Protein AF-0000000068387414 (afdb_homodimer)

pLDDT: mean 95.53, std 7.82, range [35.66, 98.94]

Radius of gyration: 23.89 Å; Cα contacts (8 Å, |Δi|>4): 836; chains: 2; bounding box: 49×79×54 Å

Secondary structure (DSSP, 8-state):
--HHHHHHHHHHHHHHHHHHTTTT--EEEEEEE-TTSSHHHHHHHHHHHHHHTT--EEEEEGGGGBPPHHHHHHTT-GGGTTSGGGB-HHHHHHHHHHHHHT-SSEEEEEEEETTTTEEEEEEEEEETT--EEEEEESSTTB-STTGGGSGGG-SEEEEEE--HHHHHHHHHHHHHHTT--HHHHHIIIIIIIHHHHHHHHHHBPPPSEEEE---TT---/--HHHHHHHHHHHHHHHHHHTTTS--EEEEEEE-TTSSHHHHHHHHHHHHHHTT--EEEEEGGGGBPPHHHHHHTT-GGGTTSGGGB-HHHHHHHHHHHHHT-SSEEEEEEEETTTTEEEEEEEEEETT--EEEEEESSTTB-STTGGGSGGG-SEEEEEE--HHHHHHHHHHHHHHTT--HHHHHIIIIIIIHHHHHHHHHHBPPPSEEEE---TT---

InterPro domains:
  IPR006083 Phosphoribulokinase/uridine kinase [PF00485] (28-165)
  IPR027417 P-loop containing nucleoside triphosphate hydrolase [G3DSA:3.40.50.300] (11-213)
  IPR027417 P-loop containing nucleoside triphosphate hydrolase [SSF52540] (21-212)

Structure (mmCIF, N/CA/C/O backbone):
data_AF-0000000068387414-model_v1
#
loop_
_entity.id
_entity.type
_entity.pdbx_description
1 polymer 'Phosphoribulokinase/uridine kinase domain-containing protein'
#
loop_
_atom_site.group_PDB
_atom_site.id
_atom_site.type_symbol
_atom_site.label_atom_id
_atom_site.label_alt_id
_atom_site.label_comp_id
_atom_site.label_asym_id
_atom_site.label_entity_id
_atom_site.label_seq_id
_atom_site.pdbx_PDB_ins_code
_atom_site.Cartn_x
_atom_site.Cartn_y
_atom_site.Cartn_z
_atom_site.occupancy
_atom_site.B_iso_or_equiv
_atom_site.auth_seq_id
_atom_site.auth_comp_id
_atom_site.auth_asym_id
_atom_site.auth_atom_id
_atom_site.pdbx_PDB_model_num
ATOM 1 N N . MET A 1 1 ? -7.348 27.781 25.469 1 64.69 1 MET A N 1
ATOM 2 C CA . MET A 1 1 ? -7.211 26.969 24.281 1 64.69 1 MET A CA 1
ATOM 3 C C . MET A 1 1 ? -5.816 27.109 23.672 1 64.69 1 MET A C 1
ATOM 5 O O . MET A 1 1 ? -5.273 28.219 23.625 1 64.69 1 MET A O 1
ATOM 9 N N . SER A 1 2 ? -5.121 25.984 23.453 1 84.06 2 SER A N 1
ATOM 10 C CA . SER A 1 2 ? -3.762 26.047 22.922 1 84.06 2 SER A CA 1
ATOM 11 C C . SER A 1 2 ? -3.75 26.531 21.469 1 84.06 2 SER A C 1
ATOM 13 O O . SER A 1 2 ? -4.789 26.562 20.812 1 84.06 2 SER A O 1
ATOM 15 N N . LYS A 1 3 ? -2.721 27.156 21.125 1 89.88 3 LYS A N 1
ATOM 16 C CA . LYS A 1 3 ? -2.57 27.625 19.75 1 89.88 3 LYS A CA 1
ATOM 17 C C . LYS A 1 3 ? -2.918 26.531 18.75 1 89.88 3 LYS A C 1
ATOM 19 O O . LYS A 1 3 ? -3.535 26.797 17.719 1 89.88 3 LYS A O 1
ATOM 24 N N . ILE A 1 4 ? -2.602 25.328 19.078 1 91.81 4 ILE A N 1
ATOM 25 C CA . ILE A 1 4 ? -2.873 24.219 18.188 1 91.81 4 ILE A CA 1
ATOM 26 C C . ILE A 1 4 ? -4.379 23.969 18.094 1 91.81 4 ILE A C 1
ATOM 28 O O . ILE A 1 4 ? -4.902 23.656 17.031 1 91.81 4 ILE A O 1
ATOM 32 N N . ASP A 1 5 ? -5.082 24.125 19.188 1 93.31 5 ASP A N 1
ATOM 33 C CA . ASP A 1 5 ? -6.531 23.953 19.203 1 93.31 5 ASP A CA 1
ATOM 34 C C . ASP A 1 5 ? -7.215 25.062 18.391 1 93.31 5 ASP A C 1
ATOM 36 O O . ASP A 1 5 ? -8.195 24.797 17.688 1 93.31 5 ASP A O 1
ATOM 40 N N . ASP A 1 6 ? -6.664 26.25 18.531 1 95.25 6 ASP A N 1
ATOM 41 C CA . ASP A 1 6 ? -7.188 27.359 17.734 1 95.25 6 ASP A CA 1
ATOM 42 C C . ASP A 1 6 ? -7.012 27.109 16.25 1 95.25 6 ASP A C 1
ATOM 44 O O . ASP A 1 6 ? -7.945 27.297 15.461 1 95.25 6 ASP A O 1
ATOM 48 N N . ASN A 1 7 ? -5.793 26.75 15.891 1 97.31 7 ASN A N 1
ATOM 49 C CA . ASN A 1 7 ? -5.516 26.406 14.5 1 97.31 7 ASN A CA 1
ATOM 50 C C . ASN A 1 7 ? -6.438 25.297 14 1 97.31 7 ASN A C 1
ATOM 52 O O . ASN A 1 7 ? -6.988 25.391 12.906 1 97.31 7 ASN A O 1
ATOM 56 N N . ALA A 1 8 ? -6.656 24.266 14.852 1 97.94 8 ALA A N 1
ATOM 57 C CA . ALA A 1 8 ? -7.504 23.141 14.492 1 97.94 8 ALA A CA 1
ATOM 58 C C . ALA A 1 8 ? -8.945 23.594 14.25 1 97.94 8 ALA A C 1
ATOM 60 O O . ALA A 1 8 ? -9.594 23.141 13.305 1 97.94 8 ALA A O 1
ATOM 61 N N . GLY A 1 9 ? -9.398 24.453 15.156 1 97.31 9 GLY A N 1
ATOM 62 C CA . GLY A 1 9 ? -10.742 24.984 14.992 1 97.31 9 GLY A CA 1
ATOM 63 C C . GLY A 1 9 ? -10.93 25.734 13.695 1 97.31 9 GLY A C 1
ATOM 64 O O . GLY A 1 9 ? -11.953 25.594 13.023 1 97.31 9 GLY A O 1
ATOM 65 N N . GLU A 1 10 ? -9.945 26.531 13.383 1 97.88 10 GLU A N 1
ATOM 66 C CA . GLU A 1 10 ? -10 27.297 12.148 1 97.88 10 GLU A CA 1
ATOM 67 C C . GLU A 1 10 ? -10.016 26.391 10.93 1 97.88 10 GLU A C 1
ATOM 69 O O . GLU A 1 10 ? -10.844 26.562 10.031 1 97.88 10 GLU A O 1
ATOM 74 N N . ILE A 1 11 ? -9.156 25.438 10.898 1 98.56 11 ILE A N 1
ATOM 75 C CA . ILE A 1 11 ? -9.055 24.516 9.781 1 98.56 11 ILE A CA 1
ATOM 76 C C . ILE A 1 11 ? -10.352 23.703 9.672 1 98.56 11 ILE A C 1
ATOM 78 O O . ILE A 1 11 ? -10.875 23.516 8.57 1 98.56 11 ILE A O 1
ATOM 82 N N . ALA A 1 12 ? -10.891 23.25 10.812 1 98.62 12 ALA A N 1
ATOM 83 C CA . ALA A 1 12 ? -12.141 22.5 10.828 1 98.62 12 ALA A CA 1
ATOM 84 C C . ALA A 1 12 ? -13.281 23.328 10.25 1 98.62 12 ALA A C 1
ATOM 86 O O . ALA A 1 12 ? -14.109 22.812 9.5 1 98.62 12 ALA A O 1
ATOM 87 N N . GLY A 1 13 ? -13.297 24.609 10.656 1 98.19 13 GLY A N 1
ATOM 88 C CA . GLY A 1 13 ? -14.312 25.5 10.117 1 98.19 13 GLY A CA 1
ATOM 89 C C . GLY A 1 13 ? -14.258 25.625 8.609 1 98.19 13 GLY A C 1
ATOM 90 O O . GLY A 1 13 ? -15.281 25.547 7.93 1 98.19 13 GLY A O 1
ATOM 91 N N . LEU A 1 14 ? -13.07 25.797 8.094 1 98.5 14 LEU A N 1
ATOM 92 C CA . LEU A 1 14 ? -12.883 25.891 6.648 1 98.5 14 LEU A CA 1
ATOM 93 C C . LEU A 1 14 ? -13.227 24.578 5.953 1 98.5 14 LEU A C 1
ATOM 95 O O . LEU A 1 14 ? -13.828 24.578 4.879 1 98.5 14 LEU A O 1
ATOM 99 N N . ALA A 1 15 ? -12.836 23.469 6.562 1 98.38 15 ALA A N 1
ATOM 100 C CA . ALA A 1 15 ? -13.141 22.156 6.02 1 98.38 15 ALA A CA 1
ATOM 101 C C . ALA A 1 15 ? -14.648 21.938 5.914 1 98.38 15 ALA A C 1
ATOM 103 O O . ALA A 1 15 ? -15.133 21.422 4.91 1 98.38 15 ALA A O 1
ATOM 104 N N . ARG A 1 16 ? -15.359 22.344 6.902 1 97.69 16 ARG A N 1
ATOM 105 C CA . ARG A 1 16 ? -16.812 22.219 6.891 1 97.69 16 ARG A CA 1
ATOM 106 C C . ARG A 1 16 ? -17.422 23.062 5.77 1 97.69 16 ARG A C 1
ATOM 108 O O . ARG A 1 16 ? -18.391 22.625 5.129 1 97.69 16 ARG A O 1
ATOM 115 N N . LYS A 1 17 ? -16.891 24.219 5.633 1 97.75 17 LYS A N 1
ATOM 116 C CA . LYS A 1 17 ? -17.375 25.062 4.543 1 97.75 17 LYS A CA 1
ATOM 117 C C . LYS A 1 17 ? -17.156 24.391 3.191 1 97.75 17 LYS A C 1
ATOM 119 O O . LYS A 1 17 ? -18.031 24.422 2.326 1 97.75 17 LYS A O 1
ATOM 124 N N . CYS A 1 18 ? -15.961 23.812 3.035 1 98.06 18 CYS A N 1
ATOM 125 C CA . CYS A 1 18 ? -15.68 23.078 1.808 1 98.06 18 CYS A CA 1
ATOM 126 C C . CYS A 1 18 ? -16.672 21.938 1.61 1 98.06 18 CYS A C 1
ATOM 128 O O . CYS A 1 18 ? -17.188 21.75 0.506 1 98.06 18 CYS A O 1
ATOM 130 N N . PHE A 1 19 ? -16.984 21.266 2.699 1 97.69 19 PHE A N 1
ATOM 131 C CA . PHE A 1 19 ? -17.891 20.125 2.625 1 97.69 19 PHE A CA 1
ATOM 132 C C . PHE A 1 19 ? -19.312 20.578 2.283 1 97.69 19 PHE A C 1
ATOM 134 O O . PHE A 1 19 ? -19.969 19.969 1.441 1 97.69 19 PHE A O 1
ATOM 141 N N . ALA A 1 20 ? -19.703 21.594 2.893 1 96.31 20 ALA A N 1
ATOM 142 C CA . ALA A 1 20 ? -21.031 22.141 2.631 1 96.31 20 ALA A CA 1
ATOM 143 C C . ALA A 1 20 ? -21.188 22.516 1.16 1 96.31 20 ALA A C 1
ATOM 145 O O . ALA A 1 20 ? -22.281 22.375 0.599 1 96.31 20 ALA A O 1
ATOM 146 N N . GLY A 1 21 ? -20.125 22.938 0.538 1 96.38 21 GLY A N 1
ATOM 147 C CA . GLY A 1 21 ? -20.172 23.359 -0.854 1 96.38 21 GLY A CA 1
ATOM 148 C C . GLY A 1 21 ? -19.906 22.219 -1.827 1 96.38 21 GLY A C 1
ATOM 149 O O . GLY A 1 21 ? -19.953 22.422 -3.043 1 96.38 21 GLY A O 1
ATOM 150 N N . SER A 1 22 ? -19.641 21.031 -1.412 1 95.31 22 SER A N 1
ATOM 151 C CA . SER A 1 22 ? -19.156 19.953 -2.254 1 95.31 22 SER A CA 1
ATOM 152 C C . SER A 1 22 ? -20.312 19.109 -2.785 1 95.31 22 SER A C 1
ATOM 154 O O . SER A 1 22 ? -20.094 18.188 -3.576 1 95.31 22 SER A O 1
ATOM 156 N N . ASN A 1 23 ? -21.594 19.344 -2.426 1 94.31 23 ASN A N 1
ATOM 157 C CA . ASN A 1 23 ? -22.75 18.531 -2.785 1 94.31 23 ASN A CA 1
ATOM 158 C C . ASN A 1 23 ? -22.578 17.094 -2.324 1 94.31 23 ASN A C 1
ATOM 160 O O . ASN A 1 23 ? -22.734 16.156 -3.119 1 94.31 23 ASN A O 1
ATOM 164 N N . ASP A 1 24 ? -22.125 16.906 -1.085 1 91.75 24 ASP A N 1
ATOM 165 C CA . ASP A 1 24 ? -22.047 15.633 -0.367 1 91.75 24 ASP A CA 1
ATOM 166 C C . ASP A 1 24 ? -20.906 14.766 -0.913 1 91.75 24 ASP A C 1
ATOM 168 O O . ASP A 1 24 ? -20.875 13.562 -0.663 1 91.75 24 ASP A O 1
ATOM 172 N N . ARG A 1 25 ? -20.078 15.367 -1.689 1 96.56 25 ARG A N 1
ATOM 173 C CA . ARG A 1 25 ? -18.875 14.672 -2.129 1 96.56 25 ARG A CA 1
ATOM 174 C C . ARG A 1 25 ? -17.766 14.773 -1.08 1 96.56 25 ARG A C 1
ATOM 176 O O . ARG A 1 25 ? -17.656 15.789 -0.391 1 96.56 25 ARG A O 1
ATOM 183 N N . ARG A 1 26 ? -16.984 13.773 -1.006 1 98.31 26 ARG A N 1
ATOM 184 C CA . ARG A 1 26 ? -15.898 13.719 -0.034 1 98.31 26 ARG A CA 1
ATOM 185 C C . ARG A 1 26 ? -14.914 14.867 -0.249 1 98.31 26 ARG A C 1
ATOM 187 O O . ARG A 1 26 ? -14.562 15.188 -1.388 1 98.31 26 ARG A O 1
ATOM 194 N N . VAL A 1 27 ? -14.508 15.484 0.831 1 98.62 27 VAL A N 1
ATOM 195 C CA . VAL A 1 27 ? -13.57 16.594 0.819 1 98.62 27 VAL A CA 1
ATOM 196 C C . VAL A 1 27 ? -12.203 16.141 1.324 1 98.62 27 VAL A C 1
ATOM 198 O O . VAL A 1 27 ? -12.117 15.398 2.309 1 98.62 27 VAL A O 1
ATOM 201 N N . MET A 1 28 ? -11.188 16.531 0.631 1 98.75 28 MET A N 1
ATOM 202 C CA . MET A 1 28 ? -9.805 16.203 0.969 1 98.75 28 MET A CA 1
ATOM 203 C C . MET A 1 28 ? -9.055 17.438 1.471 1 98.75 28 MET A C 1
ATOM 205 O O . MET A 1 28 ? -8.984 18.453 0.773 1 98.75 28 MET A O 1
ATOM 209 N N . ILE A 1 29 ? -8.469 17.344 2.658 1 98.81 29 ILE A N 1
ATOM 210 C CA . ILE A 1 29 ? -7.688 18.422 3.256 1 98.81 29 ILE A CA 1
ATOM 211 C C . ILE A 1 29 ? -6.227 17.984 3.367 1 98.81 29 ILE A C 1
ATOM 213 O O . ILE A 1 29 ? -5.926 16.891 3.824 1 98.81 29 ILE A O 1
ATOM 217 N N . ALA A 1 30 ? -5.328 18.859 2.945 1 98.94 30 ALA A N 1
ATOM 218 C CA . ALA A 1 30 ? -3.902 18.609 3.133 1 98.94 30 ALA A CA 1
ATOM 219 C C . ALA A 1 30 ? -3.33 19.516 4.227 1 98.94 30 ALA A C 1
ATOM 221 O O . ALA A 1 30 ? -3.568 20.719 4.238 1 98.94 30 ALA A O 1
ATOM 222 N N . ILE A 1 31 ? -2.643 18.906 5.125 1 98.88 31 ILE A N 1
ATOM 223 C CA . ILE A 1 31 ? -1.847 19.625 6.113 1 98.88 31 ILE A CA 1
ATOM 224 C C . ILE A 1 31 ? -0.372 19.266 5.945 1 98.88 31 ILE A C 1
ATOM 226 O O . ILE A 1 31 ? 0.047 18.156 6.285 1 98.88 31 ILE A O 1
ATOM 230 N N . ALA A 1 32 ? 0.381 20.234 5.406 1 98.75 32 ALA A N 1
ATOM 231 C CA . ALA A 1 32 ? 1.798 20.016 5.129 1 98.75 32 ALA A CA 1
ATOM 232 C C . ALA A 1 32 ? 2.676 20.797 6.09 1 98.75 32 ALA A C 1
ATOM 234 O O . ALA A 1 32 ? 2.221 21.781 6.695 1 98.75 32 ALA A O 1
ATOM 235 N N . GLY A 1 33 ? 3.848 20.438 6.25 1 98.06 33 GLY A N 1
ATOM 236 C CA . GLY A 1 33 ? 4.828 21.094 7.094 1 98.06 33 GLY A CA 1
ATOM 237 C C . GLY A 1 33 ? 6.105 20.297 7.27 1 98.06 33 GLY A C 1
ATOM 238 O O . GLY A 1 33 ? 6.148 19.109 6.938 1 98.06 33 GLY A O 1
ATOM 239 N N . ALA A 1 34 ? 7.078 20.938 7.816 1 97.5 34 ALA A N 1
ATOM 240 C CA . ALA A 1 34 ? 8.375 20.312 8.039 1 97.5 34 ALA A CA 1
ATOM 241 C C . ALA A 1 34 ? 8.289 19.234 9.117 1 97.5 34 ALA A C 1
ATOM 243 O O . ALA A 1 34 ? 7.336 19.203 9.898 1 97.5 34 ALA A O 1
ATOM 244 N N . PRO A 1 35 ? 9.312 18.25 9.055 1 96.31 35 PRO A N 1
ATOM 245 C CA . PRO A 1 35 ? 9.398 17.359 10.211 1 96.31 35 PRO A CA 1
ATOM 246 C C . PRO A 1 35 ? 9.492 18.109 11.539 1 96.31 35 PRO A C 1
ATOM 248 O O . PRO A 1 35 ? 10.234 19.094 11.648 1 96.31 35 PRO A O 1
ATOM 251 N N . GLY A 1 36 ? 8.633 17.719 12.508 1 95.25 36 GLY A N 1
ATOM 252 C CA . GLY A 1 36 ? 8.656 18.375 13.805 1 95.25 36 GLY A CA 1
ATOM 253 C C . GLY A 1 36 ? 7.727 19.578 13.883 1 95.25 36 GLY A C 1
ATOM 254 O O . GLY A 1 36 ? 7.609 20.203 14.938 1 95.25 36 GLY A O 1
ATOM 255 N N . SER A 1 37 ? 7.008 19.828 12.836 1 96.75 37 SER A N 1
ATOM 256 C CA . SER A 1 37 ? 6.199 21.047 12.781 1 96.75 37 SER A CA 1
ATOM 257 C C . SER A 1 37 ? 4.918 20.891 13.602 1 96.75 37 SER A C 1
ATOM 259 O O . SER A 1 37 ? 4.246 21.875 13.898 1 96.75 37 SER A O 1
ATOM 261 N N . GLY A 1 38 ? 4.551 19.734 13.969 1 95.94 38 GLY A N 1
ATOM 262 C CA . GLY A 1 38 ? 3.301 19.484 14.672 1 95.94 38 GLY A CA 1
ATOM 263 C C . GLY A 1 38 ? 2.139 19.188 13.734 1 95.94 38 GLY A C 1
ATOM 264 O O . GLY A 1 38 ? 0.983 19.172 14.164 1 95.94 38 GLY A O 1
ATOM 265 N N . LYS A 1 39 ? 2.391 19 12.5 1 96.69 39 LYS A N 1
ATOM 266 C CA . LYS A 1 39 ? 1.342 18.781 11.508 1 96.69 39 LYS A CA 1
ATOM 267 C C . LYS A 1 39 ? 0.505 17.547 11.867 1 96.69 39 LYS A C 1
ATOM 269 O O . LYS A 1 39 ? -0.714 17.547 11.68 1 96.69 39 LYS A O 1
ATOM 274 N N . SER A 1 40 ? 1.144 16.438 12.344 1 97 40 SER A N 1
ATOM 275 C CA . SER A 1 40 ? 0.394 15.234 12.703 1 97 40 SER A CA 1
ATOM 276 C C . SER A 1 40 ? -0.56 15.5 13.859 1 97 40 SER A C 1
ATOM 278 O O . SER A 1 40 ? -1.727 15.109 13.82 1 97 40 SER A O 1
ATOM 280 N N . THR A 1 41 ? -0.073 16.172 14.906 1 96.44 41 THR A N 1
ATOM 281 C CA . THR A 1 41 ? -0.914 16.547 16.031 1 96.44 41 THR A CA 1
ATOM 282 C C . THR A 1 41 ? -2.059 17.438 15.594 1 96.44 41 THR A C 1
ATOM 284 O O . THR A 1 41 ? -3.207 17.25 15.992 1 96.44 41 THR A O 1
ATOM 287 N N . LEU A 1 42 ? -1.697 18.438 14.773 1 97.88 42 LEU A N 1
ATOM 288 C CA . LEU A 1 42 ? -2.717 19.344 14.266 1 97.88 42 LEU A CA 1
ATOM 289 C C . LEU A 1 42 ? -3.779 18.594 13.477 1 97.88 42 LEU A C 1
ATOM 291 O O . LEU A 1 42 ? -4.977 18.812 13.656 1 97.88 42 LEU A O 1
ATOM 295 N N . ALA A 1 43 ? -3.395 17.688 12.625 1 98.62 43 ALA A N 1
ATOM 296 C CA . ALA A 1 43 ? -4.32 16.906 11.812 1 98.62 43 ALA A CA 1
ATOM 297 C C . ALA A 1 43 ? -5.266 16.094 12.695 1 98.62 43 ALA A C 1
ATOM 299 O O . ALA A 1 43 ? -6.473 16.047 12.445 1 98.62 43 ALA A O 1
ATOM 300 N N . GLU A 1 44 ? -4.75 15.484 13.711 1 98.31 44 GLU A N 1
ATOM 301 C CA . GLU A 1 44 ? -5.562 14.719 14.648 1 98.31 44 GLU A CA 1
ATOM 302 C C . GLU A 1 44 ? -6.602 15.609 15.328 1 98.31 44 GLU A C 1
ATOM 304 O O . GLU A 1 44 ? -7.758 15.219 15.484 1 98.31 44 GLU A O 1
ATOM 309 N N . ARG A 1 45 ? -6.133 16.781 15.742 1 98.19 45 ARG A N 1
ATOM 310 C CA . ARG A 1 45 ? -7.027 17.719 16.406 1 98.19 45 ARG A CA 1
ATOM 311 C C . ARG A 1 45 ? -8.125 18.188 15.469 1 98.19 45 ARG A C 1
ATOM 313 O O . ARG A 1 45 ? -9.258 18.438 15.898 1 98.19 45 ARG A O 1
ATOM 320 N N . VAL A 1 46 ? -7.766 18.391 14.211 1 98.69 46 VAL A N 1
ATOM 321 C CA . VAL A 1 46 ? -8.766 18.797 13.227 1 98.69 46 VAL A CA 1
ATOM 322 C C . VAL A 1 46 ? -9.828 17.703 13.102 1 98.69 46 VAL A C 1
ATOM 324 O O . VAL A 1 46 ? -11.023 18 13.109 1 98.69 46 VAL A O 1
ATOM 327 N N . VAL A 1 47 ? -9.445 16.438 12.992 1 98.75 47 VAL A N 1
ATOM 328 C CA . VAL A 1 47 ? -10.367 15.305 12.883 1 98.75 47 VAL A CA 1
ATOM 329 C C . VAL A 1 47 ? -11.266 15.258 14.117 1 98.75 47 VAL A C 1
ATOM 331 O O . VAL A 1 47 ? -12.484 15.094 13.992 1 98.75 47 VAL A O 1
ATOM 334 N N . ASP A 1 48 ? -10.664 15.484 15.281 1 98.06 48 ASP A N 1
ATOM 335 C CA . ASP A 1 48 ? -11.43 15.492 16.516 1 98.06 48 ASP A CA 1
ATOM 336 C C . ASP A 1 48 ? -12.461 16.609 16.531 1 98.06 48 ASP A C 1
ATOM 338 O O . ASP A 1 48 ? -13.602 16.422 16.953 1 98.06 48 ASP A O 1
ATOM 342 N N . ALA A 1 49 ? -12 17.766 16.109 1 97.94 49 ALA A N 1
ATOM 343 C CA . ALA A 1 49 ? -12.891 18.922 16.062 1 97.94 49 ALA A CA 1
ATOM 344 C C . ALA A 1 49 ? -14.086 18.656 15.148 1 97.94 49 ALA A C 1
ATOM 346 O O . ALA A 1 49 ? -15.227 18.984 15.5 1 97.94 49 ALA A O 1
ATOM 347 N N . LEU A 1 50 ? -13.867 18.109 14.016 1 98.31 50 LEU A N 1
ATOM 348 C CA . LEU A 1 50 ? -14.922 17.797 13.055 1 98.31 50 LEU A CA 1
ATOM 349 C C . LEU A 1 50 ? -15.891 16.766 13.633 1 98.31 50 LEU A C 1
ATOM 351 O O . LEU A 1 50 ? -17.109 16.922 13.523 1 98.31 50 LEU A O 1
ATOM 355 N N . ALA A 1 51 ? -15.312 15.742 14.25 1 96.62 51 ALA A N 1
ATOM 356 C CA . ALA A 1 51 ? -16.141 14.711 14.883 1 96.62 51 ALA A CA 1
ATOM 357 C C . ALA A 1 51 ? -17.062 15.32 15.945 1 96.62 51 ALA A C 1
ATOM 359 O O . ALA A 1 51 ? -18.219 14.938 16.062 1 96.62 51 ALA A O 1
ATOM 360 N N . GLY A 1 52 ? -16.453 16.203 16.703 1 95.69 52 GLY A N 1
ATOM 361 C CA . GLY A 1 52 ? -17.219 16.891 17.734 1 95.69 52 GLY A CA 1
ATOM 362 C C . GLY A 1 52 ? -18.406 17.656 17.188 1 95.69 52 GLY A C 1
ATOM 363 O O . GLY A 1 52 ? -19.391 17.906 17.891 1 95.69 52 GLY A O 1
ATOM 364 N N . GLU A 1 53 ? -18.328 17.953 15.969 1 95 53 GLU A N 1
ATOM 365 C CA . GLU A 1 53 ? -19.391 18.719 15.328 1 95 53 GLU A CA 1
ATOM 366 C C . GLU A 1 53 ? -20.297 17.812 14.484 1 95 53 GLU A C 1
ATOM 368 O O . GLU A 1 53 ? -21.094 18.312 13.68 1 95 53 GLU A O 1
ATOM 373 N N . GLY A 1 54 ? -20.094 16.562 14.508 1 95.44 54 GLY A N 1
ATOM 374 C CA . GLY A 1 54 ? -20.953 15.602 13.852 1 95.44 54 GLY A CA 1
ATOM 375 C C . GLY A 1 54 ? -20.562 15.32 12.414 1 95.44 54 GLY A C 1
ATOM 376 O O . GLY A 1 54 ? -21.359 14.773 11.641 1 95.44 54 GLY A O 1
ATOM 377 N N . VAL A 1 55 ? -19.422 15.789 12.062 1 96.81 55 VAL A N 1
ATOM 378 C CA . VAL A 1 55 ? -18.922 15.539 10.711 1 96.81 55 VAL A CA 1
ATOM 379 C C . VAL A 1 55 ? -17.953 14.367 10.719 1 96.81 55 VAL A C 1
ATOM 381 O O . VAL A 1 55 ? -16.984 14.359 11.492 1 96.81 55 VAL A O 1
ATOM 384 N N . SER A 1 56 ? -18.188 13.328 9.891 1 97.88 56 SER A N 1
ATOM 385 C CA . SER A 1 56 ? -17.297 12.164 9.82 1 97.88 56 SER A CA 1
ATOM 386 C C . SER A 1 56 ? -15.992 12.516 9.125 1 97.88 56 SER A C 1
ATOM 388 O O . SER A 1 56 ? -15.984 12.984 7.992 1 97.88 56 SER A O 1
ATOM 390 N N . ALA A 1 57 ? -14.922 12.32 9.859 1 98.69 57 ALA A N 1
ATOM 391 C CA . ALA A 1 57 ? -13.602 12.625 9.32 1 98.69 57 ALA A CA 1
ATOM 392 C C . ALA A 1 57 ? -12.609 11.508 9.633 1 98.69 57 ALA A C 1
ATOM 394 O O . ALA A 1 57 ? -12.766 10.789 10.617 1 98.69 57 ALA A O 1
ATOM 395 N N . ALA A 1 58 ? -11.617 11.328 8.789 1 98.69 58 ALA A N 1
ATOM 396 C CA . ALA A 1 58 ? -10.57 10.336 8.984 1 98.69 58 ALA A CA 1
ATOM 397 C C . ALA A 1 58 ? -9.195 10.914 8.68 1 98.69 58 ALA A C 1
ATOM 399 O O . ALA A 1 58 ? -9.07 11.852 7.883 1 98.69 58 ALA A O 1
ATOM 400 N N . LEU A 1 59 ? -8.25 10.383 9.367 1 98.56 59 LEU A N 1
ATOM 401 C CA . LEU A 1 59 ? -6.855 10.75 9.156 1 98.56 59 LEU A CA 1
ATOM 402 C C . LEU A 1 59 ? -6.219 9.883 8.078 1 98.56 59 LEU A C 1
ATOM 404 O O . LEU A 1 59 ? -6.457 8.672 8.031 1 98.56 59 LEU A O 1
ATOM 408 N N . PHE A 1 60 ? -5.402 10.492 7.184 1 98.62 60 PHE A N 1
ATOM 409 C CA . PHE A 1 60 ? -4.621 9.789 6.168 1 98.62 60 PHE A CA 1
ATOM 410 C C . PHE A 1 60 ? -3.197 10.328 6.117 1 98.62 60 PHE A C 1
ATOM 412 O O . PHE A 1 60 ? -2.922 11.305 5.418 1 98.62 60 PHE A O 1
ATOM 419 N N . PRO A 1 61 ? -2.268 9.711 6.816 1 98.25 61 PRO A N 1
ATOM 420 C CA . PRO A 1 61 ? -0.875 10.172 6.844 1 98.25 61 PRO A CA 1
ATOM 421 C C . PRO A 1 61 ? -0.098 9.766 5.594 1 98.25 61 PRO A C 1
ATOM 423 O O . PRO A 1 61 ? -0.155 8.609 5.172 1 98.25 61 PRO A O 1
ATOM 426 N N . MET A 1 62 ? 0.689 10.656 5.059 1 98.31 62 MET A N 1
ATOM 427 C CA . MET A 1 62 ? 1.509 10.445 3.869 1 98.31 62 MET A CA 1
ATOM 428 C C . MET A 1 62 ? 2.602 9.422 4.137 1 98.31 62 MET A C 1
ATOM 430 O O . MET A 1 62 ? 3.027 8.711 3.225 1 98.31 62 MET A O 1
ATOM 434 N N . ASP A 1 63 ? 3.01 9.32 5.387 1 97.81 63 ASP A N 1
ATOM 435 C CA . ASP A 1 63 ? 4.211 8.562 5.738 1 97.81 63 ASP A CA 1
ATOM 436 C C . ASP A 1 63 ? 4.023 7.074 5.453 1 97.81 63 ASP A C 1
ATOM 438 O O . ASP A 1 63 ? 4.996 6.316 5.41 1 97.81 63 ASP A O 1
ATOM 442 N N . GLY A 1 64 ? 2.781 6.613 5.25 1 98.5 64 GLY A N 1
ATOM 443 C CA . GLY A 1 64 ? 2.545 5.25 4.801 1 98.5 64 GLY A CA 1
ATOM 444 C C . GLY A 1 64 ? 3.141 4.957 3.438 1 98.5 64 GLY A C 1
ATOM 445 O O . GLY A 1 64 ? 3.238 3.797 3.031 1 98.5 64 GLY A O 1
ATOM 446 N N . PHE A 1 65 ? 3.617 5.945 2.736 1 98.75 65 PHE A N 1
ATOM 447 C CA . PHE A 1 65 ? 4.113 5.758 1.378 1 98.75 65 PHE A CA 1
ATOM 448 C C . PHE A 1 65 ? 5.629 5.918 1.33 1 98.75 65 PHE A C 1
ATOM 450 O O . PHE A 1 65 ? 6.199 6.152 0.263 1 98.75 65 PHE A O 1
ATOM 457 N N . HIS A 1 66 ? 6.312 5.828 2.479 1 98.5 66 HIS A N 1
ATOM 458 C CA . HIS A 1 66 ? 7.75 5.586 2.463 1 98.5 66 HIS A CA 1
ATOM 459 C C . HIS A 1 66 ? 8.086 4.316 1.684 1 98.5 66 HIS A C 1
ATOM 461 O O . HIS A 1 66 ? 7.391 3.307 1.808 1 98.5 66 HIS A O 1
ATOM 467 N N . TYR A 1 67 ? 9.125 4.418 0.9 1 98.56 67 TYR A N 1
ATOM 468 C CA . TYR A 1 67 ? 9.703 3.162 0.432 1 98.56 67 TYR A CA 1
ATOM 469 C C . TYR A 1 67 ? 10.227 2.334 1.6 1 98.56 67 TYR A C 1
ATOM 471 O O . TYR A 1 67 ? 10.711 2.883 2.594 1 98.56 67 TYR A O 1
ATOM 479 N N . ASP A 1 68 ? 10.102 1.073 1.45 1 98.38 68 ASP A N 1
ATOM 480 C CA . ASP A 1 68 ? 10.656 0.157 2.443 1 98.38 68 ASP A CA 1
ATOM 481 C C . ASP A 1 68 ? 12.18 0.251 2.486 1 98.38 68 ASP A C 1
ATOM 483 O O . ASP A 1 68 ? 12.812 0.639 1.501 1 98.38 68 ASP A O 1
ATOM 487 N N . ASP A 1 69 ? 12.766 -0.182 3.605 1 97.31 69 ASP A N 1
ATOM 488 C CA . ASP A 1 69 ? 14.211 -0.111 3.803 1 97.31 69 ASP A CA 1
ATOM 489 C C . ASP A 1 69 ? 14.953 -0.927 2.744 1 97.31 69 ASP A C 1
ATOM 491 O O . ASP A 1 69 ? 16.016 -0.523 2.275 1 97.31 69 ASP A O 1
ATOM 495 N N . ALA A 1 70 ? 14.391 -2.062 2.41 1 96.75 70 ALA A N 1
ATOM 496 C CA . ALA A 1 70 ? 15.039 -2.885 1.392 1 96.75 70 ALA A CA 1
ATOM 497 C C . ALA A 1 70 ? 15.156 -2.129 0.072 1 96.75 70 ALA A C 1
ATOM 499 O O . ALA A 1 70 ? 16.188 -2.188 -0.594 1 96.75 70 ALA A O 1
ATOM 500 N N . VAL A 1 71 ? 14.148 -1.434 -0.293 1 98.06 71 VAL A N 1
ATOM 501 C CA . VAL A 1 71 ? 14.141 -0.628 -1.51 1 98.06 71 VAL A CA 1
ATOM 502 C C . VAL A 1 71 ? 15.117 0.535 -1.369 1 98.06 71 VAL A C 1
ATOM 504 O O . VAL A 1 71 ? 15.914 0.795 -2.271 1 98.06 71 VAL A O 1
ATOM 507 N N . LEU A 1 72 ? 15.062 1.188 -0.231 1 98.31 72 LEU A N 1
ATOM 508 C CA . LEU A 1 72 ? 15.938 2.334 0.004 1 98.31 72 LEU A CA 1
ATOM 509 C C . LEU A 1 72 ? 17.406 1.916 -0.018 1 98.31 72 LEU A C 1
ATOM 511 O O . LEU A 1 72 ? 18.266 2.664 -0.495 1 98.31 72 LEU A O 1
ATOM 515 N N . GLU A 1 73 ? 17.688 0.785 0.528 1 98 73 GLU A N 1
ATOM 516 C CA . GLU A 1 73 ? 19.047 0.267 0.492 1 98 73 GLU A CA 1
ATOM 517 C C . GLU A 1 73 ? 19.516 0.025 -0.942 1 98 73 GLU A C 1
ATOM 519 O O . GLU A 1 73 ? 20.609 0.428 -1.322 1 98 73 GLU A O 1
ATOM 524 N N . ALA A 1 74 ? 18.641 -0.606 -1.711 1 97.25 74 ALA A N 1
ATOM 525 C CA . ALA A 1 74 ? 18.969 -0.856 -3.111 1 97.25 74 ALA A CA 1
ATOM 526 C C . ALA A 1 74 ? 19.203 0.451 -3.861 1 97.25 74 ALA A C 1
ATOM 528 O O . ALA A 1 74 ? 20.031 0.503 -4.785 1 97.25 74 ALA A O 1
ATOM 529 N N . MET A 1 75 ? 18.594 1.526 -3.43 1 96.94 75 MET A N 1
ATOM 530 C CA . MET A 1 75 ? 18.719 2.842 -4.055 1 96.94 75 MET A CA 1
ATOM 531 C C . MET A 1 75 ? 19.859 3.633 -3.441 1 96.94 75 MET A C 1
ATOM 533 O O . MET A 1 75 ? 20.125 4.77 -3.842 1 96.94 75 MET A O 1
ATOM 537 N N . ASN A 1 76 ? 20.516 3.1 -2.43 1 97.5 76 ASN A N 1
ATOM 538 C CA . ASN A 1 76 ? 21.531 3.809 -1.658 1 97.5 76 ASN A CA 1
ATOM 539 C C . ASN A 1 76 ? 20.969 5.078 -1.026 1 97.5 76 ASN A C 1
ATOM 541 O O . ASN A 1 76 ? 21.625 6.125 -1.039 1 97.5 76 ASN A O 1
ATOM 545 N N . ARG A 1 77 ? 19.734 4.973 -0.511 1 96.88 77 ARG A N 1
ATOM 546 C CA . ARG A 1 77 ? 19.062 6.152 0.031 1 96.88 77 ARG A CA 1
ATOM 547 C C . ARG A 1 77 ? 18.625 5.922 1.475 1 96.88 77 ARG A C 1
ATOM 549 O O . ARG A 1 77 ? 17.969 6.77 2.074 1 96.88 77 ARG A O 1
ATOM 556 N N . ARG A 1 78 ? 18.984 4.832 2.07 1 95.81 78 ARG A N 1
ATOM 557 C CA . ARG A 1 78 ? 18.516 4.477 3.406 1 95.81 78 ARG A CA 1
ATOM 558 C C . ARG A 1 78 ? 18.922 5.527 4.43 1 95.81 78 ARG A C 1
ATOM 560 O O . ARG A 1 78 ? 18.141 5.883 5.316 1 95.81 78 ARG A O 1
ATOM 567 N N . ALA A 1 79 ? 20.094 6.117 4.309 1 92.81 79 ALA A N 1
ATOM 568 C CA . ALA A 1 79 ? 20.625 7.109 5.246 1 92.81 79 ALA A CA 1
ATOM 569 C C . ALA A 1 79 ? 19.828 8.414 5.164 1 92.81 79 ALA A C 1
ATOM 571 O O . ALA A 1 79 ? 19.922 9.266 6.051 1 92.81 79 ALA A O 1
ATOM 572 N N . PHE A 1 80 ? 19.031 8.531 4.094 1 94.88 80 PHE A N 1
ATOM 573 C CA . PHE A 1 80 ? 18.328 9.781 3.85 1 94.88 80 PHE A CA 1
ATOM 574 C C . PHE A 1 80 ? 16.812 9.578 3.953 1 94.88 80 PHE A C 1
ATOM 576 O O . PHE A 1 80 ? 16.031 10.383 3.43 1 94.88 80 PHE A O 1
ATOM 583 N N . LYS A 1 81 ? 16.453 8.492 4.57 1 95.81 81 LYS A N 1
ATOM 584 C CA . LYS A 1 81 ? 15.031 8.234 4.754 1 95.81 81 LYS A CA 1
ATOM 585 C C . LYS A 1 81 ? 14.312 9.469 5.297 1 95.81 81 LYS A C 1
ATOM 587 O O . LYS A 1 81 ? 14.75 10.062 6.281 1 95.81 81 LYS A O 1
ATOM 592 N N . GLY A 1 82 ? 13.25 9.844 4.605 1 96 82 GLY A N 1
ATOM 593 C CA . GLY A 1 82 ? 12.523 11.062 4.914 1 96 82 GLY A CA 1
ATOM 594 C C . GLY A 1 82 ? 12.68 12.133 3.855 1 96 82 GLY A C 1
ATOM 595 O O . GLY A 1 82 ? 11.891 13.078 3.805 1 96 82 GLY A O 1
ATOM 596 N N . ALA A 1 83 ? 13.703 12.016 3.049 1 97.56 83 ALA A N 1
ATOM 597 C CA . ALA A 1 83 ? 13.875 12.93 1.918 1 97.56 83 ALA A CA 1
ATOM 598 C C . ALA A 1 83 ? 12.812 12.672 0.847 1 97.56 83 ALA A C 1
ATOM 600 O O . ALA A 1 83 ? 12.172 11.625 0.838 1 97.56 83 ALA A O 1
ATOM 601 N N . ILE A 1 84 ? 12.625 13.617 -0.042 1 98.06 84 ILE A N 1
ATOM 602 C CA . ILE A 1 84 ? 11.5 13.625 -0.974 1 98.06 84 ILE A CA 1
ATOM 603 C C . ILE A 1 84 ? 11.578 12.406 -1.889 1 98.06 84 ILE A C 1
ATOM 605 O O . ILE A 1 84 ? 10.547 11.844 -2.273 1 98.06 84 ILE A O 1
ATOM 609 N N . ASP A 1 85 ? 12.797 11.906 -2.199 1 97.69 85 ASP A N 1
ATOM 610 C CA . ASP A 1 85 ? 12.977 10.805 -3.143 1 97.69 85 ASP A CA 1
ATOM 611 C C . ASP A 1 85 ? 12.852 9.453 -2.443 1 97.69 85 ASP A C 1
ATOM 613 O O . ASP A 1 85 ? 13.023 8.406 -3.07 1 97.69 85 ASP A O 1
ATOM 617 N N . THR A 1 86 ? 12.555 9.484 -1.167 1 98.19 86 THR A N 1
ATOM 618 C CA . THR A 1 86 ? 12.445 8.242 -0.408 1 98.19 86 THR A CA 1
ATOM 619 C C . THR A 1 86 ? 10.984 7.844 -0.231 1 98.19 86 THR A C 1
ATOM 621 O O . THR A 1 86 ? 10.672 6.914 0.517 1 98.19 86 THR A O 1
ATOM 624 N N . PHE A 1 87 ? 10.07 8.523 -0.911 1 98.38 87 PHE A N 1
ATOM 625 C CA . PHE A 1 87 ? 8.641 8.242 -0.851 1 98.38 87 PHE A CA 1
ATOM 626 C C . PHE A 1 87 ? 8.109 7.84 -2.223 1 98.38 87 PHE A C 1
ATOM 628 O O . PHE A 1 87 ? 8.633 8.273 -3.248 1 98.38 87 PHE A O 1
ATOM 635 N N . ASP A 1 88 ? 7.082 7.066 -2.182 1 98.31 88 ASP A N 1
ATOM 636 C CA . ASP A 1 88 ? 6.344 6.664 -3.375 1 98.31 88 ASP A CA 1
ATOM 637 C C . ASP A 1 88 ? 5.285 7.703 -3.738 1 98.31 88 ASP A C 1
ATOM 639 O O . ASP A 1 88 ? 4.102 7.523 -3.436 1 98.31 88 ASP A O 1
ATOM 643 N N . ALA A 1 89 ? 5.719 8.703 -4.48 1 97.88 89 ALA A N 1
ATOM 644 C CA . ALA A 1 89 ? 4.836 9.812 -4.836 1 97.88 89 ALA A CA 1
ATOM 645 C C . ALA A 1 89 ? 3.697 9.336 -5.734 1 97.88 89 ALA A C 1
ATOM 647 O O . ALA A 1 89 ? 2.551 9.758 -5.57 1 97.88 89 ALA A O 1
ATOM 648 N N . HIS A 1 90 ? 3.945 8.484 -6.688 1 97.94 90 HIS A N 1
ATOM 649 C CA . HIS A 1 90 ? 2.916 7.984 -7.594 1 97.94 90 HIS A CA 1
ATOM 650 C C . HIS A 1 90 ? 1.85 7.203 -6.836 1 97.94 90 HIS A C 1
ATOM 652 O O . HIS A 1 90 ? 0.653 7.402 -7.055 1 97.94 90 HIS A O 1
ATOM 658 N N . GLY A 1 91 ? 2.354 6.312 -5.969 1 98.5 91 GLY A N 1
ATOM 659 C CA . GLY A 1 91 ? 1.408 5.551 -5.168 1 98.5 91 GLY A CA 1
ATOM 660 C C . GLY A 1 91 ? 0.513 6.426 -4.309 1 98.5 91 GLY A C 1
ATOM 661 O O . GLY A 1 91 ? -0.692 6.184 -4.215 1 98.5 91 GLY A O 1
ATOM 662 N N . LEU A 1 92 ? 1.104 7.434 -3.699 1 98.69 92 LEU A N 1
ATOM 663 C CA . LEU A 1 92 ? 0.333 8.375 -2.898 1 98.69 92 LEU A CA 1
ATOM 664 C C . LEU A 1 92 ? -0.723 9.078 -3.748 1 98.69 92 LEU A C 1
ATOM 666 O O . LEU A 1 92 ? -1.888 9.164 -3.352 1 98.69 92 LEU A O 1
ATOM 670 N N . ARG A 1 93 ? -0.351 9.562 -4.906 1 98.56 93 ARG A N 1
ATOM 671 C CA . ARG A 1 93 ? -1.285 10.242 -5.801 1 98.56 93 ARG A CA 1
ATOM 672 C C . ARG A 1 93 ? -2.463 9.336 -6.145 1 98.56 93 ARG A C 1
ATOM 674 O O . ARG A 1 93 ? -3.619 9.758 -6.059 1 98.56 93 ARG A O 1
ATOM 681 N N . HIS A 1 94 ? -2.17 8.102 -6.523 1 98.44 94 HIS A N 1
ATOM 682 C CA . HIS A 1 94 ? -3.223 7.156 -6.883 1 98.44 94 HIS A CA 1
ATOM 683 C C . HIS A 1 94 ? -4.168 6.91 -5.715 1 98.44 94 HIS A C 1
ATOM 685 O O . HIS A 1 94 ? -5.383 6.82 -5.898 1 98.44 94 HIS A O 1
ATOM 691 N N . MET A 1 95 ? -3.654 6.777 -4.516 1 98.69 95 MET A N 1
ATOM 692 C CA . MET A 1 95 ? -4.488 6.562 -3.336 1 98.69 95 MET A CA 1
ATOM 693 C C . MET A 1 95 ? -5.367 7.777 -3.061 1 98.69 95 MET A C 1
ATOM 695 O O . MET A 1 95 ? -6.555 7.637 -2.77 1 98.69 95 MET A O 1
ATOM 699 N N . LEU A 1 96 ? -4.734 8.961 -3.154 1 98.81 96 LEU A N 1
ATOM 700 C CA . LEU A 1 96 ? -5.5 10.188 -2.947 1 98.81 96 LEU A CA 1
ATOM 701 C C . LEU A 1 96 ? -6.66 10.281 -3.934 1 98.81 96 LEU A C 1
ATOM 703 O O . LEU A 1 96 ? -7.781 10.609 -3.549 1 98.81 96 LEU A O 1
ATOM 707 N N . GLU A 1 97 ? -6.406 9.984 -5.152 1 98.44 97 GLU A N 1
ATOM 708 C CA . GLU A 1 97 ? -7.438 10.031 -6.184 1 98.44 97 GLU A CA 1
ATOM 709 C C . GLU A 1 97 ? -8.531 9 -5.914 1 98.44 97 GLU A C 1
ATOM 711 O O . GLU A 1 97 ? -9.719 9.281 -6.094 1 98.44 97 GLU A O 1
ATOM 716 N N . ARG A 1 98 ? -8.109 7.832 -5.52 1 98.44 98 ARG A N 1
ATOM 717 C CA . ARG A 1 98 ? -9.047 6.773 -5.168 1 98.44 98 ARG A CA 1
ATOM 718 C C . ARG A 1 98 ? -9.938 7.195 -4.004 1 98.44 98 ARG A C 1
ATOM 720 O O . ARG A 1 98 ? -11.156 7.023 -4.047 1 98.44 98 ARG A O 1
ATOM 727 N N . LEU A 1 99 ? -9.359 7.758 -2.961 1 98.62 99 LEU A N 1
ATOM 728 C CA . LEU A 1 99 ? -10.109 8.25 -1.808 1 98.62 99 LEU A CA 1
ATOM 729 C C . LEU A 1 99 ? -11.07 9.359 -2.217 1 98.62 99 LEU A C 1
ATOM 731 O O . LEU A 1 99 ? -12.219 9.391 -1.756 1 98.62 99 LEU A O 1
ATOM 735 N N . LYS A 1 100 ? -10.586 10.234 -3.045 1 98.5 100 LYS A N 1
ATOM 736 C CA . LYS A 1 100 ? -11.422 11.344 -3.498 1 98.5 100 LYS A CA 1
ATOM 737 C C . LYS A 1 100 ? -12.625 10.844 -4.293 1 98.5 100 LYS A C 1
ATOM 739 O O . LYS A 1 100 ? -13.742 11.328 -4.109 1 98.5 100 LYS A O 1
ATOM 744 N N . ALA A 1 101 ? -12.406 9.852 -5.199 1 97.5 101 ALA A N 1
ATOM 745 C CA . ALA A 1 101 ? -13.477 9.297 -6.031 1 97.5 101 ALA A CA 1
ATOM 746 C C . ALA A 1 101 ? -14.531 8.609 -5.176 1 97.5 101 ALA A C 1
ATOM 748 O O . ALA A 1 101 ? -15.711 8.57 -5.547 1 97.5 101 ALA A O 1
ATOM 749 N N . ASN A 1 102 ? -14.078 7.996 -4.059 1 97.88 102 ASN A N 1
ATOM 750 C CA . ASN A 1 102 ? -14.953 7.395 -3.061 1 97.88 102 ASN A CA 1
ATOM 751 C C . ASN A 1 102 ? -15.922 6.398 -3.693 1 97.88 102 ASN A C 1
ATOM 753 O O . ASN A 1 102 ? -17.125 6.453 -3.445 1 97.88 102 ASN A O 1
ATOM 757 N N . GLN A 1 103 ? -15.375 5.449 -4.461 1 96.44 103 GLN A N 1
ATOM 758 C CA . GLN A 1 103 ? -16.219 4.504 -5.195 1 96.44 103 GLN A CA 1
ATOM 759 C C . GLN A 1 103 ? -16.266 3.152 -4.492 1 96.44 103 GLN A C 1
ATOM 761 O O . GLN A 1 103 ? -17.172 2.355 -4.73 1 96.44 103 GLN A O 1
ATOM 766 N N . ASP A 1 104 ? -15.258 2.836 -3.682 1 95.69 104 ASP A N 1
ATOM 767 C CA . ASP A 1 104 ? -15.211 1.576 -2.947 1 95.69 104 ASP A CA 1
ATOM 768 C C . ASP A 1 104 ? -15.891 1.707 -1.586 1 95.69 104 ASP A C 1
ATOM 770 O O . ASP A 1 104 ? -15.891 2.785 -0.987 1 95.69 104 ASP A O 1
ATOM 774 N N . ASP A 1 105 ? -16.469 0.69 -1.139 1 96.06 105 ASP A N 1
ATOM 775 C CA . ASP A 1 105 ? -17.141 0.722 0.157 1 96.06 105 ASP A CA 1
ATOM 776 C C . ASP A 1 105 ? -16.156 1.02 1.281 1 96.06 105 ASP A C 1
ATOM 778 O O . ASP A 1 105 ? -16.516 1.646 2.281 1 96.06 105 ASP A O 1
ATOM 782 N N . VAL A 1 106 ? -14.93 0.555 1.089 1 97.19 106 VAL A N 1
ATOM 783 C CA . VAL A 1 106 ? -13.875 0.786 2.07 1 97.19 106 VAL A CA 1
ATOM 784 C C . VAL A 1 106 ? -12.516 0.847 1.368 1 97.19 106 VAL A C 1
ATOM 786 O O . VAL A 1 106 ? -12.305 0.168 0.361 1 97.19 106 VAL A O 1
ATOM 789 N N . VAL A 1 107 ? -11.664 1.674 1.825 1 98.5 107 VAL A N 1
ATOM 790 C CA . VAL A 1 107 ? -10.305 1.781 1.315 1 98.5 107 VAL A CA 1
ATOM 791 C C . VAL A 1 107 ? -9.305 1.489 2.436 1 98.5 107 VAL A C 1
ATOM 793 O O . VAL A 1 107 ? -9.352 2.119 3.494 1 98.5 107 VAL A O 1
ATOM 796 N N . ALA A 1 108 ? -8.469 0.488 2.258 1 98.62 108 ALA A N 1
ATOM 797 C CA . ALA A 1 108 ? -7.371 0.235 3.188 1 98.62 108 ALA A CA 1
ATOM 798 C C . ALA A 1 108 ? -6.145 1.071 2.83 1 98.62 108 ALA A C 1
ATOM 800 O O . ALA A 1 108 ? -5.691 1.061 1.683 1 98.62 108 ALA A O 1
ATOM 801 N N . VAL A 1 109 ? -5.645 1.792 3.795 1 98.69 109 VAL A N 1
ATOM 802 C CA . VAL A 1 109 ? -4.477 2.633 3.551 1 98.69 109 VAL A CA 1
ATOM 803 C C . VAL A 1 109 ? -3.307 2.156 4.406 1 98.69 109 VAL A C 1
ATOM 805 O O . VAL A 1 109 ? -3.508 1.566 5.469 1 98.69 109 VAL A O 1
ATOM 808 N N . PRO A 1 110 ? -2.127 2.393 3.922 1 98.62 110 PRO A N 1
ATOM 809 C CA . PRO A 1 110 ? -0.959 2.021 4.723 1 98.62 110 PRO A CA 1
ATOM 810 C C . PRO A 1 110 ? -0.728 2.967 5.902 1 98.62 110 PRO A C 1
ATOM 812 O O . PRO A 1 110 ? -1.174 4.117 5.871 1 98.62 110 PRO A O 1
ATOM 815 N N . VAL A 1 111 ? -0.049 2.461 6.887 1 97.69 111 VAL A N 1
ATOM 816 C CA . VAL A 1 111 ? 0.282 3.24 8.078 1 97.69 111 VAL A CA 1
ATOM 817 C C . VAL A 1 111 ? 1.752 3.033 8.438 1 97.69 111 VAL A C 1
ATOM 819 O O . VAL A 1 111 ? 2.238 1.9 8.461 1 97.69 111 VAL A O 1
ATOM 822 N N . PHE A 1 112 ? 2.412 4.141 8.68 1 97.88 112 PHE A N 1
ATOM 823 C CA . PHE A 1 112 ? 3.811 4.043 9.078 1 97.88 112 PHE A CA 1
ATOM 824 C C . PHE A 1 112 ? 3.932 3.715 10.562 1 97.88 112 PHE A C 1
ATOM 826 O O . PHE A 1 112 ? 3.326 4.383 11.406 1 97.88 112 PHE A O 1
ATOM 833 N N . ASP A 1 113 ? 4.652 2.682 10.859 1 95.25 113 ASP A N 1
ATOM 834 C CA . ASP A 1 113 ? 4.957 2.283 12.227 1 95.25 113 ASP A CA 1
ATOM 835 C C . ASP A 1 113 ? 6.34 2.77 12.648 1 95.25 113 ASP A C 1
ATOM 837 O O . ASP A 1 113 ? 7.352 2.178 12.266 1 95.25 113 ASP A O 1
ATOM 841 N N . ARG A 1 114 ? 6.395 3.756 13.461 1 89.94 114 ARG A N 1
ATOM 842 C CA . ARG A 1 114 ? 7.641 4.398 13.867 1 89.94 114 ARG A CA 1
ATOM 843 C C . ARG A 1 114 ? 8.477 3.469 14.742 1 89.94 114 ARG A C 1
ATOM 845 O O . ARG A 1 114 ? 9.703 3.541 14.734 1 89.94 114 ARG A O 1
ATOM 852 N N . ALA A 1 115 ? 7.832 2.627 15.453 1 88 115 ALA A N 1
ATOM 853 C CA . ALA A 1 115 ? 8.539 1.734 16.359 1 88 115 ALA A CA 1
ATOM 854 C C . ALA A 1 115 ? 9.445 0.774 15.602 1 88 115 ALA A C 1
ATOM 856 O O . ALA A 1 115 ? 10.547 0.458 16.062 1 88 115 ALA A O 1
ATOM 857 N N . ILE A 1 116 ? 9 0.356 14.383 1 90.06 116 ILE A N 1
ATOM 858 C CA . ILE A 1 116 ? 9.812 -0.597 13.633 1 90.06 116 ILE A CA 1
ATOM 859 C C . ILE A 1 116 ? 10.281 0.037 12.328 1 90.06 116 ILE A C 1
ATOM 861 O O . ILE A 1 116 ? 10.953 -0.611 11.523 1 90.06 116 ILE A O 1
ATOM 865 N N . GLU A 1 117 ? 9.875 1.293 12.062 1 91.75 117 GLU A N 1
ATOM 866 C CA . GLU A 1 117 ? 10.289 2.111 10.93 1 91.75 117 GLU A CA 1
ATOM 867 C C . GLU A 1 117 ? 9.898 1.458 9.602 1 91.75 117 GLU A C 1
ATOM 869 O O . GLU A 1 117 ? 10.711 1.38 8.68 1 91.75 117 GLU A O 1
ATOM 874 N N . ILE A 1 118 ? 8.727 0.887 9.594 1 95.38 118 ILE A N 1
ATOM 875 C CA . ILE A 1 118 ? 8.172 0.274 8.391 1 95.38 118 ILE A CA 1
ATOM 876 C C . ILE A 1 118 ? 6.762 0.803 8.141 1 95.38 118 ILE A C 1
ATOM 878 O O . ILE A 1 118 ? 5.992 0.992 9.086 1 95.38 118 ILE A O 1
ATOM 882 N N . ALA A 1 119 ? 6.473 1.062 6.875 1 98.19 119 ALA A N 1
ATOM 883 C CA . ALA A 1 119 ? 5.082 1.295 6.488 1 98.19 119 ALA A CA 1
ATOM 884 C C . ALA A 1 119 ? 4.332 -0.024 6.316 1 98.19 119 ALA A C 1
ATOM 886 O O . ALA A 1 119 ? 4.746 -0.881 5.527 1 98.19 119 ALA A O 1
ATOM 887 N N . ARG A 1 120 ? 3.314 -0.171 7.059 1 98.31 120 ARG A N 1
ATOM 888 C CA . ARG A 1 120 ? 2.504 -1.385 7.035 1 98.31 120 ARG A CA 1
ATOM 889 C C . ARG A 1 120 ? 1.329 -1.24 6.078 1 98.31 120 ARG A C 1
ATOM 891 O O . ARG A 1 120 ? 0.512 -0.328 6.219 1 98.31 120 ARG A O 1
ATOM 898 N N . ALA A 1 121 ? 1.25 -2.127 5.074 1 98.38 121 ALA A N 1
ATOM 899 C CA . ALA A 1 121 ? 0.142 -2.117 4.121 1 98.38 121 ALA A CA 1
ATOM 900 C C . ALA A 1 121 ? -1.168 -2.506 4.801 1 98.38 121 ALA A C 1
ATOM 902 O O . ALA A 1 121 ? -1.169 -3.273 5.77 1 98.38 121 ALA A O 1
ATOM 903 N N . GLY A 1 122 ? -2.309 -1.979 4.301 1 98.12 122 GLY A N 1
ATOM 904 C CA . GLY A 1 122 ? -3.617 -2.322 4.828 1 98.12 122 GLY A CA 1
ATOM 905 C C . GLY A 1 122 ? -3.76 -2.025 6.309 1 98.12 122 GLY A C 1
ATOM 906 O O . GLY A 1 122 ? -4.406 -2.781 7.039 1 98.12 122 GLY A O 1
ATOM 907 N N . GLY A 1 123 ? -3.162 -0.982 6.75 1 98 123 GLY A N 1
ATOM 908 C CA . GLY A 1 123 ? -3.008 -0.72 8.172 1 98 123 GLY A CA 1
ATOM 909 C C . GLY A 1 123 ? -4.199 -0.001 8.781 1 98 123 GLY A C 1
ATOM 910 O O . GLY A 1 123 ? -4.371 0.007 10 1 98 123 GLY A O 1
ATOM 911 N N . ARG A 1 124 ? -5.008 0.625 7.965 1 97.94 124 ARG A N 1
ATOM 912 C CA . ARG A 1 124 ? -6.172 1.37 8.438 1 97.94 124 ARG A CA 1
ATOM 913 C C . ARG A 1 124 ? -7.277 1.376 7.387 1 97.94 124 ARG A C 1
ATOM 915 O O . ARG A 1 124 ? -7.008 1.508 6.191 1 97.94 124 ARG A O 1
ATOM 922 N N . LEU A 1 125 ? -8.508 1.267 7.875 1 98.31 125 LEU A N 1
ATOM 923 C CA . LEU A 1 125 ? -9.648 1.276 6.965 1 98.31 125 LEU A CA 1
ATOM 924 C C . LEU A 1 125 ? -10.359 2.623 7 1 98.31 125 LEU A C 1
ATOM 926 O O . LEU A 1 125 ? -10.617 3.168 8.078 1 98.31 125 LEU A O 1
ATOM 930 N N . ILE A 1 126 ? -10.648 3.172 5.828 1 98.44 126 ILE A N 1
ATOM 931 C CA . ILE A 1 126 ? -11.461 4.371 5.672 1 98.44 126 ILE A CA 1
ATOM 932 C C . ILE A 1 126 ? -12.75 4.027 4.934 1 98.44 126 ILE A C 1
ATOM 93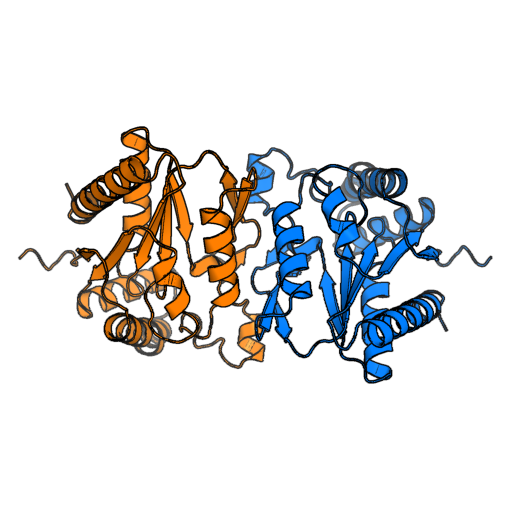4 O O . ILE A 1 126 ? -12.742 3.775 3.729 1 98.44 126 ILE A O 1
ATOM 938 N N . PRO A 1 127 ? -13.82 3.998 5.625 1 97.88 127 PRO A N 1
ATOM 939 C CA . PRO A 1 127 ? -15.086 3.637 4.988 1 97.88 127 PRO A CA 1
ATOM 940 C C . PRO A 1 127 ? -15.602 4.719 4.043 1 97.88 127 PRO A C 1
ATOM 942 O O . PRO A 1 127 ? -15.195 5.883 4.152 1 97.88 127 PRO A O 1
ATOM 945 N N . GLN A 1 128 ? -16.469 4.32 3.197 1 97.75 128 GLN A N 1
ATOM 946 C CA . GLN A 1 128 ? -17.078 5.215 2.219 1 97.75 128 GLN A CA 1
ATOM 947 C C . GLN A 1 128 ? -17.875 6.32 2.904 1 97.75 128 GLN A C 1
ATOM 949 O O . GLN A 1 128 ? -18.062 7.398 2.338 1 97.75 128 GLN A O 1
ATOM 954 N N . SER A 1 129 ? -18.266 6.125 4.094 1 97.75 129 SER A N 1
ATOM 955 C CA . SER A 1 129 ? -19.156 7.035 4.812 1 97.75 129 SER A CA 1
ATOM 956 C C . SER A 1 129 ? -18.391 8.242 5.348 1 97.75 129 SER A C 1
ATOM 958 O O . SER A 1 129 ? -19 9.195 5.844 1 97.75 129 SER A O 1
ATOM 960 N N . VAL A 1 130 ? -17.094 8.242 5.289 1 98.5 130 VAL A N 1
ATOM 961 C CA . VAL A 1 130 ? -16.297 9.367 5.773 1 98.5 130 VAL A CA 1
ATOM 962 C C . VAL A 1 130 ? -16.453 10.555 4.836 1 98.5 130 VAL A C 1
ATOM 964 O O . VAL A 1 130 ? -16.203 10.445 3.633 1 98.5 130 VAL A O 1
ATOM 967 N N . ASP A 1 131 ? -16.75 11.68 5.395 1 98.44 131 ASP A N 1
ATOM 968 C CA . ASP A 1 131 ? -17.047 12.875 4.609 1 98.44 131 ASP A CA 1
ATOM 969 C C . ASP A 1 131 ? -15.773 13.656 4.297 1 98.44 131 ASP A C 1
ATOM 971 O O . ASP A 1 131 ? -15.617 14.172 3.191 1 98.44 131 ASP A O 1
ATOM 975 N N . ILE A 1 132 ? -14.906 13.766 5.285 1 98.81 132 ILE A N 1
ATOM 976 C CA . ILE A 1 132 ? -13.711 14.594 5.141 1 98.81 132 ILE A CA 1
ATOM 977 C C . ILE A 1 132 ? -12.469 13.773 5.48 1 98.81 132 ILE A C 1
ATOM 979 O O . ILE A 1 132 ? -12.414 13.117 6.52 1 98.81 132 ILE A O 1
ATOM 983 N N . ILE A 1 133 ? -11.516 13.758 4.637 1 98.88 133 ILE A N 1
ATOM 984 C CA . ILE A 1 133 ? -10.227 13.133 4.895 1 98.88 133 ILE A CA 1
ATOM 985 C C . ILE A 1 133 ? -9.164 14.211 5.133 1 98.88 133 ILE A C 1
ATOM 987 O O . ILE A 1 133 ? -9.023 15.141 4.336 1 98.88 133 ILE A O 1
ATOM 991 N N . VAL A 1 134 ? -8.516 14.117 6.215 1 98.94 134 VAL A N 1
ATOM 992 C CA . VAL A 1 134 ? -7.41 15.008 6.555 1 98.94 134 VAL A CA 1
ATOM 993 C C . VAL A 1 134 ? -6.082 14.297 6.309 1 98.94 134 VAL A C 1
ATOM 995 O O . VAL A 1 134 ? -5.688 13.414 7.078 1 98.94 134 VAL A O 1
ATOM 998 N N . CYS A 1 135 ? -5.43 14.703 5.246 1 98.88 135 CYS A N 1
ATOM 999 C CA . CYS A 1 135 ? -4.129 14.148 4.883 1 98.88 135 CYS A CA 1
ATOM 1000 C C . CYS A 1 135 ? -3 15.016 5.438 1 98.88 135 CYS A C 1
ATOM 1002 O O . CYS A 1 135 ? -2.996 16.234 5.25 1 98.88 135 CYS A O 1
ATOM 1004 N N . GLU A 1 136 ? -2.111 14.43 6.141 1 98.75 136 GLU A N 1
ATOM 1005 C CA . GLU A 1 136 ? -0.965 15.195 6.621 1 98.75 136 GLU A CA 1
ATOM 1006 C C . GLU A 1 136 ? 0.346 14.617 6.105 1 98.75 136 GLU A C 1
ATOM 1008 O O . GLU A 1 136 ? 0.458 13.398 5.914 1 98.75 136 GLU A O 1
ATOM 1013 N N . GLY A 1 137 ? 1.299 15.461 5.848 1 98.44 137 GLY A N 1
ATOM 1014 C CA . GLY A 1 137 ? 2.586 14.992 5.359 1 98.44 137 GLY A CA 1
ATOM 1015 C C . GLY A 1 137 ? 3.533 16.109 4.988 1 98.44 137 GLY A C 1
ATOM 1016 O O . GLY A 1 137 ? 3.123 17.281 4.895 1 98.44 137 GLY A O 1
ATOM 1017 N N . ASN A 1 138 ? 4.789 15.781 4.742 1 98.44 138 ASN A N 1
ATOM 1018 C CA . ASN A 1 138 ? 5.863 16.734 4.484 1 98.44 138 ASN A CA 1
ATOM 1019 C C . ASN A 1 138 ? 5.77 17.312 3.076 1 98.44 138 ASN A C 1
ATOM 1021 O O . ASN A 1 138 ? 5.922 18.516 2.887 1 98.44 138 ASN A O 1
ATOM 1025 N N . TYR A 1 139 ? 5.41 16.516 2.104 1 98.62 139 TYR A N 1
ATOM 1026 C CA . TYR A 1 139 ? 5.668 16.906 0.722 1 98.62 139 TYR A CA 1
ATOM 1027 C C . TYR A 1 139 ? 4.367 17.047 -0.057 1 98.62 139 TYR A C 1
ATOM 1029 O O . TYR A 1 139 ? 4.367 17.031 -1.29 1 98.62 139 TYR A O 1
ATOM 1037 N N . LEU A 1 140 ? 3.234 17.188 0.64 1 98.81 140 LEU A N 1
ATOM 1038 C CA . LEU A 1 140 ? 1.922 17.25 0.007 1 98.81 140 LEU A CA 1
ATOM 1039 C C . LEU A 1 140 ? 1.813 18.469 -0.906 1 98.81 140 LEU A C 1
ATOM 1041 O O . LEU A 1 140 ? 1.021 18.469 -1.851 1 98.81 140 LEU A O 1
ATOM 1045 N N . LEU A 1 141 ? 2.629 19.484 -0.626 1 98.75 141 LEU A N 1
ATOM 1046 C CA . LEU A 1 141 ? 2.553 20.719 -1.406 1 98.75 141 LEU A CA 1
ATOM 1047 C C . LEU A 1 141 ? 3.859 20.969 -2.154 1 98.75 141 LEU A C 1
ATOM 1049 O O . LEU A 1 141 ? 4.129 22.094 -2.584 1 98.75 141 LEU A O 1
ATOM 1053 N N . ALA A 1 142 ? 4.703 19.969 -2.26 1 98.19 142 ALA A N 1
ATOM 1054 C CA . ALA A 1 142 ? 5.969 20.125 -2.973 1 98.19 142 ALA A CA 1
ATOM 1055 C C . ALA A 1 142 ? 5.73 20.422 -4.449 1 98.19 142 ALA A C 1
ATOM 1057 O O . ALA A 1 142 ? 4.809 19.891 -5.062 1 98.19 142 ALA A O 1
ATOM 1058 N N . ARG A 1 143 ? 6.613 21.188 -5.078 1 97.44 143 ARG A N 1
ATOM 1059 C CA . ARG A 1 143 ? 6.445 21.625 -6.461 1 97.44 143 ARG A CA 1
ATOM 1060 C C . ARG A 1 143 ? 7.188 20.703 -7.422 1 97.44 143 ARG A C 1
ATOM 1062 O O . ARG A 1 143 ? 6.961 20.75 -8.633 1 97.44 143 ARG A O 1
ATOM 1069 N N . GLU A 1 144 ? 7.984 19.922 -6.91 1 96 144 GLU A N 1
ATOM 1070 C CA . GLU A 1 144 ? 8.789 19.031 -7.742 1 96 144 GLU A CA 1
ATOM 1071 C C . GLU A 1 144 ? 7.934 17.938 -8.383 1 96 144 GLU A C 1
ATOM 1073 O O . GLU A 1 144 ? 7.047 17.375 -7.738 1 96 144 GLU A O 1
ATOM 1078 N N . THR A 1 145 ? 8.211 17.625 -9.656 1 95.31 145 THR A N 1
ATOM 1079 C CA . THR A 1 145 ? 7.547 16.516 -10.32 1 95.31 145 THR A CA 1
ATOM 1080 C C . THR A 1 145 ? 8.023 15.18 -9.742 1 95.31 145 THR A C 1
ATOM 1082 O O . THR A 1 145 ? 9.227 14.977 -9.562 1 95.31 145 THR A O 1
ATOM 1085 N N . PRO A 1 146 ? 7.121 14.305 -9.383 1 96.38 146 PRO A N 1
ATOM 1086 C CA . PRO A 1 146 ? 5.688 14.305 -9.68 1 96.38 146 PRO A CA 1
ATOM 1087 C C . PRO A 1 146 ? 4.844 14.789 -8.508 1 96.38 146 PRO A C 1
ATOM 1089 O O . PRO A 1 146 ? 3.615 14.656 -8.523 1 96.38 146 PRO A O 1
ATOM 1092 N N . TRP A 1 147 ? 5.441 15.336 -7.492 1 97.81 147 TRP A N 1
ATOM 1093 C CA . TRP A 1 147 ? 4.746 15.758 -6.281 1 97.81 147 TRP A CA 1
ATOM 1094 C C . TRP A 1 147 ? 3.795 16.906 -6.574 1 97.81 147 TRP A C 1
ATOM 1096 O O . TRP A 1 147 ? 2.785 17.078 -5.891 1 97.81 147 TRP A O 1
ATOM 1106 N N . ASP A 1 148 ? 4.105 17.641 -7.555 1 97.69 148 ASP A N 1
ATOM 1107 C CA . ASP A 1 148 ? 3.322 18.828 -7.914 1 97.69 148 ASP A CA 1
ATOM 1108 C C . ASP A 1 148 ? 1.929 18.438 -8.398 1 97.69 148 ASP A C 1
ATOM 1110 O O . ASP A 1 148 ? 1.049 19.281 -8.531 1 97.69 148 ASP A O 1
ATOM 1114 N N . ARG A 1 149 ? 1.697 17.172 -8.586 1 97.56 149 ARG A N 1
ATOM 1115 C CA . ARG A 1 149 ? 0.404 16.688 -9.055 1 97.56 149 ARG A CA 1
ATOM 1116 C C . ARG A 1 149 ? -0.549 16.453 -7.883 1 97.56 149 ARG A C 1
ATOM 1118 O O . ARG A 1 149 ? -1.726 16.141 -8.086 1 97.56 149 ARG A O 1
ATOM 1125 N N . LEU A 1 150 ? -0.091 16.641 -6.699 1 98.56 150 LEU A N 1
ATOM 1126 C CA . LEU A 1 150 ? -0.909 16.297 -5.539 1 98.56 150 LEU A CA 1
ATOM 1127 C C . LEU A 1 150 ? -1.839 17.453 -5.176 1 98.56 150 LEU A C 1
ATOM 1129 O O . LEU A 1 150 ? -3.012 17.234 -4.863 1 98.56 150 LEU A O 1
ATOM 1133 N N . LYS A 1 151 ? -1.37 18.656 -5.176 1 98.62 151 LYS A N 1
ATOM 1134 C CA . LYS A 1 151 ? -2.094 19.797 -4.648 1 98.62 151 LYS A CA 1
ATOM 1135 C C . LYS A 1 151 ? -3.486 19.906 -5.262 1 98.62 151 LYS A C 1
ATOM 1137 O O . LYS A 1 151 ? -4.465 20.156 -4.555 1 98.62 151 LYS A O 1
ATOM 1142 N N . PRO A 1 152 ? -3.658 19.625 -6.598 1 98.31 152 PRO A N 1
ATOM 1143 C CA . PRO A 1 152 ? -4.977 19.781 -7.219 1 98.31 152 PRO A CA 1
ATOM 1144 C C . PRO A 1 152 ? -6 18.781 -6.684 1 98.31 152 PRO A C 1
ATOM 1146 O O . PRO A 1 152 ? -7.203 18.938 -6.922 1 98.31 152 PRO A O 1
ATOM 1149 N N . ILE A 1 153 ? -5.566 17.766 -6.031 1 98.69 153 ILE A N 1
ATOM 1150 C CA . ILE A 1 153 ? -6.477 16.75 -5.52 1 98.69 153 ILE A CA 1
ATOM 1151 C C . ILE A 1 153 ? -7.184 17.266 -4.27 1 98.69 153 ILE A C 1
ATOM 1153 O O . ILE A 1 153 ? -8.305 16.844 -3.963 1 98.69 153 ILE A O 1
ATOM 1157 N N . PHE A 1 154 ? -6.594 18.188 -3.572 1 98.81 154 PHE A N 1
ATOM 1158 C CA . PHE A 1 154 ? -7.102 18.656 -2.285 1 98.81 154 PHE A CA 1
ATOM 1159 C C . PHE A 1 154 ? -8.062 19.812 -2.469 1 98.81 154 PHE A C 1
ATOM 1161 O O . PHE A 1 154 ? -7.895 20.641 -3.375 1 98.81 154 PHE A O 1
ATOM 1168 N N . ASP A 1 155 ? -9.023 19.859 -1.589 1 98.75 155 ASP A N 1
ATOM 1169 C CA . ASP A 1 155 ? -10.008 20.938 -1.591 1 98.75 155 ASP A CA 1
ATOM 1170 C C . ASP A 1 155 ? -9.555 22.094 -0.711 1 98.75 155 ASP A C 1
ATOM 1172 O O . ASP A 1 155 ? -10.016 23.219 -0.88 1 98.75 155 ASP A O 1
ATOM 1176 N N . LEU A 1 156 ? -8.727 21.844 0.207 1 98.81 156 LEU A N 1
ATOM 1177 C CA . LEU A 1 156 ? -8.117 22.812 1.117 1 98.81 156 LEU A CA 1
ATOM 1178 C C . LEU A 1 156 ? -6.695 22.406 1.472 1 98.81 156 LEU A C 1
ATOM 1180 O O . LEU A 1 156 ? -6.441 21.234 1.8 1 98.81 156 LEU A O 1
ATOM 1184 N N . THR A 1 157 ? -5.789 23.328 1.333 1 98.88 157 THR A N 1
ATOM 1185 C CA . THR A 1 157 ? -4.395 23.062 1.658 1 98.88 157 THR A CA 1
ATOM 1186 C C . THR A 1 157 ? -3.904 24 2.758 1 98.88 157 THR A C 1
ATOM 1188 O O . THR A 1 157 ? -4.164 25.203 2.717 1 98.88 157 THR A O 1
ATOM 1191 N N . VAL A 1 158 ? -3.283 23.391 3.74 1 98.88 158 VAL A N 1
ATOM 1192 C CA . VAL A 1 158 ? -2.764 24.109 4.902 1 98.88 158 VAL A CA 1
ATOM 1193 C C . VAL A 1 158 ? -1.266 23.844 5.043 1 98.88 158 VAL A C 1
ATOM 1195 O O . VAL A 1 158 ? -0.804 22.719 4.824 1 98.88 158 VAL A O 1
ATOM 1198 N N . PHE A 1 159 ? -0.539 24.875 5.371 1 98.75 159 PHE A N 1
ATOM 1199 C CA . PHE A 1 159 ? 0.876 24.719 5.684 1 98.75 159 PHE A CA 1
ATOM 1200 C C . PHE A 1 159 ? 1.17 25.188 7.105 1 98.75 159 PHE A C 1
ATOM 1202 O O . PHE A 1 159 ? 0.755 26.281 7.5 1 98.75 159 PHE A O 1
ATOM 1209 N N . VAL A 1 160 ? 1.852 24.359 7.844 1 98.25 160 VAL A N 1
ATOM 1210 C CA . VAL A 1 160 ? 2.205 24.672 9.227 1 98.25 160 VAL A CA 1
ATOM 1211 C C . VAL A 1 160 ? 3.611 25.266 9.281 1 98.25 160 VAL A C 1
ATOM 1213 O O . VAL A 1 160 ? 4.594 24.578 9.008 1 98.25 160 VAL A O 1
ATOM 1216 N N . ASP A 1 161 ? 3.682 26.469 9.734 1 96.38 161 ASP A N 1
ATOM 1217 C CA . ASP A 1 161 ? 4.957 27.172 9.828 1 96.38 161 ASP A CA 1
ATOM 1218 C C . ASP A 1 161 ? 5.512 27.109 11.25 1 96.38 161 ASP A C 1
ATOM 1220 O O . ASP A 1 161 ? 4.777 27.328 12.219 1 96.38 161 ASP A O 1
ATOM 1224 N N . VAL A 1 162 ? 6.75 26.75 11.266 1 95.56 162 VAL A N 1
ATOM 1225 C CA . VAL A 1 162 ? 7.477 26.719 12.531 1 95.56 162 VAL A CA 1
ATOM 1226 C C . VAL A 1 162 ? 8.883 27.281 12.336 1 95.56 162 VAL A C 1
ATOM 1228 O O . VAL A 1 162 ? 9.531 27.016 11.32 1 95.56 162 VAL A O 1
ATOM 1231 N N . ASP A 1 163 ? 9.305 28.062 13.336 1 94.88 163 ASP A N 1
ATOM 1232 C CA . ASP A 1 163 ? 10.68 28.562 13.297 1 94.88 163 ASP A CA 1
ATOM 1233 C C . ASP A 1 163 ? 11.68 27.422 13.375 1 94.88 163 ASP A C 1
ATOM 1235 O O . ASP A 1 163 ? 11.492 26.469 14.148 1 94.88 163 ASP A O 1
ATOM 1239 N N . GLU A 1 164 ? 12.805 27.594 12.656 1 95.12 164 GLU A N 1
ATOM 1240 C CA . GLU A 1 164 ? 13.773 26.516 12.555 1 95.12 164 GLU A CA 1
ATOM 1241 C C . GLU A 1 164 ? 14.328 26.141 13.93 1 95.12 164 GLU A C 1
ATOM 1243 O O . GLU A 1 164 ? 14.586 24.969 14.203 1 95.12 164 GLU A O 1
ATOM 1248 N N . ASP A 1 165 ? 14.516 27.125 14.805 1 95.19 165 ASP A N 1
ATOM 1249 C CA . ASP A 1 165 ? 15.031 26.844 16.141 1 95.19 165 ASP A CA 1
ATOM 1250 C C . ASP A 1 165 ? 14.047 25.969 16.922 1 95.19 165 ASP A C 1
ATOM 1252 O O . ASP A 1 165 ? 14.461 25.062 17.656 1 95.19 165 ASP A O 1
ATOM 1256 N N . ASP A 1 166 ? 12.797 26.297 16.734 1 95.5 166 ASP A N 1
ATOM 1257 C CA . ASP A 1 166 ? 11.773 25.484 17.375 1 95.5 166 ASP A CA 1
ATOM 1258 C C . ASP A 1 166 ? 11.766 24.062 16.797 1 95.5 166 ASP A C 1
ATOM 1260 O O . ASP A 1 166 ? 11.648 23.094 17.531 1 95.5 166 ASP A O 1
ATOM 1264 N N . LEU A 1 167 ? 11.945 23.969 15.5 1 95.88 167 LEU A N 1
ATOM 1265 C CA . LEU A 1 167 ? 12.016 22.656 14.852 1 95.88 167 LEU A CA 1
ATOM 1266 C C . LEU A 1 167 ? 13.172 21.844 15.406 1 95.88 167 LEU A C 1
ATOM 1268 O O . LEU A 1 167 ? 13 20.672 15.75 1 95.88 167 LEU A O 1
ATOM 1272 N N . ARG A 1 168 ? 14.305 22.5 15.469 1 96.31 168 ARG A N 1
ATOM 1273 C CA . ARG A 1 168 ? 15.508 21.844 15.969 1 96.31 168 ARG A CA 1
ATOM 1274 C C . ARG A 1 168 ? 15.273 21.25 17.359 1 96.31 168 ARG A C 1
ATOM 1276 O O . ARG A 1 168 ? 15.594 20.094 17.594 1 96.31 168 ARG A O 1
ATOM 1283 N N . ALA A 1 169 ? 14.695 22.047 18.203 1 95.75 169 ALA A N 1
ATOM 1284 C CA . ALA A 1 169 ? 14.453 21.609 19.578 1 95.75 169 ALA A CA 1
ATOM 1285 C C . ALA A 1 169 ? 13.492 20.422 19.609 1 95.75 169 ALA A C 1
ATOM 1287 O O . ALA A 1 169 ? 13.727 19.438 20.312 1 95.75 169 ALA A O 1
ATOM 1288 N N . ARG A 1 170 ? 12.422 20.516 18.875 1 96 170 ARG A N 1
ATOM 1289 C CA . ARG A 1 170 ? 11.406 19.453 18.844 1 96 170 ARG A CA 1
ATOM 1290 C C . ARG A 1 170 ? 11.977 18.156 18.281 1 96 170 ARG A C 1
ATOM 1292 O O . ARG A 1 170 ? 11.695 17.078 18.797 1 96 170 ARG A O 1
ATOM 1299 N N . LEU A 1 171 ? 12.773 18.25 17.219 1 96.31 171 LEU A N 1
ATOM 1300 C CA . LEU A 1 171 ? 13.375 17.078 16.578 1 96.31 171 LEU A CA 1
ATOM 1301 C C . LEU A 1 171 ? 14.375 16.406 17.5 1 96.31 171 LEU A C 1
ATOM 1303 O O . LEU A 1 171 ? 14.422 15.172 17.578 1 96.31 171 LEU A O 1
ATOM 1307 N N . ARG A 1 172 ? 15.125 17.281 18.172 1 96.06 172 ARG A N 1
ATOM 1308 C CA . ARG A 1 172 ? 16.062 16.719 19.141 1 96.06 172 ARG A CA 1
ATOM 1309 C C . ARG A 1 172 ? 15.32 15.945 20.234 1 96.06 172 ARG A C 1
ATOM 1311 O O . ARG A 1 172 ? 15.695 14.82 20.578 1 96.06 172 ARG A O 1
ATOM 1318 N N . ASP A 1 173 ? 14.281 16.531 20.734 1 95.44 173 ASP A N 1
ATOM 1319 C CA . ASP A 1 173 ? 13.492 15.898 21.781 1 95.44 173 ASP A CA 1
ATOM 1320 C C . ASP A 1 173 ? 12.891 14.578 21.297 1 95.44 173 ASP A C 1
ATOM 1322 O O . ASP A 1 173 ? 12.844 13.602 22.047 1 95.44 173 ASP A O 1
ATOM 1326 N N . ARG A 1 174 ? 12.43 14.586 20.125 1 92.94 174 ARG A N 1
ATOM 1327 C CA . ARG A 1 174 ? 11.836 13.391 19.547 1 92.94 174 ARG A CA 1
ATOM 1328 C C . ARG A 1 174 ? 12.836 12.242 19.5 1 92.94 174 ARG A C 1
ATOM 1330 O O . ARG A 1 174 ? 12.531 11.133 19.922 1 92.94 174 ARG A O 1
ATOM 1337 N N . TRP A 1 175 ? 14.031 12.492 19 1 93.25 175 TRP A N 1
ATOM 1338 C CA . TRP A 1 175 ? 15.039 11.445 18.844 1 93.25 175 TRP A CA 1
ATOM 1339 C C . TRP A 1 175 ? 15.562 11 20.203 1 93.25 175 TRP A C 1
ATOM 1341 O O . TRP A 1 175 ? 15.891 9.828 20.391 1 93.25 175 TRP A O 1
ATOM 1351 N N . LEU A 1 176 ? 15.625 11.969 21.125 1 93.62 176 LEU A N 1
ATOM 1352 C CA . LEU A 1 176 ? 15.969 11.602 22.5 1 93.62 176 LEU A CA 1
ATOM 1353 C C . LEU A 1 176 ? 14.945 10.617 23.062 1 93.62 176 LEU A C 1
ATOM 1355 O O . LEU A 1 176 ? 15.32 9.656 23.75 1 93.62 176 LEU A O 1
ATOM 1359 N N . GLY A 1 177 ? 13.742 10.867 22.75 1 92.25 177 GLY A N 1
ATOM 1360 C CA . GLY A 1 177 ? 12.672 9.992 23.188 1 92.25 177 GLY A CA 1
ATOM 1361 C C . GLY A 1 177 ? 12.766 8.586 22.625 1 92.25 177 GLY A C 1
ATOM 1362 O O . GLY A 1 177 ? 12.281 7.633 23.234 1 92.25 177 GLY A O 1
ATOM 1363 N N . PHE A 1 178 ? 13.383 8.469 21.547 1 90.06 178 PHE A N 1
ATOM 1364 C CA . PHE A 1 178 ? 13.539 7.16 20.922 1 90.06 178 PHE A CA 1
ATOM 1365 C C . PHE A 1 178 ? 14.836 6.5 21.359 1 90.06 178 PHE A C 1
ATOM 1367 O O . PHE A 1 178 ? 15.203 5.438 20.859 1 90.06 178 PHE A O 1
ATOM 1374 N N . GLY A 1 179 ? 15.641 7.211 22.172 1 91.62 179 GLY A N 1
ATOM 1375 C CA . GLY A 1 179 ? 16.797 6.598 22.812 1 91.62 179 GLY A CA 1
ATOM 1376 C C . GLY A 1 179 ? 18.062 6.734 22 1 91.62 179 GLY A C 1
ATOM 1377 O O . GLY A 1 179 ? 19.031 5.984 22.203 1 91.62 179 GLY A O 1
ATOM 1378 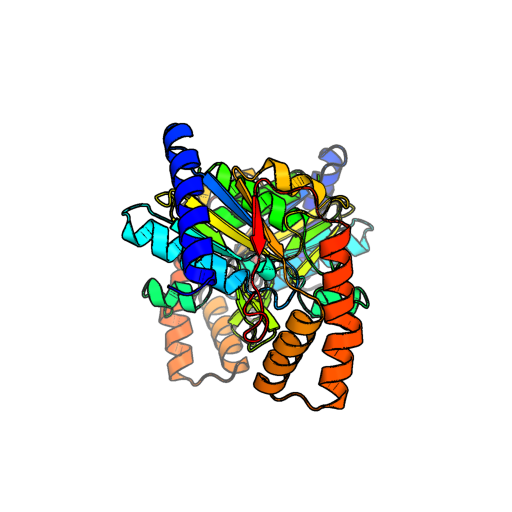N N . LEU A 1 180 ? 18.125 7.594 21.125 1 91.56 180 LEU A N 1
ATOM 1379 C CA . LEU A 1 180 ? 19.328 7.793 20.328 1 91.56 180 LEU A CA 1
ATOM 1380 C C . LEU A 1 180 ? 20.391 8.547 21.109 1 91.56 180 LEU A C 1
ATOM 1382 O O . LEU A 1 180 ? 20.062 9.367 21.969 1 91.56 180 LEU A O 1
ATOM 1386 N N . GLY A 1 181 ? 21.672 8.25 20.781 1 94.12 181 GLY A N 1
ATOM 1387 C CA . GLY A 1 181 ? 22.766 8.984 21.391 1 94.12 181 GLY A CA 1
ATOM 1388 C C . GLY A 1 181 ? 22.953 10.367 20.781 1 94.12 181 GLY A C 1
ATOM 1389 O O . GLY A 1 181 ? 22.438 10.656 19.703 1 94.12 181 GLY A O 1
ATOM 1390 N N . GLU A 1 182 ? 23.672 11.156 21.531 1 94.62 182 GLU A N 1
ATOM 1391 C CA . GLU A 1 182 ? 23.828 12.562 21.172 1 94.62 182 GLU A CA 1
ATOM 1392 C C . GLU A 1 182 ? 24.422 12.711 19.766 1 94.62 182 GLU A C 1
ATOM 139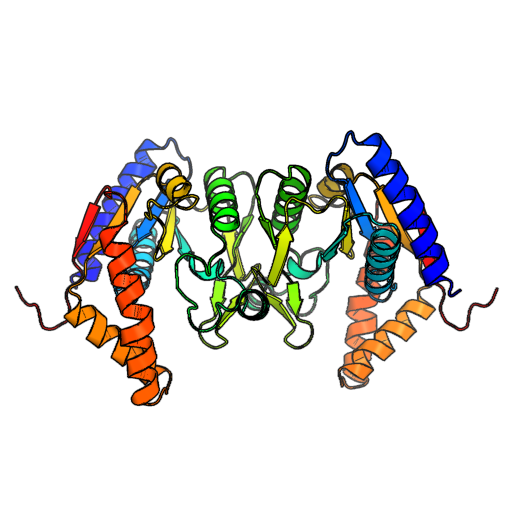4 O O . GLU A 1 182 ? 23.938 13.523 18.969 1 94.62 182 GLU A O 1
ATOM 1399 N N . ASP A 1 183 ? 25.422 11.961 19.391 1 95.56 183 ASP A N 1
ATOM 1400 C CA . ASP A 1 183 ? 26.047 12.07 18.078 1 95.56 183 ASP A CA 1
ATOM 1401 C C . ASP A 1 183 ? 25.078 11.703 16.953 1 95.56 183 ASP A C 1
ATOM 1403 O O . ASP A 1 183 ? 25.031 12.359 15.922 1 95.56 183 ASP A O 1
ATOM 1407 N N . GLU A 1 184 ? 24.344 10.734 17.203 1 94.44 184 GLU A N 1
ATOM 1408 C CA . GLU A 1 184 ? 23.359 10.297 16.219 1 94.44 184 GLU A CA 1
ATOM 1409 C C . GLU A 1 184 ? 22.234 11.312 16.062 1 94.44 184 GLU A C 1
ATOM 1411 O O . GLU A 1 184 ? 21.734 11.539 14.961 1 94.44 184 GLU A O 1
ATOM 1416 N N . ILE A 1 185 ? 21.906 11.883 17.172 1 95.44 185 ILE A N 1
ATOM 1417 C CA . ILE A 1 185 ? 20.859 12.898 17.172 1 95.44 185 ILE A CA 1
ATOM 1418 C C . ILE A 1 185 ? 21.312 14.094 16.328 1 95.44 185 ILE A C 1
ATOM 1420 O O . ILE A 1 185 ? 20.547 14.594 15.492 1 95.44 185 ILE A O 1
ATOM 1424 N N . ILE A 1 186 ? 22.484 14.469 16.531 1 94.94 186 ILE A N 1
ATOM 1425 C CA . ILE A 1 186 ? 23.016 15.602 15.781 1 94.94 186 ILE A CA 1
ATOM 1426 C C . ILE A 1 186 ? 23 15.289 14.289 1 94.94 186 ILE A C 1
ATOM 1428 O O . ILE A 1 186 ? 22.578 16.109 13.477 1 94.94 186 ILE A O 1
ATOM 1432 N N . ARG A 1 187 ? 23.422 14.148 14.023 1 94.5 187 ARG A N 1
ATOM 1433 C CA . ARG A 1 187 ? 23.453 13.758 12.617 1 94.5 187 ARG A CA 1
ATOM 1434 C C . ARG A 1 187 ? 22.047 13.75 12.023 1 94.5 187 ARG A C 1
ATOM 1436 O O . ARG A 1 187 ? 21.812 14.336 10.961 1 94.5 187 ARG A O 1
ATOM 1443 N N . LYS A 1 188 ? 21.141 13.109 12.688 1 94.19 188 LYS A N 1
ATOM 1444 C CA . LYS A 1 188 ? 19.766 13.008 12.203 1 94.19 188 LYS A CA 1
ATOM 1445 C C . LYS A 1 188 ? 19.141 14.383 12.039 1 94.19 188 LYS A C 1
ATOM 1447 O O . LYS A 1 188 ? 18.516 14.672 11.016 1 94.19 188 LYS A O 1
ATOM 1452 N N . VAL A 1 189 ? 19.312 15.219 13 1 96.5 189 VAL A N 1
ATOM 1453 C CA . VAL A 1 189 ? 18.656 16.516 13.016 1 96.5 189 VAL A CA 1
ATOM 1454 C C . VAL A 1 189 ? 19.328 17.453 12.008 1 96.5 189 VAL A C 1
ATOM 1456 O O . VAL A 1 189 ? 18.656 18.016 11.141 1 96.5 189 VAL A O 1
ATOM 1459 N N . GLU A 1 190 ? 20.625 17.484 12.031 1 96.56 190 GLU A N 1
ATOM 1460 C CA . GLU A 1 190 ? 21.344 18.516 11.273 1 96.56 190 GLU A CA 1
ATOM 1461 C C . GLU A 1 190 ? 21.594 18.062 9.836 1 96.56 190 GLU A C 1
ATOM 1463 O O . GLU A 1 190 ? 21.672 18.891 8.922 1 96.56 190 GLU A O 1
ATOM 1468 N N . GLU A 1 191 ? 21.656 16.828 9.641 1 95.19 191 GLU A N 1
ATOM 1469 C CA . GLU A 1 191 ? 22.062 16.375 8.32 1 95.19 191 GLU A CA 1
ATOM 1470 C C . GLU A 1 191 ? 20.891 15.812 7.539 1 95.19 191 GLU A C 1
ATOM 1472 O O . GLU A 1 191 ? 20.969 15.625 6.32 1 95.19 191 GLU A O 1
ATOM 1477 N N . ASN A 1 192 ? 19.828 15.586 8.211 1 95.62 192 ASN A N 1
ATOM 1478 C CA . ASN A 1 192 ? 18.703 14.992 7.5 1 95.62 192 ASN A CA 1
ATOM 1479 C C . ASN A 1 192 ? 17.422 15.781 7.723 1 95.62 192 ASN A C 1
ATOM 1481 O O . ASN A 1 192 ? 16.891 16.375 6.789 1 95.62 192 ASN A O 1
ATOM 1485 N N . ASP A 1 193 ? 16.938 15.898 9 1 96.44 193 ASP A N 1
ATOM 1486 C CA . ASP A 1 193 ? 15.625 16.453 9.281 1 96.44 193 ASP A CA 1
ATOM 1487 C C . ASP A 1 193 ? 15.555 17.922 8.875 1 96.44 193 ASP A C 1
ATOM 1489 O O . ASP A 1 193 ? 14.625 18.344 8.18 1 96.44 193 ASP A O 1
ATOM 1493 N N . LEU A 1 194 ? 16.531 18.719 9.328 1 97.25 194 LEU A N 1
ATOM 1494 C CA . LEU A 1 194 ? 16.484 20.156 9.094 1 97.25 194 LEU A CA 1
ATOM 1495 C C . LEU A 1 194 ? 16.703 20.469 7.617 1 97.25 194 LEU A C 1
ATOM 1497 O O . LEU A 1 194 ? 16 21.312 7.043 1 97.25 194 LEU A O 1
ATOM 1501 N N . PRO A 1 195 ? 17.656 19.797 6.977 1 96.94 195 PRO A N 1
ATOM 1502 C CA . PRO A 1 195 ? 17.766 20 5.531 1 96.94 195 PRO A CA 1
ATOM 1503 C C . PRO A 1 195 ? 16.453 19.688 4.797 1 96.94 195 PRO A C 1
ATOM 1505 O O . PRO A 1 195 ? 16.047 20.438 3.902 1 96.94 195 PRO A O 1
ATOM 1508 N N . ASN A 1 196 ? 15.797 18.641 5.121 1 97.25 196 ASN A N 1
ATOM 1509 C CA . ASN A 1 196 ? 14.5 18.328 4.539 1 97.25 196 ASN A CA 1
ATOM 1510 C C . ASN A 1 196 ? 13.477 19.422 4.852 1 97.25 196 ASN A C 1
ATOM 1512 O O . ASN A 1 196 ? 12.695 19.812 3.982 1 97.25 196 ASN A O 1
ATOM 1516 N N . GLY A 1 197 ? 13.484 19.859 6.113 1 97.62 197 GLY A N 1
ATOM 1517 C CA . GLY A 1 197 ? 12.586 20.938 6.5 1 97.62 197 GLY A CA 1
ATOM 1518 C C . GLY A 1 197 ? 12.766 22.188 5.668 1 97.62 197 GLY A C 1
ATOM 1519 O O . GLY A 1 197 ? 11.789 22.797 5.219 1 97.62 197 GLY A O 1
ATOM 1520 N N . ARG A 1 198 ? 14.023 22.547 5.484 1 97.31 198 ARG A N 1
ATOM 1521 C CA . ARG A 1 198 ? 14.336 23.719 4.668 1 97.31 198 ARG A CA 1
ATOM 1522 C C . ARG A 1 198 ? 13.859 23.531 3.23 1 97.31 198 ARG A C 1
ATOM 1524 O O . ARG A 1 198 ? 13.289 24.438 2.631 1 97.31 198 ARG A O 1
ATOM 1531 N N . PHE A 1 199 ? 14.117 22.391 2.75 1 96.81 199 PHE A N 1
ATOM 1532 C CA . PHE A 1 199 ? 13.688 22.062 1.396 1 96.81 199 PHE A CA 1
ATOM 1533 C C . PHE A 1 199 ? 12.18 22.188 1.262 1 96.81 199 PHE A C 1
ATOM 1535 O O . PHE A 1 199 ? 11.688 22.828 0.331 1 96.81 199 PHE A O 1
ATOM 1542 N N . ILE A 1 200 ? 11.414 21.641 2.211 1 97.38 200 ILE A N 1
ATOM 1543 C CA . ILE A 1 200 ? 9.961 21.656 2.217 1 97.38 200 ILE A CA 1
ATOM 1544 C C . ILE A 1 200 ? 9.453 23.094 2.275 1 97.38 200 ILE A C 1
ATOM 1546 O O . ILE A 1 200 ? 8.578 23.484 1.497 1 97.38 200 ILE A O 1
ATOM 1550 N N . THR A 1 201 ? 10.016 23.859 3.139 1 95.38 201 THR A N 1
ATOM 1551 C CA . THR A 1 201 ? 9.586 25.234 3.334 1 95.38 201 THR A CA 1
ATOM 1552 C C . THR A 1 201 ? 9.859 26.078 2.088 1 95.38 201 THR A C 1
ATOM 1554 O O . THR A 1 201 ? 9.047 26.922 1.708 1 95.38 201 THR A O 1
ATOM 1557 N N . SER A 1 202 ? 10.906 25.75 1.396 1 94.5 202 SER A N 1
ATOM 1558 C CA . SER A 1 202 ? 11.336 26.594 0.282 1 94.5 202 SER A CA 1
ATOM 1559 C C . SER A 1 202 ? 10.672 26.156 -1.022 1 94.5 202 SER A C 1
ATOM 1561 O O . SER A 1 202 ? 10.586 26.938 -1.969 1 94.5 202 SER A O 1
ATOM 1563 N N . THR A 1 203 ? 10.188 24.984 -1.068 1 92.81 203 THR A N 1
ATOM 1564 C CA . THR A 1 203 ? 9.75 24.484 -2.365 1 92.81 203 THR A CA 1
ATOM 1565 C C . THR A 1 203 ? 8.242 24.266 -2.381 1 92.81 203 THR A C 1
ATOM 1567 O O . THR A 1 203 ? 7.664 23.938 -3.422 1 92.81 203 THR A O 1
ATOM 1570 N N . SER A 1 204 ? 7.617 24.422 -1.275 1 97.06 204 SER A N 1
ATOM 1571 C CA . SER A 1 204 ? 6.188 24.141 -1.214 1 97.06 204 SER A CA 1
ATOM 1572 C C . SER A 1 204 ? 5.391 25.172 -2.006 1 97.06 204 SER A C 1
ATOM 1574 O O . SER A 1 204 ? 5.738 26.359 -2.018 1 97.06 204 SER A O 1
ATOM 1576 N N . ALA A 1 205 ? 4.387 24.75 -2.684 1 98.12 205 ALA A N 1
ATOM 1577 C CA . ALA A 1 205 ? 3.428 25.641 -3.322 1 98.12 205 ALA A CA 1
ATOM 1578 C C . ALA A 1 205 ? 2.656 26.453 -2.283 1 98.12 205 ALA A C 1
ATOM 1580 O O . ALA A 1 205 ? 2.547 26.047 -1.125 1 98.12 205 ALA A O 1
ATOM 1581 N N . GLU A 1 206 ? 2.156 27.578 -2.709 1 97.94 206 GLU A N 1
ATOM 1582 C CA . GLU A 1 206 ? 1.381 28.406 -1.799 1 97.94 206 GLU A CA 1
ATOM 1583 C C . GLU A 1 206 ? 0.112 27.703 -1.339 1 97.94 206 GLU A C 1
ATOM 1585 O O . GLU A 1 206 ? -0.687 27.25 -2.164 1 97.94 206 GLU A O 1
ATOM 1590 N N . PRO A 1 207 ? -0.039 27.594 -0.048 1 98.56 207 PRO A N 1
ATOM 1591 C CA . PRO A 1 207 ? -1.258 26.969 0.47 1 98.56 207 PRO A CA 1
ATOM 1592 C C . PRO A 1 207 ? -2.449 27.922 0.49 1 98.56 207 PRO A C 1
ATOM 1594 O O . PRO A 1 207 ? -2.283 29.125 0.272 1 98.56 207 PRO A O 1
ATOM 1597 N N . ASP A 1 208 ? -3.631 27.344 0.69 1 98.44 208 ASP A N 1
ATOM 1598 C CA . ASP A 1 208 ? -4.809 28.188 0.917 1 98.44 208 ASP A CA 1
ATOM 1599 C C . ASP A 1 208 ? -4.723 28.891 2.264 1 98.44 208 ASP A C 1
ATOM 1601 O O . ASP A 1 208 ? -5.254 30 2.424 1 98.44 208 ASP A O 1
ATOM 1605 N N . LEU A 1 209 ? -4.066 28.25 3.264 1 98.5 209 LEU A N 1
ATOM 1606 C CA . LEU A 1 209 ? -3.939 28.781 4.613 1 98.5 209 LEU A CA 1
ATOM 1607 C C . LEU A 1 209 ? -2.576 28.438 5.207 1 98.5 209 LEU A C 1
ATOM 1609 O O . LEU A 1 209 ? -2.109 27.312 5.094 1 98.5 209 LEU A O 1
ATOM 1613 N N . ARG A 1 210 ? -1.946 29.391 5.77 1 97.81 210 ARG A N 1
ATOM 1614 C CA . ARG A 1 210 ? -0.752 29.172 6.578 1 97.81 210 ARG A CA 1
ATOM 1615 C C . ARG A 1 210 ? -1.046 29.375 8.062 1 97.81 210 ARG A C 1
ATOM 1617 O O . ARG A 1 210 ? -1.679 30.375 8.438 1 97.81 210 ARG A O 1
ATOM 1624 N N . VAL A 1 211 ? -0.652 28.422 8.828 1 97.81 211 VAL A N 1
ATOM 1625 C CA . VAL A 1 211 ? -0.822 28.594 10.266 1 97.81 211 VAL A CA 1
ATOM 1626 C C . VAL A 1 211 ? 0.534 28.484 10.961 1 97.81 211 VAL A C 1
ATOM 1628 O O . VAL A 1 211 ? 1.423 27.766 10.5 1 97.81 211 VAL A O 1
ATOM 1631 N N . ARG A 1 212 ? 0.628 29.203 12.055 1 95.75 212 ARG A N 1
ATOM 1632 C CA . ARG A 1 212 ? 1.855 29.172 12.844 1 95.75 212 ARG A CA 1
ATOM 1633 C C . ARG A 1 212 ? 1.703 28.25 14.062 1 95.75 212 ARG A C 1
ATOM 1635 O O . ARG A 1 212 ? 0.656 28.25 14.711 1 95.75 212 ARG A O 1
ATOM 1642 N N . ASN A 1 213 ? 2.682 27.438 14.258 1 93.06 213 ASN A N 1
ATOM 1643 C CA . ASN A 1 213 ? 2.789 26.594 15.445 1 93.06 213 ASN A CA 1
ATOM 1644 C C . ASN A 1 213 ? 4.07 26.891 16.219 1 93.06 213 ASN A C 1
ATOM 1646 O O . ASN A 1 213 ? 5.039 26.141 16.141 1 93.06 213 ASN A O 1
ATOM 1650 N N . PRO A 1 214 ? 4.023 27.875 17.031 1 85.44 214 PRO A N 1
ATOM 1651 C CA . PRO A 1 214 ? 5.234 28.328 17.719 1 85.44 214 PRO A CA 1
ATOM 1652 C C . PRO A 1 214 ? 5.629 27.422 18.875 1 85.44 214 PRO A C 1
ATOM 1654 O O . PRO A 1 214 ? 4.816 26.609 19.344 1 85.44 214 PRO A O 1
ATOM 1657 N N . GLY A 1 215 ? 6.906 27.406 19.156 1 76.62 215 GLY A N 1
ATOM 1658 C CA . GLY A 1 215 ? 7.387 26.688 20.328 1 76.62 215 GLY A CA 1
ATOM 1659 C C . GLY A 1 215 ? 6.965 27.344 21.641 1 76.62 215 GLY A C 1
ATOM 1660 O O . GLY A 1 215 ? 6.199 28.312 21.641 1 76.62 215 GLY A O 1
ATOM 1661 N N . ARG A 1 216 ? 7.07 26.672 22.719 1 64.75 216 ARG A N 1
ATOM 1662 C CA . ARG A 1 216 ? 6.691 27.141 24.047 1 64.75 216 ARG A CA 1
ATOM 1663 C C . ARG A 1 216 ? 7.242 28.531 24.328 1 64.75 216 ARG A C 1
ATOM 1665 O O . ARG A 1 216 ? 6.602 29.328 25.016 1 64.75 216 ARG A O 1
ATOM 1672 N N . GLY A 1 217 ? 8.406 28.797 23.797 1 52.91 217 GLY A N 1
ATOM 1673 C CA . GLY A 1 217 ? 8.984 30.078 24.203 1 52.91 217 GLY A CA 1
ATOM 1674 C C . GLY A 1 217 ? 8.43 31.25 23.422 1 52.91 217 GLY A C 1
ATOM 1675 O O . GLY A 1 217 ? 8.68 32.406 23.781 1 52.91 217 GLY A O 1
ATOM 1676 N N . ALA A 1 218 ? 7.914 31.125 22.219 1 54.56 218 ALA A N 1
ATOM 1677 C CA . ALA A 1 218 ? 7.574 32.281 21.406 1 54.56 218 ALA A CA 1
ATOM 1678 C C . ALA A 1 218 ? 6.223 32.875 21.812 1 54.56 218 ALA A C 1
ATOM 1680 O O . ALA A 1 218 ? 5.172 32.312 21.469 1 54.56 218 ALA A O 1
ATOM 1681 N N . ALA A 1 219 ? 6 33.219 23.047 1 43.88 219 ALA A N 1
ATOM 1682 C CA . ALA A 1 219 ? 4.898 34.031 23.547 1 43.88 219 ALA A CA 1
ATOM 1683 C C . ALA A 1 219 ? 4.766 35.312 22.734 1 43.88 219 ALA A C 1
ATOM 1685 O O . ALA A 1 219 ? 5.574 36.219 22.891 1 43.88 219 ALA A O 1
ATOM 1686 N N . SER A 1 220 ? 4.766 35.438 21.391 1 35.66 220 SER A N 1
ATOM 1687 C CA . SER A 1 220 ? 4.395 36.812 21.156 1 35.66 220 SER A CA 1
ATOM 1688 C C . SER A 1 220 ? 2.943 37.094 21.547 1 35.66 220 SER A C 1
ATOM 1690 O O . SER A 1 220 ? 2.096 36.188 21.422 1 35.66 220 SER A O 1
ATOM 1692 N N . MET B 1 1 ? 14.289 -32.625 -15.633 1 65.12 1 MET B N 1
ATOM 1693 C CA . MET B 1 1 ? 13.555 -31.391 -15.32 1 65.12 1 MET B CA 1
ATOM 1694 C C . MET B 1 1 ? 12.383 -31.688 -14.391 1 65.12 1 MET B C 1
ATOM 1696 O O . MET B 1 1 ? 11.688 -32.688 -14.555 1 65.12 1 MET B O 1
ATOM 1700 N N . SER B 1 2 ? 12.281 -30.953 -13.281 1 84.19 2 SER B N 1
ATOM 1701 C CA . SER B 1 2 ? 11.219 -31.188 -12.312 1 84.19 2 SER B CA 1
ATOM 1702 C C . SER B 1 2 ? 9.859 -30.797 -12.875 1 84.19 2 SER B C 1
ATOM 1704 O O . SER B 1 2 ? 9.781 -30.078 -13.883 1 84.19 2 SER B O 1
ATOM 1706 N N . LYS B 1 3 ? 8.883 -31.453 -12.445 1 89.94 3 LYS B N 1
ATOM 1707 C CA . LYS B 1 3 ? 7.523 -31.125 -12.875 1 89.94 3 LYS B CA 1
ATOM 1708 C C . LYS B 1 3 ? 7.254 -29.625 -12.789 1 89.94 3 LYS B C 1
ATOM 1710 O O . LYS B 1 3 ? 6.594 -29.062 -13.664 1 89.94 3 LYS B O 1
ATOM 1715 N N . ILE B 1 4 ? 7.82 -29 -11.82 1 91.75 4 ILE B N 1
ATOM 1716 C CA . ILE B 1 4 ? 7.613 -27.578 -11.641 1 91.75 4 ILE B CA 1
ATOM 1717 C C . ILE B 1 4 ? 8.305 -26.797 -12.758 1 91.75 4 ILE B C 1
ATOM 1719 O O . ILE B 1 4 ? 7.781 -25.797 -13.25 1 91.75 4 ILE B O 1
ATOM 1723 N N . ASP B 1 5 ? 9.461 -27.25 -13.18 1 93.25 5 ASP B N 1
ATOM 1724 C CA . ASP B 1 5 ? 10.188 -26.609 -14.273 1 93.25 5 ASP B CA 1
ATOM 1725 C C . ASP B 1 5 ? 9.438 -26.766 -15.594 1 93.25 5 ASP B C 1
ATOM 1727 O O . ASP B 1 5 ? 9.391 -25.844 -16.406 1 93.25 5 ASP B O 1
ATOM 1731 N N . ASP B 1 6 ? 8.867 -27.953 -15.75 1 95.25 6 ASP B N 1
ATOM 1732 C CA . ASP B 1 6 ? 8.062 -28.203 -16.953 1 95.25 6 ASP B CA 1
ATOM 1733 C C . ASP B 1 6 ? 6.852 -27.266 -16.984 1 95.25 6 ASP B C 1
ATOM 1735 O O . ASP B 1 6 ? 6.566 -26.656 -18.016 1 95.25 6 ASP B O 1
ATOM 1739 N N . ASN B 1 7 ? 6.145 -27.234 -15.875 1 97.31 7 ASN B N 1
ATOM 1740 C CA . ASN B 1 7 ? 5.004 -26.328 -15.773 1 97.31 7 ASN B CA 1
ATOM 1741 C C . ASN B 1 7 ? 5.41 -24.891 -16.031 1 97.31 7 ASN B C 1
ATOM 1743 O O . ASN B 1 7 ? 4.73 -24.172 -16.766 1 97.31 7 ASN B O 1
ATOM 1747 N N . ALA B 1 8 ? 6.57 -24.484 -15.477 1 97.94 8 ALA B N 1
ATOM 1748 C CA . ALA B 1 8 ? 7.066 -23.125 -15.641 1 97.94 8 ALA B CA 1
ATOM 1749 C C . ALA B 1 8 ? 7.363 -22.812 -17.109 1 97.94 8 ALA B C 1
ATOM 1751 O O . ALA B 1 8 ? 7.043 -21.734 -17.609 1 97.94 8 ALA B O 1
ATOM 1752 N N . GLY B 1 9 ? 8 -23.781 -17.75 1 97.31 9 GLY B N 1
ATOM 1753 C CA . GLY B 1 9 ? 8.281 -23.625 -19.156 1 97.31 9 GLY B CA 1
ATOM 1754 C C . GLY B 1 9 ? 7.035 -23.438 -20 1 97.31 9 GLY B C 1
ATOM 1755 O O . GLY B 1 9 ? 7.004 -22.594 -20.906 1 97.31 9 GLY B O 1
ATOM 1756 N N . GLU B 1 10 ? 6.055 -24.234 -19.688 1 97.88 10 GLU B N 1
ATOM 1757 C CA . GLU B 1 10 ? 4.793 -24.141 -20.406 1 97.88 10 GLU B CA 1
ATOM 1758 C C . GLU B 1 10 ? 4.129 -22.781 -20.203 1 97.88 10 GLU B C 1
ATOM 1760 O O . GLU B 1 10 ? 3.703 -22.141 -21.172 1 97.88 10 GLU B O 1
ATOM 1765 N N . ILE B 1 11 ? 4.059 -22.359 -19 1 98.5 11 ILE B N 1
ATOM 1766 C CA . ILE B 1 11 ? 3.43 -21.094 -18.672 1 98.5 11 ILE B CA 1
ATOM 1767 C C . ILE B 1 11 ? 4.211 -19.953 -19.312 1 98.5 11 ILE B C 1
ATOM 1769 O O . ILE B 1 11 ? 3.621 -19.031 -19.875 1 98.5 11 ILE B O 1
ATOM 1773 N N . ALA B 1 12 ? 5.555 -20.016 -19.25 1 98.62 12 ALA B N 1
ATOM 1774 C CA . ALA B 1 12 ? 6.398 -18.984 -19.875 1 98.62 12 ALA B CA 1
ATOM 1775 C C . ALA B 1 12 ? 6.148 -18.906 -21.375 1 98.62 12 ALA B C 1
ATOM 1777 O O . ALA B 1 12 ? 6.086 -17.812 -21.938 1 98.62 12 ALA B O 1
ATOM 1778 N N . GLY B 1 13 ? 6.027 -20.094 -21.984 1 98.19 13 GLY B N 1
ATOM 1779 C CA . GLY B 1 13 ? 5.73 -20.125 -23.406 1 98.19 13 GLY B CA 1
ATOM 1780 C C . GLY B 1 13 ? 4.422 -19.438 -23.766 1 98.19 13 GLY B C 1
ATOM 1781 O O . GLY B 1 13 ? 4.363 -18.656 -24.703 1 98.19 13 GLY B O 1
ATOM 1782 N N . LEU B 1 14 ? 3.404 -19.719 -23 1 98.5 14 LEU B N 1
ATOM 1783 C CA . LEU B 1 14 ? 2.102 -19.094 -23.219 1 98.5 14 LEU B CA 1
ATOM 1784 C C . LEU B 1 14 ? 2.16 -17.594 -22.938 1 98.5 14 LEU B C 1
ATOM 1786 O O . LEU B 1 14 ? 1.549 -16.812 -23.656 1 98.5 14 LEU B O 1
ATOM 1790 N N . ALA B 1 15 ? 2.871 -17.219 -21.891 1 98.38 15 ALA B N 1
ATOM 1791 C CA . ALA B 1 15 ? 3.035 -15.812 -21.547 1 98.38 15 ALA B CA 1
ATOM 1792 C C . ALA B 1 15 ? 3.707 -15.047 -22.688 1 98.38 15 ALA B C 1
ATOM 1794 O O . ALA B 1 15 ? 3.295 -13.93 -23.016 1 98.38 15 ALA B O 1
ATOM 1795 N N . ARG B 1 16 ? 4.691 -15.625 -23.281 1 97.62 16 ARG B N 1
ATOM 1796 C CA . ARG B 1 16 ? 5.387 -15 -24.406 1 97.62 16 ARG B CA 1
ATOM 1797 C C . ARG B 1 16 ? 4.449 -14.82 -25.594 1 97.62 16 ARG B C 1
ATOM 1799 O O . ARG B 1 16 ? 4.512 -13.797 -26.281 1 97.62 16 ARG B O 1
ATOM 1806 N N . LYS B 1 17 ? 3.676 -15.828 -25.812 1 97.75 17 LYS B N 1
ATOM 1807 C CA . LYS B 1 17 ? 2.699 -15.719 -26.891 1 97.75 17 LYS B CA 1
ATOM 1808 C C . LYS B 1 17 ? 1.736 -14.562 -26.641 1 97.75 17 LYS B C 1
ATOM 1810 O O . LYS B 1 17 ? 1.417 -13.805 -27.562 1 97.75 17 LYS B O 1
ATOM 1815 N N . CYS B 1 18 ? 1.283 -14.469 -25.391 1 98.06 18 CYS B N 1
ATOM 1816 C CA . CYS B 1 18 ? 0.417 -13.352 -25.031 1 98.06 18 CYS B CA 1
ATOM 1817 C C . CYS B 1 18 ? 1.11 -12.023 -25.281 1 98.06 18 CYS B C 1
ATOM 1819 O O . CYS B 1 18 ? 0.508 -11.102 -25.828 1 98.06 18 CYS B O 1
ATOM 1821 N N . PHE B 1 19 ? 2.375 -11.984 -24.922 1 97.56 19 PHE B N 1
ATOM 1822 C CA . PHE B 1 19 ? 3.127 -10.742 -25.062 1 97.56 19 PHE B CA 1
ATOM 1823 C C . PHE B 1 19 ? 3.326 -10.391 -26.531 1 97.56 19 PHE B C 1
ATOM 1825 O O . PHE B 1 19 ? 3.156 -9.234 -26.922 1 97.56 19 PHE B O 1
ATOM 1832 N N . ALA B 1 20 ? 3.645 -11.359 -27.281 1 96.25 20 ALA B N 1
ATOM 1833 C CA . ALA B 1 20 ? 3.84 -11.156 -28.719 1 96.25 20 ALA B CA 1
ATOM 1834 C C . ALA B 1 20 ? 2.578 -10.594 -29.375 1 96.25 20 ALA B C 1
ATOM 1836 O O . ALA B 1 20 ? 2.656 -9.812 -30.312 1 96.25 20 ALA B O 1
ATOM 1837 N N . GLY B 1 21 ? 1.427 -10.977 -28.859 1 96.38 21 GLY B N 1
ATOM 1838 C CA . GLY B 1 21 ? 0.162 -10.531 -29.422 1 96.38 21 GLY B CA 1
ATOM 1839 C C . GLY B 1 21 ? -0.347 -9.242 -28.812 1 96.38 21 GLY B C 1
ATOM 1840 O O . GLY B 1 21 ? -1.388 -8.727 -29.219 1 96.38 21 GLY B O 1
ATOM 1841 N N . SER B 1 22 ? 0.3 -8.656 -27.859 1 95.19 22 SER B N 1
ATOM 1842 C CA . SER B 1 22 ? -0.217 -7.547 -27.062 1 95.19 22 SER B CA 1
ATOM 1843 C C . SER B 1 22 ? 0.175 -6.203 -27.672 1 95.19 22 SER B C 1
ATOM 1845 O O . SER B 1 22 ? -0.239 -5.152 -27.188 1 95.19 22 SER B O 1
ATOM 1847 N N . ASN B 1 23 ? 0.955 -6.117 -28.766 1 94.25 23 ASN B N 1
ATOM 1848 C CA . ASN B 1 23 ? 1.479 -4.891 -29.359 1 94.25 23 ASN B CA 1
ATOM 1849 C C . ASN B 1 23 ? 2.305 -4.09 -28.359 1 94.25 23 ASN B C 1
ATOM 1851 O O . ASN B 1 23 ? 2.061 -2.898 -28.156 1 94.25 23 ASN B O 1
ATOM 1855 N N . ASP B 1 24 ? 3.174 -4.785 -27.609 1 91.69 24 ASP B N 1
ATOM 1856 C CA . ASP B 1 24 ? 4.18 -4.23 -26.703 1 91.69 24 ASP B CA 1
ATOM 1857 C C . ASP B 1 24 ? 3.531 -3.682 -25.438 1 91.69 24 ASP B C 1
ATOM 1859 O O . ASP B 1 24 ? 4.148 -2.904 -24.703 1 91.69 24 ASP B O 1
ATOM 1863 N N . ARG B 1 25 ? 2.305 -4.023 -25.25 1 96.56 25 ARG B N 1
ATOM 1864 C CA . ARG B 1 25 ? 1.649 -3.691 -23.984 1 96.56 25 ARG B CA 1
ATOM 1865 C C . ARG B 1 25 ? 1.969 -4.727 -22.906 1 96.56 25 ARG B C 1
ATOM 1867 O O . ARG B 1 25 ? 2.115 -5.914 -23.203 1 96.56 25 ARG B O 1
ATOM 1874 N N . ARG B 1 26 ? 2.027 -4.277 -21.719 1 98.31 26 ARG B N 1
ATOM 1875 C CA . ARG B 1 26 ? 2.348 -5.148 -20.594 1 98.31 26 ARG B CA 1
ATOM 1876 C C . ARG B 1 26 ? 1.316 -6.266 -20.469 1 98.31 26 ARG B C 1
ATOM 1878 O O . ARG B 1 26 ? 0.114 -6.027 -20.594 1 98.31 26 ARG B O 1
ATOM 1885 N N . VAL B 1 27 ? 1.798 -7.453 -20.219 1 98.62 27 VAL B N 1
ATOM 1886 C CA . VAL B 1 27 ? 0.965 -8.641 -20.047 1 98.62 27 VAL B CA 1
ATOM 1887 C C . VAL B 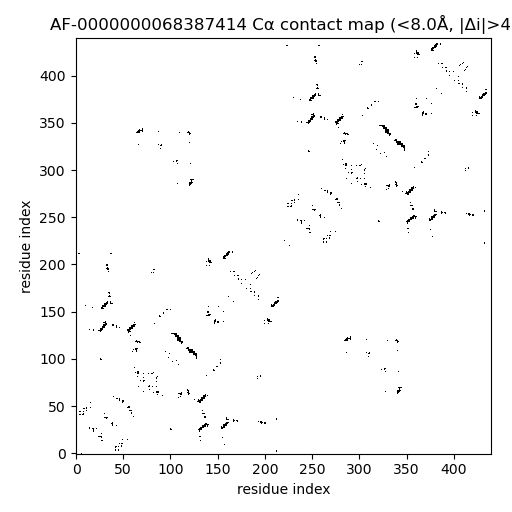1 27 ? 0.93 -9.047 -18.578 1 98.62 27 VAL B C 1
ATOM 1889 O O . VAL B 1 27 ? 1.96 -9.031 -17.906 1 98.62 27 VAL B O 1
ATOM 1892 N N . MET B 1 28 ? -0.241 -9.352 -18.109 1 98.75 28 MET B N 1
ATOM 1893 C CA . MET B 1 28 ? -0.469 -9.781 -16.734 1 98.75 28 MET B CA 1
ATOM 1894 C C . MET B 1 28 ? -0.839 -11.258 -16.672 1 98.75 28 MET B C 1
ATOM 1896 O O . MET B 1 28 ? -1.807 -11.688 -17.297 1 98.75 28 MET B O 1
ATOM 1900 N N . ILE B 1 29 ? -0.098 -12.023 -15.883 1 98.81 29 ILE B N 1
ATOM 1901 C CA . ILE B 1 29 ? -0.349 -13.445 -15.688 1 98.81 29 ILE B CA 1
ATOM 1902 C C . ILE B 1 29 ? -0.765 -13.703 -14.242 1 98.81 29 ILE B C 1
ATOM 1904 O O . ILE B 1 29 ? -0.132 -13.203 -13.305 1 98.81 29 ILE B O 1
ATOM 1908 N N . ALA B 1 30 ? -1.826 -14.477 -14.07 1 98.94 30 ALA B N 1
ATOM 1909 C CA . ALA B 1 30 ? -2.23 -14.898 -12.734 1 98.94 30 ALA B CA 1
ATOM 1910 C C . ALA B 1 30 ? -1.913 -16.375 -12.508 1 98.94 30 ALA B C 1
ATOM 1912 O O . ALA B 1 30 ? -2.229 -17.219 -13.352 1 98.94 30 ALA B O 1
ATOM 1913 N N . ILE B 1 31 ? -1.273 -16.641 -11.43 1 98.88 31 ILE B N 1
ATOM 1914 C CA . ILE B 1 31 ? -1.08 -18 -10.953 1 98.88 31 ILE B CA 1
ATOM 1915 C C . ILE B 1 31 ? -1.752 -18.172 -9.594 1 98.88 31 ILE B C 1
ATOM 1917 O O . ILE B 1 31 ? -1.266 -17.656 -8.586 1 98.88 31 ILE B O 1
ATOM 1921 N N . ALA B 1 32 ? -2.881 -18.891 -9.609 1 98.75 32 ALA B N 1
ATOM 1922 C CA . ALA B 1 32 ? -3.666 -19.094 -8.391 1 98.75 32 ALA B CA 1
ATOM 1923 C C . ALA B 1 32 ? -3.562 -20.531 -7.891 1 98.75 32 ALA B C 1
ATOM 1925 O O . ALA B 1 32 ? -3.215 -21.438 -8.656 1 98.75 32 ALA B O 1
ATOM 1926 N N . GLY B 1 33 ? -3.824 -20.75 -6.707 1 98.06 33 GLY B N 1
ATOM 1927 C CA . GLY B 1 33 ? -3.812 -22.047 -6.078 1 98.06 33 GLY B CA 1
ATOM 1928 C C . GLY B 1 33 ? -3.955 -21.984 -4.57 1 98.06 33 GLY B C 1
ATOM 1929 O O . GLY B 1 33 ? -3.814 -20.922 -3.971 1 98.06 33 GLY B O 1
ATOM 1930 N N . ALA B 1 34 ? -4.176 -23.125 -3.996 1 97.5 34 ALA B N 1
ATOM 1931 C CA . ALA B 1 34 ? -4.355 -23.234 -2.551 1 97.5 34 ALA B CA 1
ATOM 1932 C C . ALA B 1 34 ? -3.045 -22.953 -1.814 1 97.5 34 ALA B C 1
ATOM 1934 O O . ALA B 1 34 ? -1.968 -23.016 -2.41 1 97.5 34 ALA B O 1
ATOM 1935 N N . PRO B 1 35 ? -3.205 -22.531 -0.473 1 96.31 35 PRO B N 1
ATOM 1936 C CA . PRO B 1 35 ? -1.98 -22.5 0.329 1 96.31 35 PRO B CA 1
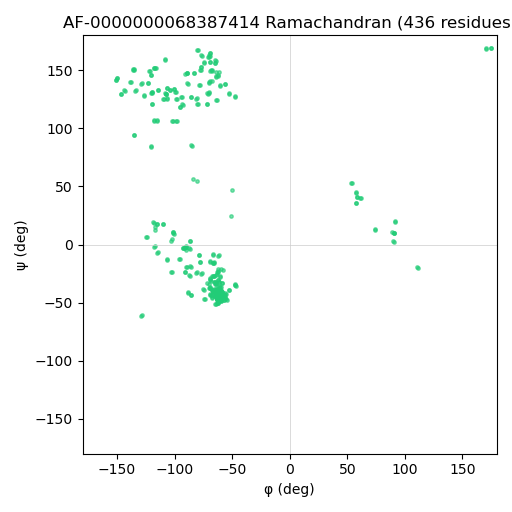ATOM 1937 C C . PRO B 1 35 ? -1.207 -23.812 0.292 1 96.31 35 PRO B C 1
ATOM 1939 O O . PRO B 1 35 ? -1.803 -24.891 0.405 1 96.31 35 PRO B O 1
ATOM 1942 N N . GLY B 1 36 ? 0.11 -23.734 -0.001 1 95.19 36 GLY B N 1
ATOM 1943 C CA . GLY B 1 36 ? 0.926 -24.938 -0.052 1 95.19 36 GLY B CA 1
ATOM 1944 C C . GLY B 1 36 ? 0.98 -25.562 -1.434 1 95.19 36 GLY B C 1
ATOM 1945 O O . GLY B 1 36 ? 1.669 -26.562 -1.641 1 95.19 36 GLY B O 1
ATOM 1946 N N . SER B 1 37 ? 0.355 -24.938 -2.387 1 96.75 37 SER B N 1
ATOM 1947 C CA . SER B 1 37 ? 0.246 -25.547 -3.709 1 96.75 37 SER B CA 1
ATOM 1948 C C . SER B 1 37 ? 1.547 -25.406 -4.492 1 96.75 37 SER B C 1
ATOM 1950 O O . SER B 1 37 ? 1.744 -26.078 -5.508 1 96.75 37 SER B O 1
ATOM 1952 N N . GLY B 1 38 ? 2.424 -24.578 -4.094 1 95.88 38 GLY B N 1
ATOM 1953 C CA . GLY B 1 38 ? 3.648 -24.312 -4.828 1 95.88 38 GLY B CA 1
ATOM 1954 C C . GLY B 1 38 ? 3.508 -23.172 -5.828 1 95.88 38 GLY B C 1
ATOM 1955 O O . GLY B 1 38 ? 4.383 -22.969 -6.672 1 95.88 38 GLY B O 1
ATOM 1956 N N . LYS B 1 39 ? 2.459 -22.469 -5.781 1 96.62 39 LYS B N 1
ATOM 1957 C CA . LYS B 1 39 ? 2.203 -21.391 -6.73 1 96.62 39 LYS B CA 1
ATOM 1958 C C . LYS B 1 39 ? 3.309 -20.328 -6.684 1 96.62 39 LYS B C 1
ATOM 1960 O O . LYS B 1 39 ? 3.707 -19.797 -7.719 1 96.62 39 LYS B O 1
ATOM 1965 N N . SER B 1 40 ? 3.811 -19.969 -5.461 1 96.94 40 SER B N 1
ATOM 1966 C CA . SER B 1 40 ? 4.867 -18.969 -5.352 1 96.94 40 SER B CA 1
ATOM 1967 C C . SER B 1 40 ? 6.152 -19.438 -6.023 1 96.94 40 SER B C 1
ATOM 1969 O O . SER B 1 40 ? 6.781 -18.703 -6.777 1 96.94 40 SER B O 1
ATOM 1971 N N . THR B 1 41 ? 6.547 -20.688 -5.77 1 96.38 41 THR B N 1
ATOM 1972 C CA . THR B 1 41 ? 7.723 -21.266 -6.41 1 96.38 41 THR B CA 1
ATOM 1973 C C . THR B 1 41 ? 7.547 -21.312 -7.926 1 96.38 41 THR B C 1
ATOM 1975 O O . THR B 1 41 ? 8.461 -20.953 -8.672 1 96.38 41 THR B O 1
ATOM 1978 N N . LEU B 1 42 ? 6.363 -21.766 -8.344 1 97.88 42 LEU B N 1
ATOM 1979 C CA . LEU B 1 42 ? 6.082 -21.812 -9.773 1 97.88 42 LEU B CA 1
ATOM 1980 C C . LEU B 1 42 ? 6.188 -20.438 -10.398 1 97.88 42 LEU B C 1
ATOM 1982 O O . LEU B 1 42 ? 6.797 -20.266 -11.461 1 97.88 42 LEU B O 1
ATOM 1986 N N . ALA B 1 43 ? 5.633 -19.438 -9.781 1 98.62 43 ALA B N 1
ATOM 1987 C CA . ALA B 1 43 ? 5.672 -18.062 -10.289 1 98.62 43 ALA B CA 1
ATOM 1988 C C . ALA B 1 43 ? 7.109 -17.578 -10.438 1 98.62 43 ALA B C 1
ATOM 1990 O O . ALA B 1 43 ? 7.465 -16.969 -11.445 1 98.62 43 ALA B O 1
ATOM 1991 N N . GLU B 1 44 ? 7.926 -17.844 -9.469 1 98.31 44 GLU B N 1
ATOM 1992 C CA . GLU B 1 44 ? 9.336 -17.469 -9.523 1 98.31 44 GLU B CA 1
ATOM 1993 C C . GLU B 1 44 ? 10.047 -18.125 -10.695 1 98.31 44 GLU B C 1
ATOM 1995 O O . GLU B 1 44 ? 10.828 -17.5 -11.406 1 98.31 44 GLU B O 1
ATOM 2000 N N . ARG B 1 45 ? 9.742 -19.406 -10.852 1 98.19 45 ARG B N 1
ATOM 2001 C CA . ARG B 1 45 ? 10.367 -20.156 -11.945 1 98.19 45 ARG B CA 1
ATOM 2002 C C . ARG B 1 45 ? 9.922 -19.625 -13.297 1 98.19 45 ARG B C 1
ATOM 2004 O O . ARG B 1 45 ? 10.695 -19.641 -14.258 1 98.19 45 ARG B O 1
ATOM 2011 N N . VAL B 1 46 ? 8.656 -19.25 -13.391 1 98.69 46 VAL B N 1
ATOM 2012 C CA . VAL B 1 46 ? 8.156 -18.656 -14.633 1 98.69 46 VAL B CA 1
ATOM 2013 C C . VAL B 1 46 ? 8.922 -17.375 -14.945 1 98.69 46 VAL B C 1
ATOM 2015 O O . VAL B 1 46 ? 9.375 -17.172 -16.078 1 98.69 46 VAL B O 1
ATOM 2018 N N . VAL B 1 47 ? 9.109 -16.484 -13.969 1 98.75 47 VAL B N 1
ATOM 2019 C CA . VAL B 1 47 ? 9.844 -15.234 -14.141 1 98.75 47 VAL B CA 1
ATOM 2020 C C . VAL B 1 47 ? 11.273 -15.523 -14.586 1 98.75 47 VAL B C 1
ATOM 2022 O O . VAL B 1 47 ? 11.781 -14.898 -15.516 1 98.75 47 VAL B O 1
ATOM 2025 N N . ASP B 1 48 ? 11.867 -16.531 -13.961 1 98.06 48 ASP B N 1
ATOM 2026 C CA . ASP B 1 48 ? 13.227 -16.922 -14.312 1 98.06 48 ASP B CA 1
ATOM 2027 C C . ASP B 1 48 ? 13.297 -17.422 -15.758 1 98.06 48 ASP B C 1
ATOM 2029 O O . ASP B 1 48 ? 14.234 -17.078 -16.484 1 98.06 48 ASP B O 1
ATOM 2033 N N . ALA B 1 49 ? 12.344 -18.234 -16.094 1 97.94 49 ALA B N 1
ATOM 2034 C CA . ALA B 1 49 ? 12.305 -18.781 -17.453 1 97.94 49 ALA B CA 1
ATOM 2035 C C . ALA B 1 49 ? 12.18 -17.672 -18.484 1 97.94 49 ALA B C 1
ATOM 2037 O O . ALA B 1 49 ? 12.867 -17.688 -19.516 1 97.94 49 ALA B O 1
ATOM 2038 N N . LEU B 1 50 ? 11.344 -16.719 -18.25 1 98.31 50 LEU B N 1
ATOM 2039 C CA . LEU B 1 50 ? 11.156 -15.586 -19.156 1 98.31 50 LEU B CA 1
ATOM 2040 C C . LEU B 1 50 ? 12.43 -14.758 -19.266 1 98.31 50 LEU B C 1
ATOM 2042 O O . LEU B 1 50 ? 12.836 -14.383 -20.359 1 98.31 50 LEU B O 1
ATOM 2046 N N . ALA B 1 51 ? 13.031 -14.508 -18.109 1 96.62 51 ALA B N 1
ATOM 2047 C CA . ALA B 1 51 ? 14.289 -13.758 -18.094 1 96.62 51 ALA B CA 1
ATOM 2048 C C . ALA B 1 51 ? 15.359 -14.453 -18.922 1 96.62 51 ALA B C 1
ATOM 2050 O O . ALA B 1 51 ? 16.109 -13.805 -19.656 1 96.62 51 ALA B O 1
ATOM 2051 N N . GLY B 1 52 ? 15.391 -15.75 -18.75 1 95.62 52 GLY B N 1
ATOM 2052 C CA . GLY B 1 52 ? 16.344 -16.547 -19.516 1 95.62 52 GLY B CA 1
ATOM 2053 C C . GLY B 1 52 ? 16.141 -16.422 -21.016 1 95.62 52 GLY B C 1
ATOM 2054 O O . GLY B 1 52 ? 17.078 -16.641 -21.797 1 95.62 52 GLY B O 1
ATOM 2055 N N . GLU B 1 53 ? 15.031 -16.031 -21.391 1 95 53 GLU B N 1
ATOM 2056 C CA . GLU B 1 53 ? 14.711 -15.898 -22.797 1 95 53 GLU B CA 1
ATOM 2057 C C . GLU B 1 53 ? 14.75 -14.43 -23.234 1 95 53 GLU B C 1
ATOM 2059 O O . GLU B 1 53 ? 14.289 -14.094 -24.328 1 95 53 GLU B O 1
ATOM 2064 N N . GLY B 1 54 ? 15.102 -13.562 -22.391 1 95.44 54 GLY B N 1
ATOM 2065 C CA . GLY B 1 54 ? 15.305 -12.156 -22.734 1 95.44 54 GLY B CA 1
ATOM 2066 C C . GLY B 1 54 ? 14.047 -11.32 -22.562 1 95.44 54 GLY B C 1
ATOM 2067 O O . GLY B 1 54 ? 13.969 -10.203 -23.078 1 95.44 54 GLY B O 1
ATOM 2068 N N . VAL B 1 55 ? 13.07 -11.914 -21.953 1 96.75 55 VAL B N 1
ATOM 2069 C CA . VAL B 1 55 ? 11.836 -11.172 -21.719 1 96.75 55 VAL B CA 1
ATOM 2070 C C . VAL B 1 55 ? 11.82 -10.633 -20.297 1 96.75 55 VAL B C 1
ATOM 2072 O O . VAL B 1 55 ? 12.016 -11.383 -19.328 1 96.75 55 VAL B O 1
ATOM 2075 N N . SER B 1 56 ? 11.633 -9.32 -20.109 1 97.88 56 SER B N 1
ATOM 2076 C CA . SER B 1 56 ? 11.586 -8.711 -18.781 1 97.88 56 SER B CA 1
ATOM 2077 C C . SER B 1 56 ? 10.305 -9.078 -18.047 1 97.88 56 SER B C 1
ATOM 2079 O O . SER B 1 56 ? 9.203 -8.828 -18.547 1 97.88 56 SER B O 1
ATOM 2081 N N . ALA B 1 57 ? 10.492 -9.695 -16.906 1 98.69 57 ALA B N 1
ATOM 2082 C CA . ALA B 1 57 ? 9.336 -10.109 -16.125 1 98.69 57 ALA B CA 1
ATOM 2083 C C . ALA B 1 57 ? 9.547 -9.789 -14.641 1 98.69 57 ALA B C 1
ATOM 2085 O O . ALA B 1 57 ? 10.688 -9.703 -14.172 1 98.69 57 ALA B O 1
ATOM 2086 N N . ALA B 1 58 ? 8.477 -9.555 -13.93 1 98.69 58 ALA B N 1
ATOM 2087 C CA . ALA B 1 58 ? 8.523 -9.281 -12.492 1 98.69 58 ALA B CA 1
ATOM 2088 C C . ALA B 1 58 ? 7.441 -10.055 -11.75 1 98.69 58 ALA B C 1
ATOM 2090 O O . ALA B 1 58 ? 6.402 -10.391 -12.32 1 98.69 58 ALA B O 1
ATOM 2091 N N . LEU B 1 59 ? 7.777 -10.344 -10.539 1 98.56 59 LEU B N 1
ATOM 2092 C CA . LEU B 1 59 ? 6.84 -11.016 -9.641 1 98.56 59 LEU B CA 1
ATOM 2093 C C . LEU B 1 59 ? 5.984 -10.008 -8.883 1 98.56 59 LEU B C 1
ATOM 2095 O O . LEU B 1 59 ? 6.488 -8.969 -8.445 1 98.56 59 LEU B O 1
ATOM 2099 N N . PHE B 1 60 ? 4.656 -10.297 -8.734 1 98.62 60 PHE B N 1
ATOM 2100 C CA . PHE B 1 60 ? 3.725 -9.5 -7.945 1 98.62 60 PHE B CA 1
ATOM 2101 C C . PHE B 1 60 ? 2.846 -10.398 -7.082 1 98.62 60 PHE B C 1
ATOM 2103 O O . PHE B 1 60 ? 1.798 -10.867 -7.531 1 98.62 60 PHE B O 1
ATOM 2110 N N . PRO B 1 61 ? 3.225 -10.633 -5.84 1 98.25 61 PRO B N 1
ATOM 2111 C CA . PRO B 1 61 ? 2.457 -11.492 -4.941 1 98.25 61 PRO B CA 1
ATOM 2112 C C . PRO B 1 61 ? 1.228 -10.797 -4.359 1 98.25 61 PRO B C 1
ATOM 2114 O O . PRO B 1 61 ? 1.324 -9.664 -3.883 1 98.25 61 PRO B O 1
ATOM 2117 N N . MET B 1 62 ? 0.116 -11.492 -4.305 1 98.38 62 MET B N 1
ATOM 2118 C CA . MET B 1 62 ? -1.15 -10.984 -3.783 1 98.38 62 MET B CA 1
ATOM 2119 C C . MET B 1 62 ? -1.06 -10.742 -2.281 1 98.38 62 MET B C 1
ATOM 2121 O O . MET B 1 62 ? -1.747 -9.867 -1.748 1 98.38 62 MET B O 1
ATOM 2125 N N . ASP B 1 63 ? -0.186 -11.477 -1.621 1 97.88 63 ASP B N 1
ATOM 2126 C CA . ASP B 1 63 ? -0.17 -11.516 -0.162 1 97.88 63 ASP B CA 1
ATOM 2127 C C . ASP B 1 63 ? 0.215 -10.156 0.421 1 97.88 63 ASP B C 1
ATOM 2129 O O . ASP B 1 63 ? 0.008 -9.906 1.609 1 97.88 63 ASP B O 1
ATOM 2133 N N . GLY B 1 64 ? 0.779 -9.258 -0.394 1 98.5 64 GLY B N 1
ATOM 2134 C CA . GLY B 1 64 ? 1.008 -7.887 0.043 1 98.5 64 GLY B CA 1
ATOM 2135 C C . GLY B 1 64 ? -0.272 -7.152 0.394 1 98.5 64 GLY B C 1
ATOM 2136 O O . GLY B 1 64 ? -0.232 -6.082 1.004 1 98.5 64 GLY B O 1
ATOM 2137 N N . PHE B 1 65 ? -1.413 -7.715 0.106 1 98.75 65 PHE B N 1
ATOM 2138 C CA . PHE B 1 65 ? -2.682 -7.027 0.317 1 98.75 65 PHE B CA 1
ATOM 2139 C C . PHE B 1 65 ? -3.461 -7.664 1.459 1 98.75 65 PHE B C 1
ATOM 2141 O O . PHE B 1 65 ? -4.676 -7.477 1.573 1 98.75 65 PHE B O 1
ATOM 2148 N N . HIS B 1 66 ? -2.797 -8.453 2.314 1 98.5 66 HIS B N 1
ATOM 2149 C CA . HIS B 1 66 ? -3.371 -8.773 3.615 1 98.5 66 HIS B CA 1
ATOM 2150 C C . HIS B 1 66 ? -3.703 -7.512 4.398 1 98.5 66 HIS B C 1
ATOM 2152 O O . HIS B 1 66 ? -2.924 -6.555 4.402 1 98.5 66 HIS B O 1
ATOM 2158 N N . TYR B 1 67 ? -4.848 -7.547 5.031 1 98.56 67 TYR B N 1
ATOM 2159 C CA . TYR B 1 67 ? -5.043 -6.547 6.074 1 98.56 67 TYR B CA 1
ATOM 2160 C C . TYR B 1 67 ? -4.027 -6.723 7.195 1 98.56 67 TYR B C 1
ATOM 2162 O O . TYR B 1 67 ? -3.637 -7.848 7.52 1 98.56 67 TYR B O 1
ATOM 2170 N N . ASP B 1 68 ? -3.639 -5.629 7.727 1 98.31 68 ASP B N 1
ATOM 2171 C CA . ASP B 1 68 ? -2.752 -5.648 8.883 1 98.31 68 ASP B CA 1
ATOM 2172 C C . ASP B 1 68 ? -3.436 -6.289 10.094 1 98.31 68 ASP B C 1
ATOM 2174 O O . ASP B 1 68 ? -4.664 -6.289 10.188 1 98.31 68 ASP B O 1
ATOM 2178 N N . ASP B 1 69 ? -2.629 -6.766 11.039 1 97.31 69 ASP B N 1
ATOM 2179 C CA . ASP B 1 69 ? -3.145 -7.445 12.227 1 97.31 69 ASP B CA 1
ATOM 2180 C C . ASP B 1 69 ? -4.051 -6.523 13.039 1 97.31 69 ASP B C 1
ATOM 2182 O O . ASP B 1 69 ? -5.059 -6.965 13.594 1 97.31 69 ASP B O 1
ATOM 2186 N N . ALA B 1 70 ? -3.662 -5.27 13.117 1 96.75 70 ALA B N 1
ATOM 2187 C CA . ALA B 1 70 ? -4.496 -4.332 13.867 1 96.75 70 ALA B CA 1
ATOM 2188 C C . ALA B 1 70 ? -5.898 -4.25 13.273 1 96.75 70 ALA B C 1
ATOM 2190 O O . ALA B 1 70 ? -6.887 -4.223 14.008 1 96.75 70 ALA B O 1
ATOM 2191 N N . VAL B 1 71 ? -5.996 -4.234 12 1 98.06 71 VAL B N 1
ATOM 2192 C CA . VAL B 1 71 ? -7.273 -4.199 11.297 1 98.06 71 VAL B CA 1
ATOM 2193 C C . VAL B 1 71 ? -8.016 -5.516 11.508 1 98.06 71 VAL B C 1
ATOM 2195 O O . VAL B 1 71 ? -9.211 -5.523 11.828 1 98.06 71 VAL B O 1
ATOM 2198 N N . LEU B 1 72 ? -7.297 -6.605 11.359 1 98.31 72 LEU B N 1
ATOM 2199 C CA . LEU B 1 72 ? -7.91 -7.918 11.508 1 98.31 72 LEU B CA 1
ATOM 2200 C C . LEU B 1 72 ? -8.438 -8.117 12.93 1 98.31 72 LEU B C 1
ATOM 2202 O O . LEU B 1 72 ? -9.484 -8.742 13.125 1 98.31 72 LEU B O 1
ATOM 2206 N N . GLU B 1 73 ? -7.707 -7.637 13.883 1 98 73 GLU B N 1
ATOM 2207 C CA . GLU B 1 73 ? -8.164 -7.711 15.273 1 98 73 GLU B CA 1
ATOM 2208 C C . GLU B 1 73 ? -9.461 -6.93 15.469 1 98 73 GLU B C 1
ATOM 2210 O O . GLU B 1 73 ? -10.406 -7.43 16.078 1 98 73 GLU B O 1
ATOM 2215 N N . ALA B 1 74 ? -9.477 -5.73 14.914 1 97.25 74 ALA B N 1
ATOM 2216 C CA . ALA B 1 74 ? -10.68 -4.91 15.016 1 97.25 74 ALA B CA 1
ATOM 2217 C C . ALA B 1 74 ? -11.867 -5.605 14.352 1 97.25 74 ALA B C 1
ATOM 2219 O O . ALA B 1 74 ? -13.008 -5.445 14.789 1 97.25 74 ALA B O 1
ATOM 2220 N N . MET B 1 75 ? -11.625 -6.438 13.367 1 96.94 75 MET B N 1
ATOM 2221 C CA . MET B 1 75 ? -12.656 -7.156 12.625 1 96.94 75 MET B CA 1
ATOM 2222 C C . MET B 1 75 ? -12.961 -8.5 13.281 1 96.94 75 MET B C 1
ATOM 2224 O O . MET B 1 75 ? -13.812 -9.25 12.805 1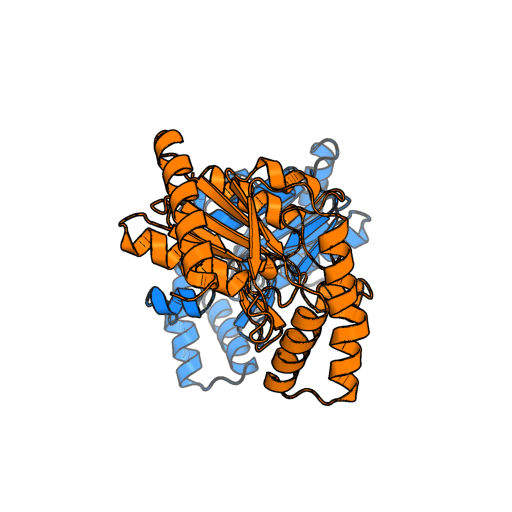 96.94 75 MET B O 1
ATOM 2228 N N . ASN B 1 76 ? -12.227 -8.867 14.32 1 97.5 76 ASN B N 1
ATOM 2229 C CA . ASN B 1 76 ? -12.305 -10.188 14.938 1 97.5 76 ASN B CA 1
ATOM 2230 C C . ASN B 1 76 ? -11.992 -11.297 13.938 1 97.5 76 ASN B C 1
ATOM 2232 O O . ASN B 1 76 ? -12.664 -12.328 13.914 1 97.5 76 ASN B O 1
ATOM 2236 N N . ARG B 1 77 ? -10.977 -11.039 13.086 1 96.94 77 ARG B N 1
ATOM 2237 C CA . ARG B 1 77 ? -10.656 -11.992 12.023 1 96.94 77 ARG B CA 1
ATOM 2238 C C . ARG B 1 77 ? -9.195 -12.422 12.109 1 96.94 77 ARG B C 1
ATOM 2240 O O . ARG B 1 77 ? -8.711 -13.156 11.242 1 96.94 77 ARG B O 1
ATOM 2247 N N . ARG B 1 78 ? -8.484 -12.039 13.102 1 95.88 78 ARG B N 1
ATOM 2248 C CA . ARG B 1 78 ? -7.051 -12.305 13.195 1 95.88 78 ARG B CA 1
ATOM 2249 C C . ARG B 1 78 ? -6.77 -13.797 13.188 1 95.88 78 ARG B C 1
ATOM 2251 O O . ARG B 1 78 ? -5.816 -14.258 12.555 1 95.88 78 ARG B O 1
ATOM 2258 N N . ALA B 1 79 ? -7.59 -14.602 13.797 1 92.88 79 ALA B N 1
ATOM 2259 C CA . ALA B 1 79 ? -7.41 -16.047 13.898 1 92.88 79 ALA B CA 1
ATOM 2260 C C . ALA B 1 79 ? -7.586 -16.719 12.539 1 92.88 79 ALA B C 1
ATOM 2262 O O . ALA B 1 79 ? -7.199 -17.875 12.352 1 92.88 79 ALA B O 1
ATOM 2263 N N . PHE B 1 80 ? -8.156 -15.969 11.594 1 94.94 80 PHE B N 1
ATOM 2264 C CA . PHE B 1 80 ? -8.484 -16.547 10.289 1 94.94 80 PHE B CA 1
ATOM 2265 C C . PHE B 1 80 ? -7.652 -15.891 9.188 1 94.94 80 PHE B C 1
ATOM 2267 O O . PHE B 1 80 ? -8.016 -15.953 8.016 1 94.94 80 PHE B O 1
ATOM 2274 N N . LYS B 1 81 ? -6.602 -15.25 9.609 1 95.81 81 LYS B N 1
ATOM 2275 C CA . LYS B 1 81 ? -5.719 -14.633 8.625 1 95.81 81 LYS B CA 1
ATOM 2276 C C . LYS B 1 81 ? -5.391 -15.609 7.496 1 95.81 81 LYS B C 1
ATOM 2278 O O . LYS B 1 81 ? -4.992 -16.75 7.754 1 95.81 81 LYS B O 1
ATOM 2283 N N . GLY B 1 82 ? -5.621 -15.141 6.277 1 96 82 GLY B N 1
ATOM 2284 C CA . GLY B 1 82 ? -5.473 -15.984 5.098 1 96 82 GLY B CA 1
ATOM 2285 C C . GLY B 1 82 ? -6.793 -16.297 4.422 1 96 82 GLY B C 1
ATOM 2286 O O . GLY B 1 82 ? -6.82 -16.703 3.26 1 96 82 GLY B O 1
ATOM 2287 N N . ALA B 1 83 ? -7.867 -16.156 5.152 1 97.62 83 ALA 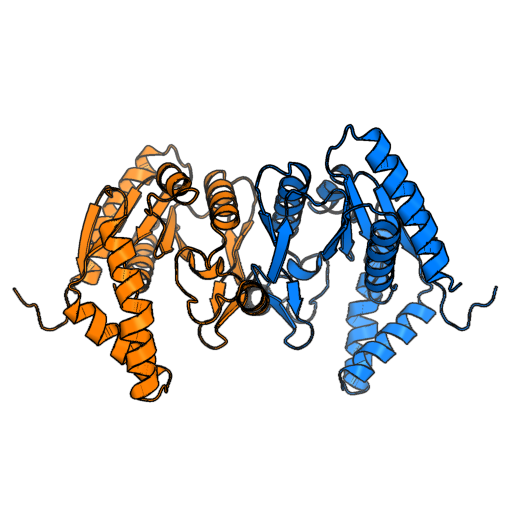B N 1
ATOM 2288 C CA . ALA B 1 83 ? -9.195 -16.312 4.562 1 97.62 83 ALA B CA 1
ATOM 2289 C C . ALA B 1 83 ? -9.508 -15.164 3.605 1 97.62 83 ALA B C 1
ATOM 2291 O O . ALA B 1 83 ? -8.852 -14.117 3.646 1 97.62 83 ALA B O 1
ATOM 2292 N N . ILE B 1 84 ? -10.484 -15.344 2.744 1 98.12 84 ILE B N 1
ATOM 2293 C CA . ILE B 1 84 ? -10.742 -14.445 1.623 1 98.12 84 ILE B CA 1
ATOM 2294 C C . ILE B 1 84 ? -11.094 -13.055 2.145 1 98.12 84 ILE B C 1
ATOM 2296 O O . ILE B 1 84 ? -10.75 -12.047 1.522 1 98.12 84 ILE B O 1
ATOM 2300 N N . ASP B 1 85 ? -11.719 -12.945 3.346 1 97.69 85 ASP B N 1
ATOM 2301 C CA . ASP B 1 85 ? -12.18 -11.672 3.879 1 97.69 85 ASP B CA 1
ATOM 2302 C C . ASP B 1 85 ? -11.07 -10.961 4.648 1 97.69 85 ASP B C 1
ATOM 2304 O O . ASP B 1 85 ? -11.289 -9.891 5.223 1 97.69 85 ASP B O 1
ATOM 2308 N N . THR B 1 86 ? -9.891 -11.555 4.652 1 98.19 86 THR B N 1
ATOM 2309 C CA . THR B 1 86 ? -8.781 -10.969 5.391 1 98.19 86 THR B CA 1
ATOM 2310 C C . THR B 1 86 ? -7.832 -10.234 4.449 1 98.19 86 THR B C 1
ATOM 2312 O O . THR B 1 86 ? -6.746 -9.82 4.852 1 98.19 86 THR B O 1
ATOM 2315 N N . PHE B 1 87 ? -8.227 -10.055 3.191 1 98.44 87 PHE B N 1
ATOM 2316 C CA . PHE B 1 87 ? -7.434 -9.352 2.189 1 98.44 87 PHE B CA 1
ATOM 2317 C C . PHE B 1 87 ? -8.172 -8.117 1.683 1 98.44 87 PHE B C 1
ATOM 2319 O O . PHE B 1 87 ? -9.406 -8.086 1.655 1 98.44 87 PHE B O 1
ATOM 2326 N N . ASP B 1 88 ? -7.402 -7.168 1.275 1 98.38 88 ASP B N 1
ATOM 2327 C CA . ASP B 1 88 ? -7.898 -5.961 0.626 1 98.38 88 ASP B CA 1
ATOM 2328 C C . ASP B 1 88 ? -8.094 -6.18 -0.873 1 98.38 88 ASP B C 1
ATOM 2330 O O . ASP B 1 88 ? -7.25 -5.777 -1.678 1 98.38 88 ASP B O 1
ATOM 2334 N N . ALA B 1 89 ? -9.25 -6.711 -1.209 1 97.88 89 ALA B N 1
ATOM 2335 C CA . ALA B 1 89 ? -9.539 -7.051 -2.6 1 97.88 89 ALA B CA 1
ATOM 2336 C C . ALA B 1 89 ? -9.594 -5.801 -3.473 1 97.88 89 ALA B C 1
ATOM 2338 O O . ALA B 1 89 ? -9.094 -5.805 -4.602 1 97.88 89 ALA B O 1
ATOM 2339 N N . HIS B 1 90 ? -10.172 -4.734 -3.021 1 97.94 90 HIS B N 1
ATOM 2340 C CA . HIS B 1 90 ? -10.266 -3.498 -3.789 1 97.94 90 HIS B CA 1
ATOM 2341 C C . HIS B 1 90 ? -8.883 -2.92 -4.078 1 97.94 90 HIS B C 1
ATOM 2343 O O . HIS B 1 90 ? -8.594 -2.523 -5.211 1 97.94 90 HIS B O 1
ATOM 2349 N N . GLY B 1 91 ? -8.078 -2.883 -3.004 1 98.5 91 GLY B N 1
ATOM 2350 C CA . GLY B 1 91 ? -6.723 -2.391 -3.197 1 98.5 91 GLY B CA 1
ATOM 2351 C C . GLY B 1 91 ? -5.938 -3.195 -4.211 1 98.5 91 GLY B C 1
ATOM 2352 O O . GLY B 1 91 ? -5.23 -2.629 -5.051 1 98.5 91 GLY B O 1
ATOM 2353 N N . LEU B 1 92 ? -6.07 -4.5 -4.133 1 98.75 92 LEU B N 1
ATOM 2354 C CA . LEU B 1 92 ? -5.406 -5.375 -5.098 1 98.75 92 LEU B CA 1
ATOM 2355 C C . LEU B 1 92 ? -5.875 -5.074 -6.516 1 98.75 92 LEU B C 1
ATOM 2357 O O . LEU B 1 92 ? -5.055 -4.934 -7.426 1 98.75 92 LEU B O 1
ATOM 2361 N N . ARG B 1 93 ? -7.164 -4.961 -6.727 1 98.56 93 ARG B N 1
ATOM 2362 C CA . ARG B 1 93 ? -7.715 -4.664 -8.047 1 98.56 93 ARG B CA 1
ATOM 2363 C C . ARG B 1 93 ? -7.141 -3.363 -8.602 1 98.56 93 ARG B C 1
ATOM 2365 O O . ARG B 1 93 ? -6.699 -3.314 -9.75 1 98.56 93 ARG B O 1
ATOM 2372 N N . HIS B 1 94 ? -7.141 -2.322 -7.777 1 98.44 94 HIS B N 1
ATOM 2373 C CA . HIS B 1 94 ? -6.625 -1.03 -8.211 1 98.44 94 HIS B CA 1
ATOM 2374 C C . HIS B 1 94 ? -5.152 -1.127 -8.602 1 98.44 94 HIS B C 1
ATOM 2376 O O . HIS B 1 94 ? -4.723 -0.522 -9.586 1 98.44 94 HIS B O 1
ATOM 2382 N N . MET B 1 95 ? -4.355 -1.855 -7.848 1 98.69 95 MET B N 1
ATOM 2383 C CA . MET B 1 95 ? -2.938 -2.021 -8.156 1 98.69 95 MET B CA 1
ATOM 2384 C C . MET B 1 95 ? -2.754 -2.783 -9.469 1 98.69 95 MET B C 1
ATOM 2386 O O . MET B 1 95 ? -1.93 -2.404 -10.297 1 98.69 95 MET B O 1
ATOM 2390 N N . LEU B 1 96 ? -3.539 -3.855 -9.602 1 98.81 96 LEU B N 1
ATOM 2391 C CA . LEU B 1 96 ? -3.467 -4.629 -10.836 1 98.81 96 LEU B CA 1
ATOM 2392 C C . LEU B 1 96 ? -3.783 -3.754 -12.039 1 98.81 96 LEU B C 1
ATOM 2394 O O . LEU B 1 96 ? -3.082 -3.811 -13.055 1 98.81 96 LEU B O 1
ATOM 2398 N N . GLU B 1 97 ? -4.789 -2.977 -11.945 1 98.44 97 GLU B N 1
ATOM 2399 C CA . GLU B 1 97 ? -5.18 -2.086 -13.031 1 98.44 97 GLU B CA 1
ATOM 2400 C C . GLU B 1 97 ? -4.098 -1.048 -13.312 1 98.44 97 GLU B C 1
ATOM 2402 O O . GLU B 1 97 ? -3.811 -0.738 -14.469 1 98.44 97 GLU B O 1
ATOM 2407 N N . ARG B 1 98 ? -3.545 -0.514 -12.266 1 98.44 98 ARG B N 1
ATOM 2408 C CA . ARG B 1 98 ? -2.453 0.445 -12.391 1 98.44 98 ARG B CA 1
ATOM 2409 C C . ARG B 1 98 ? -1.251 -0.183 -13.086 1 98.44 98 ARG B C 1
ATOM 2411 O O . ARG B 1 98 ? -0.674 0.413 -14 1 98.44 98 ARG B O 1
ATOM 2418 N N . LEU B 1 99 ? -0.863 -1.381 -12.695 1 98.62 99 LEU B N 1
ATOM 2419 C CA . LEU B 1 99 ? 0.24 -2.107 -13.32 1 98.62 99 LEU B CA 1
ATOM 2420 C C . LEU B 1 99 ? -0.053 -2.387 -14.789 1 98.62 99 LEU B C 1
ATOM 2422 O O . LEU B 1 99 ? 0.83 -2.246 -15.641 1 98.62 99 LEU B O 1
ATOM 2426 N N . LYS B 1 100 ? -1.262 -2.785 -15.039 1 98.44 100 LYS B N 1
ATOM 2427 C CA . LYS B 1 100 ? -1.652 -3.092 -16.422 1 98.44 100 LYS B CA 1
ATOM 2428 C C . LYS B 1 100 ? -1.578 -1.848 -17.297 1 98.44 100 LYS B C 1
ATOM 2430 O O . LYS B 1 100 ? -1.098 -1.912 -18.422 1 98.44 100 LYS B O 1
ATOM 2435 N N . ALA B 1 101 ? -2.064 -0.687 -16.781 1 97.5 101 ALA B N 1
ATOM 2436 C CA . ALA B 1 101 ? -2.066 0.564 -17.547 1 97.5 101 ALA B CA 1
ATOM 2437 C C . ALA B 1 101 ? -0.645 1.021 -17.844 1 97.5 101 ALA B C 1
ATOM 2439 O O . ALA B 1 101 ? -0.405 1.674 -18.875 1 97.5 101 ALA B O 1
ATOM 2440 N N . ASN B 1 102 ? 0.28 0.725 -16.906 1 97.88 102 ASN B N 1
ATOM 2441 C CA . ASN B 1 102 ? 1.707 0.969 -17.094 1 97.88 102 ASN B CA 1
ATOM 2442 C C . ASN B 1 102 ? 1.982 2.418 -17.484 1 97.88 102 ASN B C 1
ATOM 2444 O O . ASN B 1 102 ? 2.709 2.678 -18.453 1 97.88 102 ASN B O 1
ATOM 2448 N N . GLN B 1 103 ? 1.455 3.357 -16.688 1 96.38 103 GLN B N 1
ATOM 2449 C CA . GLN B 1 103 ? 1.574 4.773 -17.031 1 96.38 103 GLN B CA 1
ATOM 2450 C C . GLN B 1 103 ? 2.656 5.449 -16.188 1 96.38 103 GLN B C 1
ATOM 2452 O O . GLN B 1 103 ? 3.168 6.504 -16.562 1 96.38 103 GLN B O 1
ATOM 2457 N N . ASP B 1 104 ? 2.971 4.895 -15.031 1 95.62 104 ASP B N 1
ATOM 2458 C CA . ASP B 1 104 ? 4 5.449 -14.164 1 95.62 104 ASP B CA 1
ATOM 2459 C C . ASP B 1 104 ? 5.371 4.867 -14.492 1 95.62 104 ASP B C 1
ATOM 2461 O O . ASP B 1 104 ? 5.477 3.723 -14.945 1 95.62 104 ASP B O 1
ATOM 2465 N N . ASP B 1 105 ? 6.371 5.621 -14.32 1 96 105 ASP B N 1
ATOM 2466 C CA . ASP B 1 105 ? 7.723 5.145 -14.602 1 96 105 ASP B CA 1
ATOM 2467 C C . ASP B 1 105 ? 8.086 3.955 -13.719 1 96 105 ASP B C 1
ATOM 2469 O O . ASP B 1 105 ? 8.836 3.07 -14.133 1 96 105 ASP B O 1
ATOM 2473 N N . VAL B 1 106 ? 7.535 3.967 -12.5 1 97.19 106 VAL B N 1
ATOM 2474 C CA . VAL B 1 106 ? 7.777 2.883 -11.555 1 97.19 106 VAL B CA 1
ATOM 2475 C C . VAL B 1 106 ? 6.57 2.723 -10.633 1 97.19 106 VAL B C 1
ATOM 2477 O O . VAL B 1 106 ? 5.891 3.701 -10.312 1 97.19 106 VAL B O 1
ATOM 2480 N N . VAL B 1 107 ? 6.266 1.54 -10.289 1 98.5 107 VAL B N 1
ATOM 2481 C CA . VAL B 1 107 ? 5.195 1.237 -9.344 1 98.5 107 VAL B CA 1
ATOM 2482 C C . VAL B 1 107 ? 5.77 0.503 -8.133 1 98.5 107 VAL B C 1
ATOM 2484 O O . VAL B 1 107 ? 6.43 -0.529 -8.281 1 98.5 107 VAL B O 1
ATOM 2487 N N . ALA B 1 108 ? 5.605 1.065 -6.949 1 98.69 108 ALA B N 1
ATOM 2488 C CA . ALA B 1 108 ? 5.965 0.364 -5.719 1 98.69 108 ALA B CA 1
ATOM 2489 C C . ALA B 1 108 ? 4.816 -0.525 -5.242 1 98.69 108 ALA B C 1
ATOM 2491 O O . ALA B 1 108 ? 3.682 -0.064 -5.105 1 98.69 108 ALA B O 1
ATOM 2492 N N . VAL B 1 109 ? 5.121 -1.777 -5.02 1 98.69 109 VAL B N 1
ATOM 2493 C CA . VAL B 1 109 ? 4.09 -2.709 -4.57 1 98.69 109 VAL B CA 1
ATOM 2494 C C . VAL B 1 109 ? 4.434 -3.223 -3.176 1 98.69 109 VAL B C 1
ATOM 2496 O O . VAL B 1 109 ? 5.605 -3.27 -2.795 1 98.69 109 VAL B O 1
ATOM 2499 N N . PRO B 1 110 ? 3.412 -3.566 -2.438 1 98.62 110 PRO B N 1
ATOM 2500 C CA . PRO B 1 110 ? 3.678 -4.133 -1.112 1 98.62 110 PRO B CA 1
ATOM 2501 C C . PRO B 1 110 ? 4.191 -5.57 -1.179 1 98.62 110 PRO B C 1
ATOM 2503 O O . PRO B 1 110 ? 3.951 -6.273 -2.166 1 98.62 110 PRO B O 1
ATOM 2506 N N . VAL B 1 111 ? 4.887 -5.949 -0.142 1 97.69 111 VAL B N 1
ATOM 2507 C CA . VAL B 1 111 ? 5.422 -7.301 -0.035 1 97.69 111 VAL B CA 1
ATOM 2508 C C . VAL B 1 111 ? 5.133 -7.863 1.356 1 97.69 111 VAL B C 1
ATOM 2510 O O . VAL B 1 111 ? 5.359 -7.188 2.363 1 97.69 111 VAL B O 1
ATOM 2513 N N . PHE B 1 112 ? 4.633 -9.086 1.358 1 97.88 112 PHE B N 1
ATOM 2514 C CA . PHE B 1 112 ? 4.359 -9.719 2.641 1 97.88 112 PHE B CA 1
ATOM 2515 C C . PHE B 1 112 ? 5.629 -10.312 3.236 1 97.88 112 PHE B C 1
ATOM 2517 O O . PHE B 1 112 ? 6.344 -11.062 2.568 1 97.88 112 PHE B O 1
ATOM 2524 N N . ASP B 1 113 ? 5.918 -9.922 4.441 1 95.38 113 ASP B N 1
ATOM 2525 C CA . ASP B 1 113 ? 7.047 -10.461 5.199 1 95.38 113 ASP B CA 1
ATOM 2526 C C . ASP B 1 113 ? 6.586 -11.555 6.156 1 95.38 113 ASP B C 1
ATOM 2528 O O . ASP B 1 113 ? 6.035 -11.273 7.223 1 95.38 113 ASP B O 1
ATOM 2532 N N . ARG B 1 114 ? 6.875 -12.766 5.844 1 90 114 ARG B N 1
ATOM 2533 C CA . ARG B 1 114 ? 6.41 -13.922 6.598 1 90 114 ARG B CA 1
ATOM 2534 C C . ARG B 1 114 ? 7.082 -13.992 7.969 1 90 114 ARG B C 1
ATOM 2536 O O . ARG B 1 114 ? 6.5 -14.5 8.922 1 90 114 ARG B O 1
ATOM 2543 N N . ALA B 1 115 ? 8.25 -13.484 8.055 1 88.12 115 ALA B N 1
ATOM 2544 C CA . ALA B 1 115 ? 9 -13.547 9.312 1 88.12 115 ALA B CA 1
ATOM 2545 C C . ALA B 1 115 ? 8.305 -12.742 10.406 1 88.12 115 ALA B C 1
ATOM 2547 O O . ALA B 1 115 ? 8.289 -13.148 11.57 1 88.12 115 ALA B O 1
ATOM 2548 N N . ILE B 1 116 ? 7.652 -11.609 10 1 90.31 116 ILE B N 1
ATOM 2549 C CA . ILE B 1 116 ? 7.016 -10.781 11.023 1 90.31 116 ILE B CA 1
ATOM 2550 C C . ILE B 1 116 ? 5.508 -10.734 10.781 1 90.31 116 ILE B C 1
ATOM 2552 O O . ILE B 1 116 ? 4.777 -10.062 11.508 1 90.31 116 ILE B O 1
ATOM 2556 N N . GLU B 1 117 ? 5.035 -11.398 9.695 1 91.94 117 GLU B N 1
ATOM 2557 C CA . GLU B 1 117 ? 3.625 -11.555 9.352 1 91.94 117 GLU B CA 1
ATOM 2558 C C . GLU B 1 117 ? 2.961 -10.203 9.102 1 91.94 117 GLU B C 1
ATOM 2560 O O . GLU B 1 117 ? 1.868 -9.945 9.602 1 91.94 117 GLU B O 1
ATOM 2565 N N . ILE B 1 118 ? 3.684 -9.344 8.445 1 95.44 118 ILE B N 1
ATOM 2566 C CA . ILE B 1 118 ? 3.182 -8.031 8.07 1 95.44 118 ILE B CA 1
ATOM 2567 C C . ILE B 1 118 ? 3.432 -7.785 6.582 1 95.44 118 ILE B C 1
ATOM 2569 O O . ILE B 1 118 ? 4.484 -8.148 6.059 1 95.44 118 ILE B O 1
ATOM 2573 N N . ALA B 1 119 ? 2.428 -7.219 5.934 1 98.19 119 ALA B N 1
ATOM 2574 C CA . ALA B 1 119 ? 2.654 -6.695 4.59 1 98.19 119 ALA B CA 1
ATOM 2575 C C . ALA B 1 119 ? 3.334 -5.328 4.645 1 98.19 119 ALA B C 1
ATOM 2577 O O . ALA B 1 119 ? 2.82 -4.395 5.266 1 98.19 119 ALA B O 1
ATOM 2578 N N . ARG B 1 120 ? 4.457 -5.258 4.043 1 98.31 120 ARG B N 1
ATOM 2579 C CA . ARG B 1 120 ? 5.254 -4.035 4.02 1 98.31 120 ARG B CA 1
ATOM 2580 C C . ARG B 1 120 ? 4.941 -3.201 2.783 1 98.31 120 ARG B C 1
ATOM 2582 O O . ARG B 1 120 ? 5.09 -3.674 1.653 1 98.31 120 ARG B O 1
ATOM 2589 N N . ALA B 1 121 ? 4.473 -1.958 2.984 1 98.38 121 ALA B N 1
ATOM 2590 C CA . ALA B 1 121 ? 4.191 -1.049 1.876 1 98.38 121 ALA B CA 1
ATOM 2591 C C . ALA B 1 121 ? 5.477 -0.638 1.162 1 98.38 121 ALA B C 1
ATOM 2593 O O . ALA B 1 121 ? 6.539 -0.559 1.782 1 98.38 121 ALA B O 1
ATOM 2594 N N . GLY B 1 122 ? 5.387 -0.366 -0.148 1 98.12 122 GLY B N 1
ATOM 2595 C CA . GLY B 1 122 ? 6.531 0.086 -0.917 1 98.12 122 GLY B CA 1
ATOM 2596 C C . GLY B 1 122 ? 7.699 -0.883 -0.874 1 98.12 122 GLY B C 1
ATOM 2597 O O . GLY B 1 122 ? 8.859 -0.466 -0.837 1 98.12 122 GLY B O 1
ATOM 2598 N N . GLY B 1 123 ? 7.418 -2.131 -0.858 1 98 123 GLY B N 1
ATOM 2599 C CA . GLY B 1 123 ? 8.422 -3.146 -0.571 1 98 123 GLY B CA 1
ATOM 2600 C C . GLY B 1 123 ? 9.188 -3.592 -1.801 1 98 123 GLY B C 1
ATOM 2601 O O . GLY B 1 123 ? 10.258 -4.195 -1.687 1 98 123 GLY B O 1
ATOM 2602 N N . ARG B 1 124 ? 8.656 -3.332 -2.977 1 97.94 124 ARG B N 1
ATOM 2603 C CA . ARG B 1 124 ? 9.297 -3.736 -4.227 1 97.94 124 ARG B CA 1
ATOM 2604 C C . ARG B 1 124 ? 8.945 -2.777 -5.355 1 97.94 124 ARG B C 1
ATOM 2606 O O . ARG B 1 124 ? 7.797 -2.328 -5.461 1 97.94 124 ARG B O 1
ATOM 2613 N N . LEU B 1 125 ? 9.938 -2.512 -6.188 1 98.38 125 LEU B N 1
ATOM 2614 C CA . LEU B 1 125 ? 9.703 -1.619 -7.316 1 98.38 125 LEU B CA 1
ATOM 2615 C C . LEU B 1 125 ? 9.57 -2.408 -8.617 1 98.38 125 LEU B C 1
ATOM 2617 O O . LEU B 1 125 ? 10.375 -3.303 -8.891 1 98.38 125 LEU B O 1
ATOM 2621 N N . ILE B 1 126 ? 8.547 -2.094 -9.398 1 98.44 126 ILE B N 1
ATOM 2622 C CA . ILE B 1 126 ? 8.359 -2.635 -10.742 1 98.44 126 ILE B CA 1
ATOM 2623 C C . ILE B 1 126 ? 8.461 -1.51 -11.766 1 98.44 126 ILE B C 1
ATOM 2625 O O . ILE B 1 126 ? 7.555 -0.68 -11.883 1 98.44 126 ILE B O 1
ATOM 2629 N N . PRO B 1 127 ? 9.523 -1.484 -12.469 1 97.94 127 PRO B N 1
ATOM 2630 C CA . PRO B 1 127 ? 9.703 -0.409 -13.453 1 97.94 127 PRO B CA 1
ATOM 2631 C C . PRO B 1 127 ? 8.766 -0.543 -14.648 1 97.94 127 PRO B C 1
ATOM 2633 O O . PRO B 1 127 ? 8.258 -1.633 -14.922 1 97.94 127 PRO B O 1
ATOM 2636 N N . GLN B 1 128 ? 8.609 0.53 -15.328 1 97.69 128 GLN B N 1
ATOM 2637 C CA . GLN B 1 128 ? 7.762 0.596 -16.516 1 97.69 128 GLN B CA 1
ATOM 2638 C C . GLN B 1 128 ? 8.281 -0.332 -17.609 1 97.69 128 GLN B C 1
ATOM 2640 O O . GLN B 1 128 ? 7.512 -0.794 -18.453 1 97.69 128 GLN B O 1
ATOM 2645 N N . SER B 1 129 ? 9.508 -0.676 -17.578 1 97.75 129 SER B N 1
ATOM 2646 C CA . SER B 1 129 ? 10.164 -1.436 -18.641 1 97.75 129 SER B CA 1
ATOM 2647 C C . SER B 1 129 ? 9.828 -2.92 -18.547 1 97.75 129 SER B C 1
ATOM 2649 O O . SER B 1 129 ? 10.148 -3.693 -19.453 1 97.75 129 SER B O 1
ATOM 2651 N N . VAL B 1 130 ? 9.195 -3.355 -17.5 1 98.5 130 VAL B N 1
ATOM 2652 C CA . VAL B 1 130 ? 8.836 -4.762 -17.344 1 98.5 130 VAL B CA 1
ATOM 2653 C C . VAL B 1 130 ? 7.711 -5.117 -18.312 1 98.5 130 VAL B C 1
ATOM 2655 O O . VAL B 1 130 ? 6.656 -4.48 -18.312 1 98.5 130 VAL B O 1
ATOM 2658 N N . ASP B 1 131 ? 7.895 -6.168 -19.031 1 98.38 131 ASP B N 1
ATOM 2659 C CA . ASP B 1 131 ? 6.957 -6.551 -20.078 1 98.38 131 ASP B CA 1
ATOM 2660 C C . ASP B 1 131 ? 5.848 -7.445 -19.531 1 98.38 131 ASP B C 1
ATOM 2662 O O . ASP B 1 131 ? 4.684 -7.309 -19.906 1 98.38 131 ASP B O 1
ATOM 2666 N N . ILE B 1 132 ? 6.23 -8.367 -18.656 1 98.81 132 ILE B N 1
ATOM 2667 C CA . ILE B 1 132 ? 5.281 -9.352 -18.156 1 98.81 132 ILE B CA 1
ATOM 2668 C C . ILE B 1 132 ? 5.285 -9.352 -16.625 1 98.81 132 ILE B C 1
ATOM 2670 O O . ILE B 1 132 ? 6.348 -9.422 -16 1 98.81 132 ILE B O 1
ATOM 2674 N N . ILE B 1 133 ? 4.176 -9.25 -16.031 1 98.88 133 ILE B N 1
ATOM 2675 C CA . ILE B 1 133 ? 4.023 -9.375 -14.586 1 98.88 133 ILE B CA 1
ATOM 2676 C C . ILE B 1 133 ? 3.361 -10.711 -14.25 1 98.88 133 ILE B C 1
ATOM 2678 O O . ILE B 1 133 ? 2.314 -11.047 -14.805 1 98.88 133 ILE B O 1
ATOM 2682 N N . VAL B 1 134 ? 3.979 -11.445 -13.43 1 98.94 134 VAL B N 1
ATOM 2683 C CA . VAL B 1 134 ? 3.439 -12.703 -12.93 1 98.94 134 VAL B CA 1
ATOM 2684 C C . VAL B 1 134 ? 2.895 -12.508 -11.516 1 98.94 134 VAL B C 1
ATOM 2686 O O . VAL B 1 134 ? 3.662 -12.383 -10.555 1 98.94 134 VAL B O 1
ATOM 2689 N N . CYS B 1 135 ? 1.586 -12.484 -11.438 1 98.88 135 CYS B N 1
ATOM 2690 C CA . CYS B 1 135 ? 0.903 -12.344 -10.156 1 98.88 135 CYS B CA 1
ATOM 2691 C C . CYS B 1 135 ? 0.538 -13.703 -9.57 1 98.88 135 CYS B C 1
ATOM 2693 O O . CYS B 1 135 ? -0.042 -14.539 -10.266 1 98.88 135 CYS B O 1
ATOM 2695 N N . GLU B 1 136 ? 0.918 -13.945 -8.383 1 98.75 136 GLU B N 1
ATOM 2696 C CA . GLU B 1 136 ? 0.518 -15.203 -7.75 1 98.75 136 GLU B CA 1
ATOM 2697 C C . GLU B 1 136 ? -0.289 -14.945 -6.48 1 98.75 136 GLU B C 1
ATOM 2699 O O . GLU B 1 136 ? -0.069 -13.953 -5.785 1 98.75 136 GLU B O 1
ATOM 2704 N N . GLY B 1 137 ? -1.236 -15.805 -6.211 1 98.44 137 GLY B N 1
ATOM 2705 C CA . GLY B 1 137 ? -2.047 -15.648 -5.016 1 98.44 137 GLY B CA 1
ATOM 2706 C C . GLY B 1 137 ? -3.178 -16.656 -4.922 1 98.44 137 GLY B C 1
ATOM 2707 O O . GLY B 1 137 ? -3.477 -17.359 -5.895 1 98.44 137 GLY B O 1
ATOM 2708 N N . ASN B 1 138 ? -3.818 -16.719 -3.766 1 98.44 138 ASN B N 1
ATOM 2709 C CA . ASN B 1 138 ? -4.855 -17.688 -3.457 1 98.44 138 ASN B CA 1
ATOM 2710 C C . ASN B 1 138 ? -6.172 -17.359 -4.156 1 98.44 138 ASN B C 1
ATOM 2712 O O . ASN B 1 138 ? -6.82 -18.234 -4.723 1 98.44 138 ASN B O 1
ATOM 2716 N N . TYR B 1 139 ? -6.52 -16.094 -4.238 1 98.62 139 TYR B N 1
ATOM 2717 C CA . TYR B 1 139 ? -7.906 -15.758 -4.535 1 98.62 139 TYR B CA 1
ATOM 2718 C C . TYR B 1 139 ? -8.008 -14.977 -5.844 1 98.62 139 TYR B C 1
ATOM 2720 O O . TYR B 1 139 ? -9.008 -14.312 -6.098 1 98.62 139 TYR B O 1
ATOM 2728 N N . LEU B 1 140 ? -6.98 -15.062 -6.691 1 98.81 140 LEU B N 1
ATOM 2729 C CA . LEU B 1 140 ? -6.93 -14.297 -7.934 1 98.81 140 LEU B CA 1
ATOM 2730 C C . LEU B 1 140 ? -8.062 -14.703 -8.875 1 98.81 140 LEU B C 1
ATOM 2732 O O . LEU B 1 140 ? -8.477 -13.914 -9.727 1 98.81 140 LEU B O 1
ATOM 2736 N N . LEU B 1 141 ? -8.562 -15.898 -8.688 1 98.75 141 LEU B N 1
ATOM 2737 C CA . LEU B 1 141 ? -9.602 -16.406 -9.578 1 98.75 141 LEU B CA 1
ATOM 2738 C C . LEU B 1 141 ? -10.898 -16.656 -8.805 1 98.75 141 LEU B C 1
ATOM 2740 O O . LEU B 1 141 ? -11.773 -17.391 -9.289 1 98.75 141 LEU B O 1
ATOM 2744 N N . ALA B 1 142 ? -11 -16.172 -7.605 1 98.19 142 ALA B N 1
ATOM 2745 C CA . ALA B 1 142 ? -12.211 -16.359 -6.812 1 98.19 142 ALA B CA 1
ATOM 2746 C C . ALA B 1 142 ? -13.422 -15.719 -7.484 1 98.19 142 ALA B C 1
ATOM 2748 O O . ALA B 1 142 ? -13.305 -14.648 -8.086 1 98.19 142 ALA B O 1
ATOM 2749 N N . ARG B 1 143 ? -14.609 -16.281 -7.305 1 97.5 143 ARG B N 1
ATOM 2750 C CA . ARG B 1 143 ? -15.82 -15.812 -7.977 1 97.5 143 ARG B CA 1
ATOM 2751 C C . ARG B 1 143 ? -16.609 -14.859 -7.082 1 97.5 143 ARG B C 1
ATOM 2753 O O . ARG B 1 143 ? -17.516 -14.172 -7.551 1 97.5 143 ARG B O 1
ATOM 2760 N N . GLU B 1 144 ? -16.266 -14.82 -5.898 1 96.06 144 GLU B N 1
ATOM 2761 C CA . GLU B 1 144 ? -16.984 -13.984 -4.941 1 96.06 144 GLU B CA 1
ATOM 2762 C C . GLU B 1 144 ? -16.734 -12.5 -5.203 1 96.06 144 GLU B C 1
ATOM 2764 O O . GLU B 1 144 ? -15.609 -12.102 -5.484 1 96.06 144 GLU B O 1
ATOM 2769 N N . THR B 1 145 ? -17.797 -11.695 -5.09 1 95.44 145 THR B N 1
ATOM 2770 C CA . THR B 1 145 ? -17.625 -10.25 -5.176 1 95.44 145 THR B CA 1
ATOM 2771 C C . THR B 1 145 ? -16.906 -9.711 -3.945 1 95.44 145 THR B C 1
ATOM 2773 O O . THR B 1 145 ? -17.219 -10.086 -2.816 1 95.44 145 THR B O 1
ATOM 2776 N N . PRO B 1 146 ? -15.891 -8.898 -4.137 1 96.38 146 PRO B N 1
ATOM 2777 C CA . PRO B 1 146 ? -15.492 -8.219 -5.371 1 96.38 146 PRO B CA 1
ATOM 2778 C C . PRO B 1 146 ? -14.32 -8.914 -6.07 1 96.38 146 PRO B C 1
ATOM 2780 O O . PRO B 1 146 ? -13.742 -8.359 -7.012 1 96.38 146 PRO B O 1
ATOM 2783 N N . TRP B 1 147 ? -13.953 -10.094 -5.66 1 97.81 147 TRP B N 1
ATOM 2784 C CA . TRP B 1 147 ? -12.805 -10.82 -6.191 1 97.81 147 TRP B CA 1
ATOM 2785 C C . TRP B 1 147 ? -13.031 -11.203 -7.652 1 97.81 147 TRP B C 1
ATOM 2787 O O . TRP B 1 147 ? -12.078 -11.336 -8.422 1 97.81 147 TRP B O 1
ATOM 2797 N N . ASP B 1 148 ? -14.234 -11.344 -7.996 1 97.69 148 ASP B N 1
ATOM 2798 C CA . ASP B 1 148 ? -14.602 -11.766 -9.344 1 97.69 148 ASP B CA 1
ATOM 2799 C C . ASP B 1 148 ? -14.227 -10.711 -10.375 1 97.69 148 ASP B C 1
ATOM 2801 O O . ASP B 1 148 ? -14.25 -10.969 -11.578 1 97.69 148 ASP B O 1
ATOM 2805 N N . ARG B 1 149 ? -13.82 -9.562 -9.938 1 97.56 149 ARG B N 1
ATOM 2806 C CA . ARG B 1 149 ? -13.438 -8.477 -10.828 1 97.56 149 ARG B CA 1
ATOM 2807 C C . ARG B 1 149 ? -11.969 -8.586 -11.227 1 97.56 149 ARG B C 1
ATOM 2809 O O . ARG B 1 149 ? -11.5 -7.82 -12.07 1 97.56 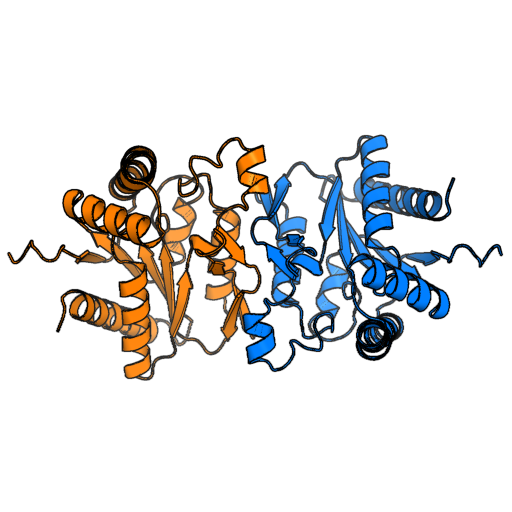149 ARG B O 1
ATOM 2816 N N . LEU B 1 150 ? -11.273 -9.516 -10.711 1 98.62 150 LEU B N 1
ATOM 2817 C CA . LEU B 1 150 ? -9.828 -9.586 -10.945 1 98.62 150 LEU B CA 1
ATOM 2818 C C . LEU B 1 150 ? -9.531 -10.336 -12.242 1 98.62 150 LEU B C 1
ATOM 2820 O O . LEU B 1 150 ? -8.664 -9.914 -13.016 1 98.62 150 LEU B O 1
ATOM 2824 N N . LYS B 1 151 ? -10.172 -11.414 -12.492 1 98.62 151 LYS B N 1
ATOM 2825 C CA . LYS B 1 151 ? -9.828 -12.32 -13.586 1 98.62 151 LYS B CA 1
ATOM 2826 C C . LYS B 1 151 ? -9.734 -11.57 -14.914 1 98.62 151 LYS B C 1
ATOM 2828 O O . LYS B 1 151 ? -8.812 -11.789 -15.695 1 98.62 151 LYS B O 1
ATOM 2833 N N . PRO B 1 152 ? -10.648 -10.578 -15.188 1 98.31 152 PRO B N 1
ATOM 2834 C CA . PRO B 1 152 ? -10.617 -9.891 -16.484 1 98.31 152 PRO B CA 1
ATOM 2835 C C . PRO B 1 152 ? -9.359 -9.047 -16.672 1 98.31 152 PRO B C 1
ATOM 2837 O O . PRO B 1 152 ? -9.07 -8.609 -17.781 1 98.31 152 PRO B O 1
ATOM 2840 N N . ILE B 1 153 ? -8.656 -8.766 -15.625 1 98.69 153 ILE B N 1
ATOM 2841 C CA . ILE B 1 153 ? -7.465 -7.93 -15.711 1 98.69 153 ILE B CA 1
ATOM 2842 C C . ILE B 1 153 ? -6.309 -8.742 -16.297 1 98.69 153 ILE B C 1
ATOM 2844 O O . ILE B 1 153 ? -5.402 -8.18 -16.922 1 98.69 153 ILE B O 1
ATOM 2848 N N . PHE B 1 154 ? -6.332 -10.031 -16.172 1 98.81 154 PHE B N 1
ATOM 2849 C CA . PHE B 1 154 ? -5.215 -10.891 -16.547 1 98.81 154 PHE B CA 1
ATOM 2850 C C . PHE B 1 154 ? -5.348 -11.336 -18 1 98.81 154 PHE B C 1
ATOM 2852 O O . PHE B 1 154 ? -6.457 -11.555 -18.484 1 98.81 154 PHE B O 1
ATOM 2859 N N . ASP B 1 155 ? -4.219 -11.492 -18.609 1 98.75 155 ASP B N 1
ATOM 2860 C CA . ASP B 1 155 ? -4.16 -11.953 -20 1 98.75 155 ASP B CA 1
ATOM 2861 C C . ASP B 1 155 ? -4.062 -13.477 -20.062 1 98.75 155 ASP B C 1
ATOM 2863 O O . ASP B 1 155 ? -4.391 -14.086 -21.078 1 98.75 155 ASP B O 1
ATOM 2867 N N . LEU B 1 156 ? -3.596 -14.07 -19.031 1 98.81 156 LEU B N 1
ATOM 2868 C CA . LEU B 1 156 ? -3.473 -15.508 -18.859 1 98.81 156 LEU B CA 1
ATOM 2869 C C . LEU B 1 156 ? -3.68 -15.898 -17.391 1 98.81 156 LEU B C 1
ATOM 2871 O O . LEU B 1 156 ? -3.109 -15.273 -16.5 1 98.81 156 LEU B O 1
ATOM 2875 N N . THR B 1 157 ? -4.539 -16.859 -17.188 1 98.88 157 THR B N 1
ATOM 2876 C CA . THR B 1 157 ? -4.805 -17.328 -15.836 1 98.88 157 THR B CA 1
ATOM 2877 C C . THR B 1 157 ? -4.461 -18.812 -15.703 1 98.88 157 THR B C 1
ATOM 2879 O O . THR B 1 157 ? -4.812 -19.625 -16.562 1 98.88 157 THR B O 1
ATOM 2882 N N . VAL B 1 158 ? -3.721 -19.094 -14.656 1 98.88 158 VAL B N 1
ATOM 2883 C CA . VAL B 1 158 ? -3.26 -20.453 -14.359 1 98.88 158 VAL B CA 1
ATOM 2884 C C . VAL B 1 158 ? -3.725 -20.859 -12.969 1 98.88 158 VAL B C 1
ATOM 2886 O O . VAL B 1 158 ? -3.713 -20.047 -12.039 1 98.88 158 VAL B O 1
ATOM 2889 N N . PHE B 1 159 ? -4.16 -22.094 -12.859 1 98.75 159 PHE B N 1
ATOM 2890 C CA . PHE B 1 159 ? -4.484 -22.656 -11.547 1 98.75 159 PHE B CA 1
ATOM 2891 C C . PHE B 1 159 ? -3.627 -23.875 -11.258 1 98.75 159 PHE B C 1
ATOM 2893 O O . PHE B 1 159 ? -3.506 -24.781 -12.094 1 98.75 159 PHE B O 1
ATOM 2900 N N . VAL B 1 160 ? -3.027 -23.891 -10.086 1 98.25 160 VAL B N 1
ATOM 2901 C CA . VAL B 1 160 ? -2.172 -24.984 -9.672 1 98.25 160 VAL B CA 1
ATOM 2902 C C . VAL B 1 160 ? -2.975 -25.984 -8.828 1 98.25 160 VAL B C 1
ATOM 2904 O O . VAL B 1 160 ? -3.396 -25.656 -7.715 1 98.25 160 VAL B O 1
ATOM 2907 N N . ASP B 1 161 ? -3.062 -27.156 -9.305 1 96.31 161 ASP B N 1
ATOM 2908 C CA . ASP B 1 161 ? -3.807 -28.203 -8.617 1 96.31 161 ASP B CA 1
ATOM 2909 C C . ASP B 1 161 ? -2.869 -29.125 -7.828 1 96.31 161 ASP B C 1
ATOM 2911 O O . ASP B 1 161 ? -1.829 -29.547 -8.336 1 96.31 161 ASP B O 1
ATOM 2915 N N . VAL B 1 162 ? -3.291 -29.297 -6.625 1 95.56 162 VAL B N 1
ATOM 2916 C CA . VAL B 1 162 ? -2.57 -30.203 -5.746 1 95.56 162 VAL B CA 1
ATOM 2917 C C . VAL B 1 162 ? -3.564 -31.047 -4.938 1 95.56 162 VAL B C 1
ATOM 2919 O O . VAL B 1 162 ? -4.59 -30.531 -4.484 1 95.56 162 VAL B O 1
ATOM 2922 N N . ASP B 1 163 ? -3.213 -32.312 -4.789 1 94.88 163 ASP B N 1
ATOM 2923 C CA . ASP B 1 163 ? -4.039 -33.188 -3.943 1 94.88 163 ASP B CA 1
ATOM 2924 C C . ASP B 1 163 ? -4.012 -32.719 -2.492 1 94.88 163 ASP B C 1
ATOM 2926 O O . ASP B 1 163 ? -2.963 -32.312 -1.978 1 94.88 163 ASP B O 1
ATOM 2930 N N . GLU B 1 164 ? -5.176 -32.875 -1.833 1 95.06 164 GLU B N 1
ATOM 2931 C CA . GLU B 1 164 ? -5.305 -32.344 -0.481 1 95.06 164 GLU B CA 1
ATOM 2932 C C . GLU B 1 164 ? -4.297 -33 0.467 1 95.06 164 GLU B C 1
ATOM 2934 O O . GLU B 1 164 ? -3.77 -32.344 1.363 1 95.06 164 GLU B O 1
ATOM 2939 N N . ASP B 1 165 ? -4.016 -34.281 0.276 1 95.12 165 ASP B N 1
ATOM 2940 C CA . ASP B 1 165 ? -3.045 -34.938 1.136 1 95.12 165 ASP B CA 1
ATOM 2941 C C . ASP B 1 165 ? -1.651 -34.344 0.969 1 95.12 165 ASP B C 1
ATOM 2943 O O . ASP B 1 165 ? -0.914 -34.188 1.945 1 95.12 165 ASP B O 1
ATOM 2947 N N . ASP B 1 166 ? -1.373 -34.031 -0.27 1 95.44 166 ASP B N 1
ATOM 2948 C CA . ASP B 1 166 ? -0.098 -33.375 -0.529 1 95.44 166 ASP B CA 1
ATOM 2949 C C . ASP B 1 166 ? -0.065 -31.984 0.095 1 95.44 166 ASP B C 1
ATOM 2951 O O . ASP B 1 166 ? 0.943 -31.594 0.681 1 95.44 166 ASP B O 1
ATOM 2955 N N . LEU B 1 167 ? -1.162 -31.297 0.022 1 95.81 167 LEU B N 1
ATOM 2956 C CA . LEU B 1 167 ? -1.261 -29.984 0.633 1 95.81 167 LEU B CA 1
ATOM 2957 C C . LEU B 1 167 ? -1.036 -30.062 2.139 1 95.81 167 LEU B C 1
ATOM 2959 O O . LEU B 1 167 ? -0.26 -29.281 2.697 1 95.81 167 LEU B O 1
ATOM 2963 N N . ARG B 1 168 ? -1.725 -31.016 2.717 1 96.31 168 ARG B N 1
ATOM 2964 C CA . ARG B 1 168 ? -1.62 -31.203 4.16 1 96.31 168 ARG B CA 1
ATOM 2965 C C . ARG B 1 168 ? -0.168 -31.406 4.582 1 96.31 168 ARG B C 1
ATOM 2967 O O . ARG B 1 168 ? 0.307 -30.75 5.516 1 96.31 168 ARG B O 1
ATOM 2974 N N . ALA B 1 169 ? 0.497 -32.25 3.871 1 95.75 169 ALA B N 1
ATOM 2975 C CA . ALA B 1 169 ? 1.887 -32.562 4.199 1 95.75 169 ALA B CA 1
ATOM 2976 C C . ALA B 1 169 ? 2.773 -31.312 4.051 1 95.75 169 ALA B C 1
ATOM 2978 O O . ALA B 1 169 ? 3.598 -31.031 4.918 1 95.75 169 ALA B O 1
ATOM 2979 N N . ARG B 1 170 ? 2.623 -30.609 2.979 1 96 170 ARG B N 1
ATOM 2980 C CA . ARG B 1 170 ? 3.43 -29.422 2.705 1 96 170 ARG B CA 1
ATOM 2981 C C . ARG B 1 170 ? 3.17 -28.328 3.74 1 96 170 ARG B C 1
ATOM 2983 O O . ARG B 1 170 ? 4.102 -27.672 4.203 1 96 170 ARG B O 1
ATOM 2990 N N . LEU B 1 171 ? 1.92 -28.125 4.125 1 96.31 171 LEU B N 1
ATOM 2991 C CA . LEU B 1 171 ? 1.54 -27.109 5.094 1 96.31 171 LEU B CA 1
ATOM 2992 C C . LEU B 1 171 ? 2.088 -27.438 6.48 1 96.31 171 LEU B C 1
ATOM 2994 O O . LEU B 1 171 ? 2.576 -26.562 7.188 1 96.31 171 LEU B O 1
ATOM 2998 N N . ARG B 1 172 ? 2.002 -28.734 6.766 1 96.06 172 ARG B N 1
ATOM 2999 C CA . ARG B 1 172 ? 2.574 -29.156 8.039 1 96.06 172 ARG B CA 1
ATOM 3000 C C . ARG B 1 172 ? 4.074 -28.875 8.086 1 96.06 172 ARG B C 1
ATOM 3002 O O . ARG B 1 172 ? 4.582 -28.328 9.062 1 96.06 172 ARG B O 1
ATOM 3009 N N . ASP B 1 173 ? 4.73 -29.219 7.023 1 95.44 173 ASP B N 1
ATOM 3010 C CA . ASP B 1 173 ? 6.172 -29.016 6.941 1 95.44 173 ASP B CA 1
ATOM 3011 C C . ASP B 1 173 ? 6.516 -27.531 7.047 1 95.44 173 ASP B C 1
ATOM 3013 O O . ASP B 1 173 ? 7.496 -27.156 7.695 1 95.44 173 ASP B O 1
ATOM 3017 N N . ARG B 1 174 ? 5.754 -26.734 6.41 1 93 174 ARG B N 1
ATOM 3018 C CA . ARG B 1 174 ? 5.969 -25.297 6.434 1 93 174 ARG B CA 1
ATOM 3019 C C . ARG B 1 174 ? 5.887 -24.75 7.855 1 93 174 ARG B C 1
ATOM 3021 O O . ARG B 1 174 ? 6.773 -24.016 8.297 1 93 174 ARG B O 1
ATOM 3028 N N . TRP B 1 175 ? 4.867 -25.109 8.602 1 93.38 175 TRP B N 1
ATOM 3029 C CA . TRP B 1 175 ? 4.664 -24.578 9.945 1 93.38 175 TRP B CA 1
ATOM 3030 C C . TRP B 1 175 ? 5.699 -25.156 10.914 1 93.38 175 TRP B C 1
ATOM 3032 O O . TRP B 1 175 ? 6.137 -24.469 11.844 1 93.38 175 TRP B O 1
ATOM 3042 N N . LEU B 1 176 ? 6.082 -26.422 10.648 1 93.69 176 LEU B N 1
ATOM 3043 C CA . LEU B 1 176 ? 7.18 -26.984 11.414 1 93.69 176 LEU B CA 1
ATOM 3044 C C . LEU B 1 176 ? 8.461 -26.172 11.227 1 93.69 176 LEU B C 1
ATOM 3046 O O . LEU B 1 176 ? 9.188 -25.938 12.188 1 93.69 176 LEU B O 1
ATOM 3050 N N . GLY B 1 177 ? 8.641 -25.766 10.039 1 92.25 177 GLY B N 1
ATOM 3051 C CA . GLY B 1 177 ? 9.805 -24.953 9.727 1 92.25 177 GLY B CA 1
ATOM 3052 C C . GLY B 1 177 ? 9.805 -23.609 10.438 1 92.25 177 GLY B C 1
ATOM 3053 O O . GLY B 1 177 ? 10.859 -23.031 10.68 1 92.25 177 GLY B O 1
ATOM 3054 N N . PHE B 1 178 ? 8.68 -23.156 10.75 1 90.06 178 PHE B N 1
ATOM 3055 C CA . PHE B 1 178 ? 8.57 -21.875 11.438 1 90.06 178 PHE B CA 1
ATOM 3056 C C . PHE B 1 178 ? 8.578 -22.062 12.945 1 90.06 178 PHE B C 1
ATOM 3058 O O . PHE B 1 178 ? 8.383 -21.109 13.703 1 90.06 178 PHE B O 1
ATOM 3065 N N . GLY B 1 179 ? 8.633 -23.312 13.398 1 91.69 179 GLY B N 1
ATOM 3066 C CA . GLY B 1 179 ? 8.859 -23.594 14.805 1 91.69 179 GLY B CA 1
ATOM 3067 C C . GLY B 1 179 ? 7.574 -23.719 15.602 1 91.69 179 GLY B C 1
ATOM 3068 O O . GLY B 1 179 ? 7.582 -23.609 16.828 1 91.69 179 GLY B O 1
ATOM 3069 N N . LEU B 1 180 ? 6.523 -23.953 15 1 91.62 180 LEU B N 1
ATOM 3070 C CA . LEU B 1 180 ? 5.262 -24.125 15.711 1 91.62 180 LEU B CA 1
ATOM 3071 C C . LEU B 1 180 ? 5.168 -25.5 16.344 1 91.62 180 LEU B C 1
ATOM 3073 O O . LEU B 1 180 ? 5.727 -26.469 15.828 1 91.62 180 LEU B O 1
ATOM 3077 N N . GLY B 1 181 ? 4.422 -25.547 17.484 1 94.12 181 GLY B N 1
ATOM 3078 C CA . GLY B 1 181 ? 4.152 -26.828 18.125 1 94.12 181 GLY B CA 1
ATOM 3079 C C . GLY B 1 181 ? 3.084 -27.641 17.406 1 94.12 181 GLY B C 1
ATOM 3080 O O . GLY B 1 181 ? 2.328 -27.109 16.594 1 94.12 181 GLY B O 1
ATOM 3081 N N . GLU B 1 182 ? 3.094 -28.906 17.734 1 94.62 182 GLU B N 1
ATOM 3082 C CA . GLU B 1 182 ? 2.225 -29.859 17.031 1 94.62 182 GLU B CA 1
ATOM 3083 C C . GLU B 1 182 ? 0.761 -29.438 17.141 1 94.62 182 GLU B C 1
ATOM 3085 O O . GLU B 1 182 ? 0.035 -29.469 16.141 1 94.62 182 GLU B O 1
ATOM 3090 N N . ASP B 1 183 ? 0.259 -29.016 18.266 1 95.69 183 ASP B N 1
ATOM 3091 C CA . ASP B 1 183 ? -1.137 -28.625 18.453 1 95.69 183 ASP B CA 1
ATOM 3092 C C . ASP B 1 183 ? -1.477 -27.406 17.609 1 95.69 183 ASP B C 1
ATOM 3094 O O . ASP B 1 183 ? -2.545 -27.344 17 1 95.69 183 ASP B O 1
ATOM 3098 N N . GLU B 1 184 ? -0.601 -26.531 17.578 1 94.44 184 GLU B N 1
ATOM 3099 C CA . GLU B 1 184 ? -0.806 -25.312 16.797 1 94.44 184 GLU B CA 1
ATOM 3100 C C . GLU B 1 184 ? -0.789 -25.609 15.297 1 94.44 184 GLU B C 1
ATOM 3102 O O . GLU B 1 184 ? -1.55 -25.016 14.531 1 94.44 184 GLU B O 1
ATOM 3107 N N . ILE B 1 185 ? 0.067 -26.516 14.961 1 95.44 185 ILE B N 1
ATOM 3108 C CA . ILE B 1 185 ? 0.162 -26.906 13.562 1 95.44 185 ILE B CA 1
ATOM 3109 C C . ILE B 1 185 ? -1.154 -27.531 13.109 1 95.44 185 ILE B C 1
ATOM 3111 O O . ILE B 1 185 ? -1.675 -27.203 12.047 1 95.44 185 ILE B O 1
ATOM 3115 N N . ILE B 1 186 ? -1.648 -28.359 13.922 1 95 186 ILE B N 1
ATOM 3116 C CA . ILE B 1 186 ? -2.906 -29.016 13.594 1 95 186 ILE B CA 1
ATOM 3117 C C . ILE B 1 186 ? -4.008 -27.969 13.43 1 95 186 ILE B C 1
ATOM 3119 O O . ILE B 1 186 ? -4.773 -28.016 12.461 1 95 186 ILE B O 1
ATOM 3123 N N . ARG B 1 187 ? -4.012 -27.109 14.32 1 94.5 187 ARG B N 1
ATOM 3124 C CA . ARG B 1 187 ? -5.039 -26.078 14.25 1 94.5 187 ARG B CA 1
ATOM 3125 C C . ARG B 1 187 ? -4.898 -25.25 12.977 1 94.5 187 ARG B C 1
ATOM 3127 O O . ARG B 1 187 ? -5.871 -25.047 12.242 1 94.5 187 ARG B O 1
ATOM 3134 N N . LYS B 1 188 ? -3.713 -24.797 12.727 1 94.25 188 LYS B N 1
ATOM 3135 C CA . LYS B 1 188 ? -3.457 -23.953 11.555 1 94.25 188 LYS B CA 1
ATOM 3136 C C . LYS B 1 188 ? -3.801 -24.703 10.266 1 94.25 188 LYS B C 1
ATOM 3138 O O . LYS B 1 188 ? -4.457 -24.156 9.383 1 94.25 188 LYS B O 1
ATOM 3143 N N . VAL B 1 189 ? -3.383 -25.906 10.172 1 96.5 189 VAL B N 1
ATOM 3144 C CA . VAL B 1 189 ? -3.541 -26.672 8.945 1 96.5 189 VAL B CA 1
ATOM 3145 C C . VAL B 1 189 ? -5 -27.094 8.781 1 96.5 189 VAL B C 1
ATOM 3147 O O . VAL B 1 189 ? -5.613 -26.828 7.742 1 96.5 189 VAL B O 1
ATOM 3150 N N . GLU B 1 190 ? -5.574 -27.594 9.82 1 96.5 190 GLU B N 1
ATOM 3151 C CA . GLU B 1 190 ? -6.883 -28.234 9.703 1 96.5 190 GLU B CA 1
ATOM 3152 C C . GLU B 1 190 ? -8.008 -27.219 9.836 1 96.5 190 GLU B C 1
ATOM 3154 O O . GLU B 1 190 ? -9.086 -27.391 9.258 1 96.5 190 GLU B O 1
ATOM 3159 N N . GLU B 1 191 ? -7.77 -26.203 10.492 1 95.12 191 GLU B N 1
ATOM 3160 C CA . GLU B 1 191 ? -8.875 -25.297 10.781 1 95.12 191 GLU B CA 1
ATOM 3161 C C . GLU B 1 191 ? -8.781 -24.016 9.945 1 95.12 191 GLU B C 1
ATOM 3163 O O . GLU B 1 191 ? -9.75 -23.266 9.852 1 95.12 191 GLU B O 1
ATOM 3168 N N . ASN B 1 192 ? -7.676 -23.828 9.359 1 95.62 192 ASN B N 1
ATOM 3169 C CA . ASN B 1 192 ? -7.539 -22.594 8.602 1 95.62 192 ASN B CA 1
ATOM 3170 C C . ASN B 1 192 ? -7.059 -22.859 7.18 1 95.62 192 ASN B C 1
ATOM 3172 O O . ASN B 1 192 ? -7.797 -22.625 6.219 1 95.62 192 ASN B O 1
ATOM 3176 N N . ASP B 1 193 ? -5.852 -23.453 7 1 96.44 193 ASP B N 1
ATOM 3177 C CA . ASP B 1 193 ? -5.227 -23.562 5.684 1 96.44 193 ASP B CA 1
ATOM 3178 C C . ASP B 1 193 ? -6.051 -24.438 4.754 1 96.44 193 ASP B C 1
ATOM 3180 O O . ASP B 1 193 ? -6.348 -24.062 3.623 1 96.44 193 ASP B O 1
ATOM 3184 N N . LEU B 1 194 ? -6.406 -25.641 5.234 1 97.25 194 LEU B N 1
ATOM 3185 C CA . LEU B 1 194 ? -7.094 -26.609 4.379 1 97.25 194 LEU B CA 1
ATOM 3186 C C . LEU B 1 194 ? -8.516 -26.125 4.066 1 97.25 194 LEU B C 1
ATOM 3188 O O . LEU B 1 194 ? -8.961 -26.219 2.922 1 97.25 194 LEU B O 1
ATOM 3192 N N . PRO B 1 195 ? -9.211 -25.609 5.074 1 96.94 195 PRO B N 1
ATOM 3193 C CA . PRO B 1 195 ? -10.516 -25.047 4.727 1 96.94 195 PRO B CA 1
ATOM 3194 C C . PRO B 1 195 ? -10.414 -23.938 3.674 1 96.94 195 PRO B C 1
ATOM 3196 O O . PRO B 1 195 ? -11.234 -23.891 2.748 1 96.94 195 PRO B O 1
ATOM 3199 N N . ASN B 1 196 ? -9.484 -23.078 3.768 1 97.25 196 ASN B N 1
ATOM 3200 C CA . ASN B 1 196 ? -9.266 -22.062 2.738 1 97.25 196 ASN B CA 1
ATOM 3201 C C . ASN B 1 196 ? -8.938 -22.703 1.389 1 97.25 196 ASN B C 1
ATOM 3203 O O . ASN B 1 196 ? -9.438 -22.25 0.352 1 97.25 196 ASN B O 1
ATOM 3207 N N . GLY B 1 197 ? -8.07 -23.703 1.431 1 97.56 197 GLY B N 1
ATOM 3208 C CA . GLY B 1 197 ? -7.734 -24.422 0.207 1 97.56 197 GLY B CA 1
ATOM 3209 C C . GLY B 1 197 ? -8.945 -25 -0.496 1 97.56 197 GLY B C 1
ATOM 3210 O O . GLY B 1 197 ? -9.086 -24.859 -1.713 1 97.56 197 GLY B O 1
ATOM 3211 N N . ARG B 1 198 ? -9.789 -25.625 0.297 1 97.31 198 ARG B N 1
ATOM 3212 C CA . ARG B 1 198 ? -11.016 -26.188 -0.249 1 97.31 198 ARG B CA 1
ATOM 3213 C C . ARG B 1 198 ? -11.906 -25.109 -0.842 1 97.31 198 ARG B C 1
ATOM 3215 O O . ARG B 1 198 ? -12.461 -25.281 -1.929 1 97.31 198 ARG B O 1
ATOM 3222 N N . PHE B 1 199 ? -12.008 -24.078 -0.115 1 96.81 199 PHE B N 1
ATOM 3223 C CA . PHE B 1 199 ? -12.805 -22.953 -0.579 1 96.81 199 PHE B CA 1
ATOM 3224 C C . PHE B 1 199 ? -12.281 -22.438 -1.915 1 96.81 199 PHE B C 1
ATOM 3226 O O . PHE B 1 199 ? -13.055 -22.25 -2.859 1 96.81 199 PHE B O 1
ATOM 3233 N N . ILE B 1 200 ? -10.977 -22.266 -2.047 1 97.38 200 ILE B N 1
ATOM 3234 C CA . ILE B 1 200 ? -10.32 -21.734 -3.244 1 97.38 200 ILE B CA 1
ATOM 3235 C C . ILE B 1 200 ? -10.562 -22.688 -4.414 1 97.38 200 ILE B C 1
ATOM 3237 O O . ILE B 1 200 ? -10.945 -22.25 -5.504 1 97.38 200 ILE B O 1
ATOM 3241 N N . THR B 1 201 ? -10.375 -23.938 -4.18 1 95.31 201 THR B N 1
ATOM 3242 C CA . THR B 1 201 ? -10.516 -24.938 -5.23 1 95.31 201 THR B CA 1
ATOM 3243 C C . THR B 1 201 ? -11.953 -25.016 -5.719 1 95.31 201 THR B C 1
ATOM 3245 O O . THR B 1 201 ? -12.203 -25.172 -6.914 1 95.31 201 THR B O 1
ATOM 3248 N N . SER B 1 202 ? -12.867 -24.781 -4.836 1 94.5 202 SER B N 1
ATOM 3249 C CA . SER B 1 202 ? -14.273 -24.984 -5.172 1 94.5 202 SER B CA 1
ATOM 3250 C C . SER B 1 202 ? -14.891 -23.719 -5.766 1 94.5 202 SER B C 1
ATOM 3252 O O . SER B 1 202 ? -15.906 -23.797 -6.461 1 94.5 202 SER B O 1
ATOM 3254 N N . THR B 1 203 ? -14.297 -22.625 -5.559 1 92.81 203 THR B N 1
ATOM 3255 C CA . THR B 1 203 ? -14.984 -21.391 -5.926 1 92.81 203 THR B CA 1
ATOM 3256 C C . THR B 1 203 ? -14.242 -20.672 -7.043 1 92.81 203 THR B C 1
ATOM 3258 O O . THR B 1 203 ? -14.727 -19.672 -7.57 1 92.81 203 THR B O 1
ATOM 3261 N N . SER B 1 204 ? -13.109 -21.141 -7.387 1 97.06 204 SER B N 1
ATOM 3262 C CA . SER B 1 204 ? -12.312 -20.453 -8.398 1 97.06 204 SER B CA 1
ATOM 3263 C C . SER B 1 204 ? -12.977 -20.531 -9.766 1 97.06 204 SER B C 1
ATOM 3265 O O . SER B 1 204 ? -13.57 -21.547 -10.125 1 97.06 204 SER B O 1
ATOM 3267 N N . ALA B 1 205 ? -12.914 -19.469 -10.5 1 98.12 205 ALA B N 1
ATOM 3268 C CA . ALA B 1 205 ? -13.328 -19.469 -11.906 1 98.12 205 ALA B CA 1
ATOM 3269 C C . ALA B 1 205 ? -12.422 -20.359 -12.742 1 98.12 205 ALA B C 1
ATOM 3271 O O . ALA B 1 205 ? -11.281 -20.641 -12.359 1 98.12 205 ALA B O 1
ATOM 3272 N N . GLU B 1 206 ? -12.938 -20.812 -13.852 1 97.94 206 GLU B N 1
ATOM 3273 C CA . GLU B 1 206 ? -12.148 -21.656 -14.734 1 97.94 206 GLU B CA 1
ATOM 3274 C C . GLU B 1 206 ? -10.945 -20.906 -15.289 1 97.94 206 GLU B C 1
ATOM 3276 O O . GLU B 1 206 ? -11.094 -19.828 -15.875 1 97.94 206 GLU B O 1
ATOM 3281 N N . PRO B 1 207 ? -9.781 -21.453 -15.078 1 98.56 207 PRO B N 1
ATOM 3282 C CA . PRO B 1 207 ? -8.578 -20.812 -15.625 1 98.56 207 PRO B CA 1
ATOM 3283 C C . PRO B 1 207 ? -8.375 -21.125 -17.109 1 98.56 207 PRO B C 1
ATOM 3285 O O . PRO B 1 207 ? -9.055 -22 -17.656 1 98.56 207 PRO B O 1
ATOM 3288 N N . ASP B 1 208 ? -7.465 -20.359 -17.719 1 98.44 208 ASP B N 1
ATOM 3289 C CA . ASP B 1 208 ? -7.047 -20.703 -19.078 1 98.44 208 ASP B CA 1
ATOM 3290 C C . ASP B 1 208 ? -6.238 -22 -19.094 1 98.44 208 ASP B C 1
ATOM 3292 O O . ASP B 1 208 ? -6.262 -22.734 -20.078 1 98.44 208 ASP B O 1
ATOM 3296 N N . LEU B 1 209 ? -5.488 -22.266 -18 1 98.5 209 LEU B N 1
ATOM 3297 C CA . LEU B 1 209 ? -4.637 -23.438 -17.891 1 98.5 209 LEU B CA 1
ATOM 3298 C C . LEU B 1 209 ? -4.645 -24 -16.469 1 98.5 209 LEU B C 1
ATOM 3300 O O . LEU B 1 209 ? -4.535 -23.234 -15.5 1 98.5 209 LEU B O 1
ATOM 3304 N N . ARG B 1 210 ? -4.812 -25.234 -16.328 1 97.81 210 ARG B N 1
ATOM 3305 C CA . ARG B 1 210 ? -4.613 -25.922 -15.062 1 97.81 210 ARG B CA 1
ATOM 3306 C C . ARG B 1 210 ? -3.348 -26.781 -15.094 1 97.81 210 ARG B C 1
ATOM 3308 O O . ARG B 1 210 ? -3.105 -27.5 -16.062 1 97.81 210 ARG B O 1
ATOM 3315 N N . VAL B 1 211 ? -2.549 -26.609 -14.094 1 97.81 211 VAL B N 1
ATOM 3316 C CA . VAL B 1 211 ? -1.353 -27.438 -14.008 1 97.81 211 VAL B CA 1
ATOM 3317 C C . VAL B 1 211 ? -1.36 -28.219 -12.695 1 97.81 211 VAL B C 1
ATOM 3319 O O . VAL B 1 211 ? -1.871 -27.734 -11.68 1 97.81 211 VAL B O 1
ATOM 3322 N N . ARG B 1 212 ? -0.765 -29.391 -12.766 1 95.75 212 ARG B N 1
ATOM 3323 C CA . ARG B 1 212 ? -0.661 -30.219 -11.578 1 95.75 212 ARG B CA 1
ATOM 3324 C C . ARG B 1 212 ? 0.726 -30.125 -10.953 1 95.75 212 ARG B C 1
ATOM 3326 O O . ARG B 1 212 ? 1.731 -30.078 -11.664 1 95.75 212 ARG B O 1
ATOM 3333 N N . ASN B 1 213 ? 0.739 -29.953 -9.664 1 93.12 213 ASN B N 1
ATOM 3334 C CA . ASN B 1 213 ? 1.964 -30 -8.875 1 93.12 213 ASN B CA 1
ATOM 3335 C C . ASN B 1 213 ? 1.916 -31.094 -7.812 1 93.12 213 ASN B C 1
ATOM 3337 O O . ASN B 1 213 ? 1.677 -30.812 -6.637 1 93.12 213 ASN B O 1
ATOM 3341 N N . PRO B 1 214 ? 2.248 -32.25 -8.195 1 85.75 214 PRO B N 1
ATOM 3342 C CA . PRO B 1 214 ? 2.102 -33.406 -7.293 1 85.75 214 PRO B CA 1
ATOM 3343 C C . PRO B 1 214 ? 3.207 -33.469 -6.238 1 85.75 214 PRO B C 1
ATOM 3345 O O . PRO B 1 214 ? 4.242 -32.812 -6.387 1 85.75 214 PRO B O 1
ATOM 3348 N N . GLY B 1 215 ? 2.873 -34.062 -5.121 1 77.06 215 GLY B N 1
ATOM 3349 C CA . GLY B 1 215 ? 3.875 -34.312 -4.098 1 77.06 215 GLY B CA 1
ATOM 3350 C C . GLY B 1 215 ? 4.898 -35.375 -4.516 1 77.06 215 GLY B C 1
ATOM 3351 O O . GLY B 1 215 ? 4.883 -35.844 -5.652 1 77.06 215 GLY B O 1
ATOM 3352 N N . ARG B 1 216 ? 5.988 -35.469 -3.85 1 65.25 216 ARG B N 1
ATOM 3353 C CA . ARG B 1 216 ? 7.09 -36.406 -4.125 1 65.25 216 ARG B CA 1
ATOM 3354 C C . ARG B 1 216 ? 6.574 -37.812 -4.348 1 65.25 216 ARG B C 1
ATOM 3356 O O . ARG B 1 216 ? 7.133 -38.562 -5.156 1 65.25 216 ARG B O 1
ATOM 3363 N N . GLY B 1 217 ? 5.539 -38.188 -3.646 1 53.38 217 GLY B N 1
ATOM 3364 C CA . GLY B 1 217 ? 5.156 -39.562 -3.758 1 53.38 217 GLY B CA 1
ATOM 3365 C C . GLY B 1 217 ? 4.336 -39.875 -5 1 53.38 217 GLY B C 1
ATOM 3366 O O . GLY B 1 217 ? 4.094 -41.031 -5.328 1 53.38 217 GLY B O 1
ATOM 3367 N N . ALA B 1 218 ? 3.635 -38.969 -5.625 1 55.28 218 ALA B N 1
ATOM 3368 C CA . ALA B 1 218 ? 2.697 -39.312 -6.691 1 55.28 218 ALA B CA 1
ATOM 3369 C C . ALA B 1 218 ? 3.418 -39.438 -8.031 1 55.28 218 ALA B C 1
ATOM 3371 O O . ALA B 1 218 ? 3.75 -38.438 -8.672 1 55.28 218 ALA B O 1
ATOM 3372 N N . ALA B 1 219 ? 4.434 -40.281 -8.172 1 44 219 ALA B N 1
ATOM 3373 C CA . ALA B 1 219 ? 5.078 -40.75 -9.398 1 44 219 ALA B CA 1
ATOM 3374 C C . ALA B 1 219 ? 4.051 -41.281 -10.391 1 44 219 ALA B C 1
ATOM 3376 O O . ALA B 1 219 ? 4.41 -41.875 -11.406 1 44 219 ALA B O 1
ATOM 3377 N N . SER B 1 220 ? 2.748 -40.969 -10.484 1 35.81 220 SER B N 1
ATOM 3378 C CA . SER B 1 220 ? 2.213 -41.812 -11.547 1 35.81 220 SER B CA 1
ATOM 3379 C C . SER B 1 220 ? 2.678 -41.344 -12.914 1 35.81 220 SER B C 1
ATOM 3381 O O . SER B 1 220 ? 2.852 -40.125 -13.133 1 35.81 220 SER B O 1
#

Solvent-accessible surface area (backbone atoms only — not comparable to full-atom values): 23013 Å² total; per-residue (Å²): 129,55,68,60,53,51,52,16,50,52,51,32,53,53,51,48,51,52,34,70,69,44,79,85,40,52,34,36,34,38,33,18,26,33,73,59,34,49,38,66,60,36,47,52,45,23,37,48,51,31,45,76,69,73,38,50,48,44,83,45,58,49,59,16,32,29,45,20,64,72,42,24,50,77,66,73,37,52,95,46,66,81,37,82,86,40,41,40,56,65,61,47,45,54,50,50,52,49,60,54,65,53,78,50,71,55,46,65,36,40,35,56,37,76,90,78,67,42,17,28,16,30,43,41,78,47,51,50,80,46,41,33,38,40,30,27,33,56,54,51,38,26,56,53,87,74,33,46,67,39,49,80,72,40,77,42,38,33,33,40,44,52,54,66,70,46,28,51,54,45,43,49,51,52,40,49,72,72,66,52,52,71,71,56,41,48,46,47,40,66,68,39,46,48,52,44,24,51,49,39,70,70,42,39,53,88,54,81,38,77,44,75,46,68,47,90,79,63,72,123,130,53,68,60,55,52,52,15,51,51,50,32,53,52,50,48,53,51,33,70,71,45,81,83,41,52,34,36,33,38,33,18,26,35,74,57,35,49,38,65,62,37,47,52,44,22,36,50,52,31,44,74,68,74,40,49,48,42,83,45,56,51,60,16,31,29,45,21,63,70,42,24,49,75,66,73,38,53,94,45,66,82,36,83,87,39,41,41,55,65,60,47,46,53,50,51,52,49,59,53,67,54,78,50,70,54,45,64,37,40,35,54,36,77,90,77,68,42,16,29,16,30,42,40,77,46,52,50,79,45,41,31,39,40,30,27,34,54,56,53,38,25,56,53,87,76,33,46,66,39,50,80,71,40,77,42,38,33,34,40,43,53,54,65,69,45,27,52,54,43,43,49,51,52,40,48,72,73,66,52,52,72,70,57,40,49,45,47,40,66,69,40,46,48,52,44,25,51,49,39,71,71,43,38,54,88,53,81,38,78,44,74,45,68,49,90,81,64,72,123

Foldseek 3Di:
DDLLLVVLLVVLVVQVVLLVPVVLAAAEEEEAAAVLLCSVVSLVSNCVNNVVVVAFEEEAEQLLFFDFLVVCVVVVNNLQGPAPVRGDLVVSQVLLVVVRVLPDQKDFTWDQDPLVRHIGGSPDIDGSNHRYYYYYYHQCQFCDPPSVVRPVSHSFYEYEDEDLVSSLVSQLVVVVVVPDDPVVSCCCSVVHRSVRRVNSVVGGDDGPYYGYDYDPVPPD/DDLLLVLLLVVLVVQVVLLVPVVLAAAEEEEAAAQLLCSVVSLVSNCVNNVVVVAFEEEDEQLLFFDFLVVCVVVVNNLQGQAPVRGDLVVSQVLLQVLRVLPDQKDFTWDADPLVRHIGGSPDIDGSNHRYYYYYYHQCQFCDPPSVVRPVSHSFYEYEDEDLVSSLVSQLVVVVVVPDDPVVSCCCSVVHRSVSRVNSVVGGDDGPYYGYDYDPVPPD

Sequence (440 aa):
MSKIDDNAGEIAGLARKCFAGSNDRRVMIAIAGAPGSGKSTLAERVVDALAGEGVSAALFPMDGFHYDDAVLEAMNRRAFKGAIDTFDAHGLRHMLERLKANQDDVVAVPVFDRAIEIARAGGRLIPQSVDIIVCEGNYLLARETPWDRLKPIFDLTVFVDVDEDDLRARLRDRWLGFGLGEDEIIRKVEENDLPNGRFITSTSAEPDLRVRNPGRGAASMSKIDDNAGEIAGLARKCFAGSNDRRVMIAIAGAPGSGKSTLAERVVDALAGEGVSAALFPMDGFHYDDAVLEAMNRRAFKGAIDTFDAHGLRHMLERLKANQDDVVAVPVFDRAIEIARAGGRLIPQSVDIIVCEGNYLLARETPWDRLKPIFDLTVFVDVDEDDLRARLRDRWLGFGLGEDEIIRKVEENDLPNGRFITSTSAEPDLRVRNPGRGAAS

Nearest PDB structures (foldseek):
  3c8u-assembly1_A  TM=9.064E-01  e=1.410E-21  Ruegeria sp. TM1040
  5xlv-assembly1_A  TM=8.315E-01  e=1.083E-13  Mycobacterium tuberculosis H37Rv
  5xlv-assembly1_B  TM=8.468E-01  e=2.587E-13  Mycobacterium tuberculosis H37Rv
  5xmb-assembly1_A  TM=8.296E-01  e=6.561E-12  Mycobacterium tuberculosis H37Rv
  1rz3-assembly1_A  TM=7.223E-01  e=6.525E-09  Geobacillus stearothermophilus

Organism: Agrobacterium fabrum (strain C58 / ATCC 33970) (NCBI:txid176299)